Protein AF-A0AAE4MHK8-F1 (afdb_monomer_lite)

InterPro domains:
  IPR028082 Periplasmic binding protein-like I [SSF53822] (45-346)
  IPR028082 Periplasmic binding protein-like I [SSF53822] (357-687)
  IPR051010 Branched-chain amino acid transport protein [PTHR30483] (530-687)

Sequence (704 aa):
MKQVVALLLIALTLVVAFAVLTGGGGDEVQPPTPVIDPPQHRETIGVLLPTDSVVGTQVRNGIDTAYLLQDAATRPSLVYLNSTEDVPSDMVAVITATDSVSEEWDAALGSSNIVHLAVASPGYATVAPDGVVTFSTPPYYEVASLKSLLRQHDAIAVLGPDNSYTAAYIQALEDSVSGRVVSGTYSSPSGELASLRSLLDQKPGLLIVTGGSDVPAIVAKARELGLTGPVLVSSWVGEDAGTMNDSRMEGVYTAKRISDISSHPFYNVYSVRFDTSASVYAAEGYDAMMTLSRLVPQSNGNTVYISGWYMDKTYEGAAGSYEFDISGCGRILMQIAQFRSGSVVLVDTYAPPPSEVVIGVYGNVEVVRGATAAAEFINTANQIALPGAATSGISGIYGAKVRILPLESGSPVPSDVVAVMGDLSGVVTNRPAVQTVSGSEYRAGDWSVSLSPDEEAGIAQLVTVLDARKSYGHSTNITVLAPEGFVLPSSAASLLEEHGYSVETVSYSLPLTKAGADALFSGQTRPGEVILSFPDGADDLTLLLDAARMSNSLPSVWYVAGDTILGDPKVVQSVLIYDYLTASDIWSSELGKSKPVIRDVSLFYSKVHPGQSMTGVSARSFEAVVMLADAMSVSGSTTPAAVGSALKNLRYSADQSIFSGSGISFDELGNAVGPNTMLLQSQGGITRVVLGAGDLISAAERQM

Radius of gyration: 37.53 Å; chains: 1; bounding box: 80×51×124 Å

Structure (mmCIF, N/CA/C/O backbone):
data_AF-A0AAE4MHK8-F1
#
_entry.id   AF-A0AAE4MHK8-F1
#
loop_
_atom_site.group_PDB
_atom_site.id
_atom_site.type_symbol
_atom_site.label_atom_id
_atom_site.label_alt_id
_atom_site.label_comp_id
_atom_site.label_asym_id
_atom_site.label_entity_id
_atom_site.label_seq_id
_atom_site.pdbx_PDB_ins_code
_atom_site.Cartn_x
_atom_site.Cartn_y
_atom_site.Cartn_z
_atom_site.occupancy
_atom_site.B_iso_or_equiv
_atom_site.auth_seq_id
_atom_site.auth_comp_id
_atom_site.auth_asym_id
_atom_site.auth_atom_id
_atom_site.pdbx_PDB_model_num
ATOM 1 N N . MET A 1 1 ? 40.322 28.864 37.854 1.00 53.16 1 MET A N 1
ATOM 2 C CA . MET A 1 1 ? 39.181 29.693 38.317 1.00 53.16 1 MET A CA 1
ATOM 3 C C . MET A 1 1 ? 37.820 29.089 37.954 1.00 53.16 1 MET A C 1
ATOM 5 O O . MET A 1 1 ? 37.052 28.838 38.866 1.00 53.16 1 MET A O 1
ATOM 9 N N . LYS A 1 2 ? 37.531 28.745 36.685 1.00 51.75 2 LYS A N 1
ATOM 10 C CA . LYS A 1 2 ? 36.245 28.115 36.291 1.00 51.75 2 LYS A CA 1
ATOM 11 C C . LYS A 1 2 ? 35.950 26.761 36.969 1.00 51.75 2 LYS A C 1
ATOM 13 O O . LYS A 1 2 ? 34.826 26.535 37.391 1.00 51.75 2 LYS A O 1
ATOM 18 N N . GLN A 1 3 ? 36.958 25.908 37.164 1.00 58.94 3 GLN A N 1
ATOM 19 C CA . GLN A 1 3 ? 36.791 24.630 37.883 1.00 58.94 3 GLN A CA 1
ATOM 20 C C . GLN A 1 3 ? 36.545 24.802 39.393 1.00 58.94 3 GLN A C 1
ATOM 22 O O . GLN A 1 3 ? 35.837 24.003 39.992 1.00 58.94 3 GLN A O 1
ATOM 27 N N . VAL A 1 4 ? 37.062 25.877 39.999 1.00 69.44 4 VAL A N 1
ATOM 28 C CA . VAL A 1 4 ? 36.835 26.186 41.424 1.00 69.44 4 VAL A CA 1
ATOM 29 C C . VAL A 1 4 ? 35.412 26.712 41.640 1.00 69.44 4 VAL A C 1
ATOM 31 O O . VAL A 1 4 ? 34.768 26.356 42.619 1.00 69.44 4 VAL A O 1
ATOM 34 N N . VAL A 1 5 ? 34.887 27.490 40.687 1.00 73.00 5 VAL A N 1
ATOM 35 C CA . VAL A 1 5 ? 33.496 27.974 40.710 1.00 73.00 5 VAL A CA 1
ATOM 36 C C . VAL A 1 5 ? 32.497 26.826 40.513 1.00 73.00 5 VAL A C 1
ATOM 38 O O . VAL A 1 5 ? 31.486 26.784 41.206 1.00 73.00 5 VAL A O 1
ATOM 41 N N . ALA A 1 6 ? 32.798 25.857 39.640 1.00 71.88 6 ALA A N 1
ATOM 42 C CA . ALA A 1 6 ? 31.955 24.674 39.451 1.00 71.88 6 ALA A CA 1
ATOM 43 C C . ALA A 1 6 ? 31.895 23.786 40.710 1.00 71.88 6 ALA A C 1
ATOM 45 O O . ALA A 1 6 ? 30.817 23.350 41.106 1.00 71.88 6 ALA A O 1
ATOM 46 N N . LEU A 1 7 ? 33.031 23.582 41.387 1.00 72.31 7 LEU A N 1
ATOM 47 C CA . LEU A 1 7 ? 33.084 22.838 42.652 1.00 72.31 7 LEU A CA 1
ATOM 48 C C . LEU A 1 7 ? 32.341 23.553 43.792 1.00 72.31 7 LEU A C 1
ATOM 50 O O . LEU A 1 7 ? 31.663 22.895 44.577 1.00 72.31 7 LEU A O 1
ATOM 54 N N . LEU A 1 8 ? 32.404 24.887 43.853 1.00 68.88 8 LEU A N 1
ATOM 55 C CA . LEU A 1 8 ? 31.650 25.679 44.833 1.00 68.88 8 LEU A CA 1
ATOM 56 C C . LEU A 1 8 ? 30.135 25.629 44.592 1.00 68.88 8 LEU A C 1
ATOM 58 O O . LEU A 1 8 ? 29.378 25.549 45.555 1.00 68.88 8 LEU A O 1
ATOM 62 N N . LEU A 1 9 ? 29.686 25.621 43.334 1.00 68.69 9 LEU A N 1
ATOM 63 C CA . LEU A 1 9 ? 28.266 25.478 42.989 1.00 68.69 9 LEU A CA 1
ATOM 64 C C . LEU A 1 9 ? 27.723 24.089 43.343 1.00 68.69 9 LEU A C 1
ATOM 66 O O . LEU A 1 9 ? 26.631 23.987 43.898 1.00 68.69 9 LEU A O 1
ATOM 70 N N . ILE A 1 10 ? 28.497 23.028 43.104 1.00 76.94 10 ILE A N 1
ATOM 71 C CA . ILE A 1 10 ? 28.111 21.662 43.490 1.00 76.94 10 ILE A CA 1
ATOM 72 C C . ILE A 1 10 ? 28.057 21.531 45.018 1.00 76.94 10 ILE A C 1
ATOM 74 O O . ILE A 1 10 ? 27.087 20.995 45.552 1.00 76.94 10 ILE A O 1
ATOM 78 N N . ALA A 1 11 ? 29.039 22.088 45.734 1.00 73.62 11 ALA A N 1
ATOM 79 C CA . ALA A 1 11 ? 29.040 22.096 47.196 1.00 73.62 11 ALA A CA 1
ATOM 80 C C . ALA A 1 11 ? 27.849 22.881 47.773 1.00 73.62 11 ALA A C 1
ATOM 82 O O . ALA A 1 11 ? 27.202 22.408 48.702 1.00 73.62 11 ALA A O 1
ATOM 83 N N . LEU A 1 12 ? 27.503 24.037 47.194 1.00 68.12 12 LEU A N 1
ATOM 84 C CA . LEU A 1 12 ? 26.351 24.832 47.629 1.00 68.12 12 LEU A CA 1
ATOM 85 C C . LEU A 1 12 ? 25.025 24.100 47.374 1.00 68.12 12 LEU A C 1
ATOM 87 O O . LEU A 1 12 ? 24.139 24.117 48.223 1.00 68.12 12 LEU A O 1
ATOM 91 N N . THR A 1 13 ? 24.913 23.398 46.244 1.00 67.25 13 THR A N 1
ATOM 92 C CA . THR A 1 13 ? 23.717 22.610 45.902 1.00 67.25 13 THR A CA 1
ATOM 93 C C . THR A 1 13 ? 23.548 21.419 46.851 1.00 67.25 13 THR A C 1
ATOM 95 O O . THR A 1 13 ? 22.437 21.133 47.290 1.00 67.25 13 THR A O 1
ATOM 98 N N . LEU A 1 14 ? 24.651 20.773 47.248 1.00 63.41 14 LEU A N 1
ATOM 99 C CA . LEU A 1 14 ? 24.634 19.688 48.234 1.00 63.41 14 LEU A CA 1
ATOM 100 C C . LEU A 1 14 ? 24.303 20.178 49.651 1.00 63.41 14 LEU A C 1
ATOM 102 O O . LEU A 1 14 ? 23.597 19.484 50.376 1.00 63.41 14 LEU A O 1
ATOM 106 N N . VAL A 1 15 ? 24.739 21.381 50.038 1.00 65.94 15 VAL A N 1
ATOM 107 C CA . VAL A 1 15 ? 24.385 21.983 51.337 1.00 65.94 15 VAL A CA 1
ATOM 108 C C . VAL A 1 15 ? 22.900 22.358 51.394 1.00 65.94 15 VAL A C 1
ATOM 110 O O . VAL A 1 15 ? 22.255 22.120 52.413 1.00 65.94 15 VAL A O 1
ATOM 113 N N . VAL A 1 16 ? 22.330 22.874 50.300 1.00 60.22 16 VAL A N 1
ATOM 114 C CA . VAL A 1 16 ? 20.889 23.176 50.218 1.00 60.22 16 VAL A CA 1
ATOM 115 C C . VAL A 1 16 ? 20.054 21.892 50.223 1.00 60.22 16 VAL A C 1
ATOM 117 O O . VAL A 1 16 ? 19.060 21.821 50.940 1.00 60.22 16 VAL A O 1
ATOM 120 N N . ALA A 1 17 ? 20.484 20.843 49.514 1.00 56.19 17 ALA A N 1
ATOM 121 C CA . ALA A 1 17 ? 19.810 19.544 49.545 1.00 56.19 17 ALA A CA 1
ATOM 122 C C . ALA A 1 17 ? 19.862 18.892 50.940 1.00 56.19 17 ALA A C 1
ATOM 124 O O . ALA A 1 17 ? 18.873 18.315 51.387 1.00 56.19 17 ALA A O 1
ATOM 125 N N . PHE A 1 18 ? 20.978 19.034 51.663 1.00 49.69 18 PHE A N 1
ATOM 126 C CA . PHE A 1 18 ? 21.107 18.512 53.024 1.00 49.69 18 PHE A CA 1
ATOM 127 C C . PHE A 1 18 ? 20.240 19.292 54.026 1.00 49.69 18 PHE A C 1
ATOM 129 O O . PHE A 1 18 ? 19.576 18.680 54.854 1.00 49.69 18 PHE A O 1
ATOM 136 N N . ALA A 1 19 ? 20.150 20.621 53.898 1.00 48.47 19 ALA A N 1
ATOM 137 C CA . ALA A 1 19 ? 19.291 21.449 54.750 1.00 48.47 19 ALA A CA 1
ATOM 138 C C . ALA A 1 19 ? 17.785 21.182 54.548 1.00 48.47 19 ALA A C 1
ATOM 140 O O . ALA A 1 19 ? 17.012 21.323 55.493 1.00 48.47 19 ALA A O 1
ATOM 141 N N . VAL A 1 20 ? 17.370 20.761 53.346 1.00 54.88 20 VAL A N 1
ATOM 142 C CA . VAL A 1 20 ? 15.983 20.347 53.059 1.00 54.88 20 VAL A CA 1
ATOM 143 C C . VAL A 1 20 ? 15.694 18.933 53.582 1.00 54.88 20 VAL A C 1
ATOM 145 O O . VAL A 1 20 ? 14.570 18.651 53.988 1.00 54.88 20 VAL A O 1
ATOM 148 N N . LEU A 1 21 ? 16.699 18.052 53.627 1.00 47.00 21 LEU A N 1
ATOM 149 C CA . LEU A 1 21 ? 16.541 16.660 54.064 1.00 47.00 21 LEU A CA 1
ATOM 150 C C . LEU A 1 21 ? 16.703 16.449 55.575 1.00 47.00 21 LEU A C 1
ATOM 152 O O . LEU A 1 21 ? 16.184 15.469 56.102 1.00 47.00 21 LEU A O 1
ATOM 156 N N . THR A 1 22 ? 17.382 17.346 56.293 1.00 44.78 22 THR A N 1
ATOM 157 C CA . THR A 1 22 ? 17.593 17.217 57.745 1.00 44.78 22 THR A CA 1
ATOM 158 C C . THR A 1 22 ? 16.802 18.233 58.558 1.00 44.78 22 THR A C 1
ATOM 160 O O . THR A 1 22 ? 17.327 18.713 59.560 1.00 44.78 22 THR A O 1
ATOM 163 N N . GLY A 1 23 ? 15.581 18.583 58.127 1.00 39.16 23 GLY A N 1
ATOM 164 C CA . GLY A 1 23 ? 14.662 19.485 58.833 1.00 39.16 23 GLY A CA 1
ATOM 165 C C . GLY A 1 23 ? 14.661 19.240 60.344 1.00 39.16 23 GLY A C 1
ATOM 166 O O . GLY A 1 23 ? 14.003 18.332 60.846 1.00 39.16 23 GLY A O 1
ATOM 167 N N . GLY A 1 24 ? 15.471 20.031 61.047 1.00 36.44 24 GLY A N 1
ATOM 168 C CA . GLY A 1 24 ? 15.680 19.949 62.479 1.00 36.44 24 GLY A CA 1
ATOM 169 C C . GLY A 1 24 ? 14.526 20.640 63.178 1.00 36.44 24 GLY A C 1
ATOM 170 O O . GLY A 1 24 ? 14.260 21.813 62.919 1.00 36.44 24 GLY A O 1
ATOM 171 N N . GLY A 1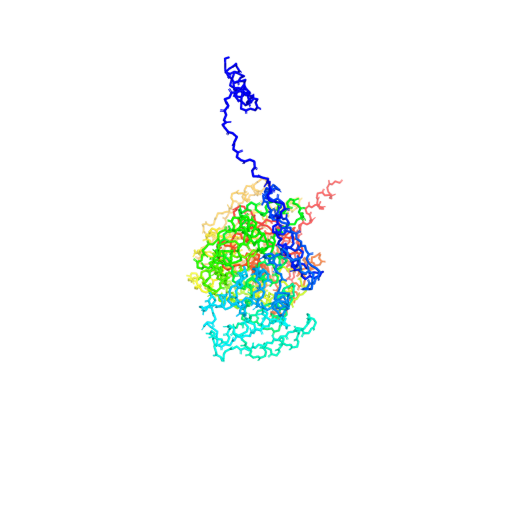 25 ? 13.847 19.887 64.039 1.00 39.28 25 GLY A N 1
ATOM 172 C CA . GLY A 1 25 ? 12.755 20.366 64.868 1.00 39.28 25 GLY A CA 1
ATOM 173 C C . GLY A 1 25 ? 13.174 21.542 65.746 1.00 39.28 25 GLY A C 1
ATOM 174 O O . GLY A 1 25 ? 14.144 21.466 66.499 1.00 39.28 25 GLY A O 1
ATOM 175 N N . GLY A 1 26 ? 12.410 22.624 65.640 1.00 36.56 26 GLY A N 1
ATOM 176 C CA . GLY A 1 26 ? 12.221 23.581 66.717 1.00 36.56 26 GLY A CA 1
ATOM 177 C C . GLY A 1 26 ? 10.856 23.306 67.333 1.00 36.56 26 GLY A C 1
ATOM 178 O O . GLY A 1 26 ? 9.853 23.330 66.622 1.00 36.56 26 GLY A O 1
ATOM 179 N N . ASP A 1 27 ? 10.838 23.000 68.628 1.00 42.59 27 ASP A N 1
ATOM 180 C CA . ASP A 1 27 ? 9.627 22.797 69.418 1.00 42.59 27 ASP A CA 1
ATOM 181 C C . ASP A 1 27 ? 8.797 24.087 69.459 1.00 42.59 27 ASP A C 1
ATOM 183 O O . ASP A 1 27 ? 9.072 25.002 70.238 1.00 42.59 27 ASP A O 1
ATOM 187 N N . GLU A 1 28 ? 7.753 24.148 68.639 1.00 38.25 28 GLU A N 1
ATOM 188 C CA . GLU A 1 28 ? 6.644 25.074 68.825 1.00 38.25 28 GLU A CA 1
ATOM 189 C C . GLU A 1 28 ? 5.407 24.236 69.161 1.00 38.25 28 GLU A C 1
ATOM 191 O O . GLU A 1 28 ? 4.929 23.430 68.363 1.00 38.25 28 GLU A O 1
ATOM 196 N N . VAL A 1 29 ? 4.943 24.361 70.406 1.00 42.44 29 VAL A N 1
ATOM 197 C CA . VAL A 1 29 ? 3.804 23.617 70.951 1.00 42.44 29 VAL A CA 1
ATOM 198 C C . VAL A 1 29 ? 2.535 24.039 70.206 1.00 42.44 29 VAL A C 1
ATOM 200 O O . VAL A 1 29 ? 1.879 25.013 70.573 1.00 42.44 29 VAL A O 1
ATOM 203 N N . GLN A 1 30 ? 2.181 23.301 69.153 1.00 37.84 30 GLN A N 1
ATOM 204 C CA . GLN A 1 30 ? 0.837 23.332 68.586 1.00 37.84 30 GLN A CA 1
ATOM 205 C C . GLN A 1 30 ? -0.131 22.628 69.552 1.00 37.84 30 GLN A C 1
ATOM 207 O O . GLN A 1 30 ? 0.191 21.552 70.065 1.00 37.84 30 GLN A O 1
ATOM 212 N N . PRO A 1 31 ? -1.322 23.198 69.822 1.00 40.94 31 PRO A N 1
ATOM 213 C CA . PRO A 1 31 ? -2.358 22.476 70.551 1.00 40.94 31 PRO A CA 1
ATOM 214 C C . PRO A 1 31 ? -2.703 21.195 69.776 1.00 40.94 31 PRO A C 1
ATOM 216 O O . PRO A 1 31 ? -2.710 21.235 68.543 1.00 40.94 31 PRO A O 1
ATOM 219 N N . PRO A 1 32 ? -2.969 20.065 70.460 1.00 36.22 32 PRO A N 1
ATOM 220 C CA . PRO A 1 32 ? -3.145 18.783 69.798 1.00 36.22 32 PRO A CA 1
ATOM 221 C C . PRO A 1 32 ? -4.274 18.895 68.779 1.00 36.22 32 PRO A C 1
ATOM 223 O O . PRO A 1 32 ? -5.439 19.097 69.128 1.00 36.22 32 PRO A O 1
ATOM 226 N N . THR A 1 33 ? -3.912 18.776 67.504 1.00 41.25 33 THR A N 1
ATOM 227 C CA . THR A 1 33 ? -4.870 18.441 66.459 1.00 41.25 33 THR A CA 1
ATOM 228 C C . THR A 1 33 ? -5.487 17.108 66.878 1.00 41.25 33 THR A C 1
ATOM 230 O O . THR A 1 33 ? -4.736 16.223 67.302 1.00 41.25 33 THR A O 1
ATOM 233 N N . PRO A 1 34 ? -6.819 16.941 66.836 1.00 37.62 34 PRO A N 1
ATOM 234 C CA . PRO A 1 34 ? -7.414 15.648 67.118 1.00 37.62 34 PRO A CA 1
ATOM 235 C C . PRO A 1 34 ? -6.740 14.626 66.207 1.00 37.62 34 PRO A C 1
ATOM 237 O O . PRO A 1 34 ? -6.768 14.779 64.985 1.00 37.62 34 PRO A O 1
ATOM 240 N N . VAL A 1 35 ? -6.095 13.623 66.801 1.00 40.47 35 VAL A N 1
ATOM 241 C CA . VAL A 1 35 ? -5.708 12.418 66.076 1.00 40.47 35 VAL A CA 1
ATOM 242 C C . VAL A 1 35 ? -7.029 11.776 65.678 1.00 40.47 35 VAL A C 1
ATOM 244 O O . VAL A 1 35 ? -7.690 11.133 66.488 1.00 40.47 35 VAL A O 1
ATOM 247 N N . ILE A 1 36 ? -7.477 12.068 64.460 1.00 40.53 36 ILE A N 1
ATOM 248 C CA . ILE A 1 36 ? -8.502 11.272 63.805 1.00 40.53 36 ILE A CA 1
ATOM 249 C C . ILE A 1 36 ? -7.783 9.961 63.507 1.00 40.53 36 ILE A C 1
ATOM 251 O O . ILE A 1 36 ? -6.868 9.943 62.683 1.00 40.53 36 ILE A O 1
ATOM 255 N N . ASP A 1 37 ? -8.124 8.903 64.245 1.00 37.28 37 ASP A N 1
ATOM 256 C CA . ASP A 1 37 ? -7.698 7.551 63.893 1.00 37.28 37 ASP A CA 1
ATOM 257 C C . ASP A 1 37 ? -7.944 7.352 62.387 1.00 37.28 37 ASP A C 1
ATOM 259 O O . ASP A 1 37 ? -9.027 7.714 61.908 1.00 37.28 37 ASP A O 1
ATOM 263 N N . PRO A 1 38 ? -6.974 6.828 61.612 1.00 43.16 38 PRO A N 1
ATOM 264 C CA . PRO A 1 38 ? -7.218 6.525 60.209 1.00 43.16 38 PRO A CA 1
ATOM 265 C C . PRO A 1 38 ? -8.474 5.646 60.125 1.00 43.16 38 PRO A C 1
ATOM 267 O O . PRO A 1 38 ? -8.606 4.726 60.941 1.00 43.16 38 PRO A O 1
ATOM 270 N N . PRO A 1 39 ? -9.415 5.935 59.205 1.00 46.28 39 PRO A N 1
ATOM 271 C CA . PRO A 1 39 ? -10.687 5.230 59.143 1.00 46.28 39 PRO A CA 1
ATOM 272 C C . PRO A 1 39 ? -10.422 3.723 59.104 1.00 46.28 39 PRO A C 1
ATOM 274 O O . PRO A 1 39 ? -9.776 3.214 58.188 1.00 46.28 39 PRO A O 1
ATOM 277 N N . GLN A 1 40 ? -10.871 3.019 60.148 1.00 53.94 40 GLN A N 1
ATOM 278 C CA . GLN A 1 40 ? -10.613 1.585 60.320 1.00 53.94 40 GLN A CA 1
ATOM 279 C C . GLN A 1 40 ? -11.369 0.719 59.297 1.00 53.94 40 GLN A C 1
ATOM 281 O O . GLN A 1 40 ? -11.076 -0.466 59.174 1.00 53.94 40 GLN A O 1
ATOM 286 N N . HIS A 1 41 ? -12.283 1.312 58.524 1.00 59.75 41 HIS A N 1
ATOM 287 C CA . HIS A 1 41 ? -12.918 0.692 57.368 1.00 59.75 41 HIS A CA 1
ATOM 288 C C . HIS A 1 41 ? -12.598 1.502 56.115 1.00 59.75 41 HIS A C 1
ATOM 290 O O . HIS A 1 41 ? -12.994 2.659 55.999 1.00 59.75 41 HIS A O 1
ATOM 296 N N . ARG A 1 42 ? -11.865 0.885 55.187 1.00 74.38 42 ARG A N 1
ATOM 297 C CA . ARG A 1 42 ? -11.716 1.394 53.824 1.00 74.38 42 ARG A CA 1
ATOM 298 C C . ARG A 1 42 ? -12.779 0.733 52.972 1.00 74.38 42 ARG A C 1
ATOM 300 O O . ARG A 1 42 ? -12.832 -0.491 52.948 1.00 74.38 42 ARG A O 1
ATOM 307 N N . GLU A 1 43 ? -13.580 1.539 52.291 1.00 90.06 43 GLU A N 1
ATOM 308 C CA . GLU A 1 43 ? -14.551 1.043 51.320 1.00 90.06 43 GLU A CA 1
ATOM 309 C C . GLU A 1 43 ? -13.865 0.180 50.254 1.00 90.06 43 GLU A C 1
ATOM 311 O O . GLU A 1 43 ? -12.688 0.384 49.919 1.00 90.06 43 GLU A O 1
ATOM 316 N N . THR A 1 44 ? -14.612 -0.789 49.730 1.00 94.56 44 THR A N 1
ATOM 317 C CA . THR A 1 44 ? -14.089 -1.773 48.785 1.00 94.56 44 THR A CA 1
ATOM 318 C C . THR A 1 44 ? -14.543 -1.468 47.356 1.00 94.56 44 THR A C 1
ATOM 320 O O . THR A 1 44 ? -15.710 -1.162 47.100 1.00 94.56 44 THR A O 1
ATOM 323 N N . ILE A 1 45 ? -13.604 -1.564 46.414 1.00 96.75 45 ILE A N 1
ATOM 324 C CA . ILE A 1 45 ? -13.852 -1.598 44.971 1.00 96.75 45 ILE A CA 1
ATOM 325 C C . ILE A 1 45 ? -13.724 -3.054 44.516 1.00 96.75 45 ILE A C 1
ATOM 327 O O . ILE A 1 45 ? -12.676 -3.681 44.697 1.00 96.75 45 ILE A O 1
ATOM 331 N N . GLY A 1 46 ? -14.797 -3.586 43.938 1.00 96.44 46 GLY A N 1
ATOM 332 C CA . GLY A 1 46 ? -14.809 -4.894 43.293 1.00 96.44 46 GLY A CA 1
ATOM 333 C C . GLY A 1 46 ? -14.351 -4.815 41.840 1.00 96.44 46 GLY A C 1
ATOM 334 O O . GLY A 1 46 ? -14.551 -3.804 41.168 1.00 96.44 46 GLY A O 1
ATOM 335 N N . VAL A 1 47 ? -13.771 -5.895 41.329 1.00 97.12 47 VAL A N 1
ATOM 336 C CA . VAL A 1 47 ? -13.465 -6.046 39.904 1.00 97.12 47 VAL A CA 1
ATOM 337 C C . VAL A 1 47 ? -13.918 -7.421 39.440 1.00 97.12 47 VAL A C 1
ATOM 339 O O . VAL A 1 47 ? -13.417 -8.425 39.944 1.00 97.12 47 VAL A O 1
ATOM 342 N N . LEU A 1 48 ? -14.824 -7.470 38.465 1.00 95.88 48 LEU A N 1
ATOM 343 C CA . LEU A 1 48 ? -15.285 -8.709 37.843 1.00 95.88 48 LEU A CA 1
ATOM 344 C C . LEU A 1 48 ? -14.827 -8.746 36.382 1.00 95.88 48 LEU A C 1
ATOM 346 O O . LEU A 1 48 ? -15.167 -7.875 35.586 1.00 95.88 48 LEU A O 1
ATOM 350 N N . LEU A 1 49 ? -14.020 -9.746 36.033 1.00 94.56 49 LEU A N 1
ATOM 351 C CA . LEU A 1 49 ? -13.402 -9.877 34.712 1.00 94.56 49 LEU A CA 1
ATOM 352 C C . LEU A 1 49 ? -13.733 -11.244 34.112 1.00 94.56 49 LEU A C 1
ATOM 354 O O . LEU A 1 49 ? -13.858 -12.212 34.864 1.00 94.56 49 LEU A O 1
ATOM 358 N N . PRO A 1 50 ? -13.789 -11.364 32.776 1.00 89.44 50 PRO A N 1
ATOM 359 C CA . PRO A 1 50 ? -13.945 -12.655 32.125 1.00 89.44 50 PRO A CA 1
ATOM 360 C C . PRO A 1 50 ? -12.731 -13.539 32.426 1.00 89.44 50 PRO A C 1
ATOM 362 O O . PRO A 1 50 ? -11.578 -13.099 32.329 1.00 89.44 50 PRO A O 1
ATOM 365 N N . THR A 1 51 ? -12.988 -14.794 32.781 1.00 81.38 51 THR A N 1
ATOM 366 C CA . THR A 1 51 ? -11.952 -15.807 32.994 1.00 81.38 51 THR A CA 1
ATOM 367 C C . THR A 1 51 ? -11.255 -16.149 31.675 1.00 81.38 51 THR A C 1
ATOM 369 O O . THR A 1 51 ? -11.888 -16.231 30.626 1.00 81.38 51 THR A O 1
ATOM 372 N N . ASP A 1 52 ? -9.927 -16.297 31.720 1.00 75.69 52 ASP A N 1
ATOM 373 C CA . ASP A 1 52 ? -9.079 -16.728 30.595 1.00 75.69 52 ASP A CA 1
ATOM 374 C C . ASP A 1 52 ? -9.211 -15.911 29.290 1.00 75.69 52 ASP A C 1
ATOM 376 O O . ASP A 1 52 ? -8.962 -16.408 28.191 1.00 75.69 52 ASP A O 1
ATOM 380 N N . SER A 1 53 ? -9.556 -14.623 29.399 1.00 85.12 53 SER A N 1
ATOM 381 C CA . SER A 1 53 ? -9.651 -13.699 28.262 1.00 85.12 53 SER A CA 1
ATOM 382 C C . SER A 1 53 ? -8.448 -12.754 28.177 1.00 85.12 53 SER A C 1
ATOM 384 O O . SER A 1 53 ? -7.993 -12.187 29.178 1.00 85.12 53 SER A O 1
ATOM 386 N N . VAL A 1 54 ? -7.966 -12.520 26.950 1.00 85.69 54 VAL A N 1
ATOM 387 C CA . VAL A 1 54 ? -6.927 -11.516 26.655 1.00 85.69 54 VAL A CA 1
ATOM 388 C C . VAL A 1 54 ? -7.396 -10.121 27.071 1.00 85.69 54 VAL A C 1
ATOM 390 O O . VAL A 1 54 ? -6.638 -9.383 27.698 1.00 85.69 54 VAL A O 1
ATOM 393 N N . VAL A 1 55 ? -8.662 -9.787 26.798 1.00 87.88 55 VAL A N 1
ATOM 394 C CA . VAL A 1 55 ? -9.264 -8.501 27.181 1.00 87.88 55 VAL A CA 1
ATOM 395 C C . VAL A 1 55 ? -9.301 -8.365 28.702 1.00 87.88 55 VAL A C 1
ATOM 397 O O . VAL A 1 55 ? -8.823 -7.368 29.239 1.00 87.88 55 VAL A O 1
ATOM 400 N N . GLY A 1 56 ? -9.771 -9.399 29.411 1.00 92.31 56 GLY A N 1
ATOM 401 C CA . GLY A 1 56 ? -9.789 -9.410 30.878 1.00 92.31 56 GLY A CA 1
ATOM 402 C C . GLY A 1 56 ? -8.391 -9.237 31.483 1.00 92.31 56 GLY A C 1
ATOM 403 O O . GLY A 1 56 ? -8.207 -8.463 32.421 1.00 92.31 56 GLY A O 1
ATOM 404 N N . THR A 1 57 ? -7.379 -9.885 30.900 1.00 93.06 57 THR A N 1
ATOM 405 C CA . THR A 1 57 ? -5.974 -9.731 31.317 1.00 93.06 57 THR A CA 1
ATOM 406 C C . THR A 1 57 ? -5.467 -8.301 31.109 1.00 93.06 57 THR A C 1
ATOM 408 O O . THR A 1 57 ? -4.827 -7.736 31.994 1.00 93.06 57 THR A O 1
ATOM 411 N N . GLN A 1 58 ? -5.771 -7.685 29.965 1.00 92.31 58 GLN A N 1
ATOM 412 C CA . GLN A 1 58 ? -5.353 -6.311 29.669 1.00 92.31 58 GLN A CA 1
ATOM 413 C C . GLN A 1 58 ? -6.022 -5.294 30.604 1.00 92.31 58 GLN A C 1
ATOM 415 O O . GLN A 1 58 ? -5.334 -4.436 31.158 1.00 92.31 58 GLN A O 1
ATOM 420 N N . VAL A 1 59 ? -7.330 -5.429 30.852 1.00 95.56 59 VAL A N 1
ATOM 421 C CA . VAL A 1 59 ? -8.061 -4.581 31.808 1.00 95.56 59 VAL A CA 1
ATOM 422 C C . VAL A 1 59 ? -7.485 -4.724 33.219 1.00 95.56 59 VAL A C 1
ATOM 424 O O . VAL A 1 59 ? -7.192 -3.714 33.860 1.00 95.56 59 VAL A O 1
ATOM 427 N N . ARG A 1 60 ? -7.241 -5.961 33.687 1.00 96.38 60 ARG A N 1
ATOM 428 C CA . ARG A 1 60 ? -6.587 -6.236 34.982 1.00 96.38 60 ARG A CA 1
ATOM 429 C C . ARG A 1 60 ? -5.259 -5.497 35.106 1.00 96.38 60 ARG A C 1
ATOM 431 O O . ARG A 1 60 ? -5.025 -4.807 36.092 1.00 96.38 60 ARG A O 1
ATOM 438 N N . ASN A 1 61 ? -4.405 -5.612 34.094 1.00 96.00 61 ASN A N 1
ATOM 439 C CA . ASN A 1 61 ? -3.095 -4.967 34.087 1.00 96.00 61 ASN A CA 1
ATOM 440 C C . ASN A 1 61 ? -3.208 -3.430 34.138 1.00 96.00 61 ASN A C 1
ATOM 442 O O . ASN A 1 61 ? -2.404 -2.765 34.802 1.00 96.00 61 ASN A O 1
ATOM 446 N N . GLY A 1 62 ? -4.222 -2.864 33.476 1.00 96.94 62 GLY A N 1
ATOM 447 C CA . GLY A 1 62 ? -4.578 -1.447 33.556 1.00 96.94 62 GLY A CA 1
ATOM 448 C C . GLY A 1 62 ? -4.949 -1.006 34.972 1.00 96.94 62 GLY A C 1
ATOM 449 O O . GLY A 1 62 ? -4.329 -0.092 35.526 1.00 96.94 62 GLY A O 1
ATOM 450 N N . ILE A 1 63 ? -5.892 -1.722 35.589 1.00 97.62 63 ILE A N 1
ATOM 451 C CA . ILE A 1 63 ? -6.350 -1.507 36.971 1.00 97.62 63 ILE A CA 1
ATOM 452 C C . ILE A 1 63 ? -5.182 -1.623 37.957 1.00 97.62 63 ILE A C 1
ATOM 454 O O . ILE A 1 63 ? -4.966 -0.732 38.778 1.00 97.62 63 ILE A O 1
ATOM 458 N N . ASP A 1 64 ? -4.371 -2.676 37.850 1.00 96.06 64 ASP A N 1
ATOM 459 C CA . ASP A 1 64 ? -3.220 -2.903 38.726 1.00 96.06 64 ASP A CA 1
ATOM 460 C C . ASP A 1 64 ? -2.149 -1.815 38.576 1.00 96.06 64 ASP A C 1
ATOM 462 O O . ASP A 1 64 ? -1.409 -1.527 39.524 1.00 96.06 64 ASP A O 1
ATOM 466 N N . THR A 1 65 ? -2.033 -1.211 37.390 1.00 96.25 65 THR A N 1
ATOM 467 C CA . THR A 1 65 ? -1.147 -0.066 37.148 1.00 96.25 65 THR A CA 1
ATOM 468 C C . THR A 1 65 ? -1.677 1.183 37.835 1.00 96.25 65 THR A C 1
ATOM 470 O O . THR A 1 65 ? -0.925 1.833 38.558 1.00 96.25 65 THR A O 1
ATOM 473 N N . ALA A 1 66 ? -2.967 1.486 37.682 1.00 95.75 66 ALA A N 1
ATOM 474 C CA . ALA A 1 66 ? -3.614 2.598 38.373 1.00 95.75 66 ALA A CA 1
ATOM 475 C C . ALA A 1 66 ? -3.508 2.456 39.898 1.00 95.75 66 ALA A C 1
ATOM 477 O O . ALA A 1 66 ? -3.084 3.386 40.582 1.00 95.75 66 ALA A O 1
ATOM 478 N N . TYR A 1 67 ? -3.815 1.270 40.430 1.00 93.44 67 TYR A N 1
ATOM 479 C CA . TYR A 1 67 ? -3.789 0.997 41.866 1.00 93.44 67 TYR A CA 1
ATOM 480 C C . TYR A 1 67 ? -2.390 1.158 42.474 1.00 93.44 67 TYR A C 1
ATOM 482 O O . TYR A 1 67 ? -2.250 1.647 43.598 1.00 93.44 67 TYR A O 1
ATOM 490 N N . LEU A 1 68 ? -1.340 0.775 41.736 1.00 90.69 68 LEU A N 1
ATOM 491 C CA . LEU A 1 68 ? 0.057 0.924 42.158 1.00 90.69 68 LEU A CA 1
ATOM 492 C C . LEU A 1 68 ? 0.472 2.395 42.302 1.00 90.69 68 LEU A C 1
ATOM 494 O O . LEU A 1 68 ? 1.246 2.717 43.199 1.00 90.69 68 LEU A O 1
ATOM 498 N N . LEU A 1 69 ? -0.023 3.273 41.428 1.00 89.81 69 LEU A N 1
ATOM 499 C CA . LEU A 1 69 ? 0.354 4.690 41.407 1.00 89.81 69 LEU A CA 1
ATOM 500 C C . LEU A 1 69 ? -0.306 5.517 42.521 1.00 89.81 69 LEU A C 1
ATOM 502 O O . LEU A 1 69 ? 0.000 6.699 42.672 1.00 89.81 69 LEU A O 1
ATOM 506 N N . GLN A 1 70 ? -1.208 4.918 43.295 1.00 87.06 70 GLN A N 1
ATOM 507 C CA . GLN A 1 70 ? -1.950 5.596 44.351 1.00 87.06 70 GLN A CA 1
ATOM 508 C C . GLN A 1 70 ? -1.284 5.444 45.714 1.00 87.06 70 GLN A C 1
ATOM 510 O O . GLN A 1 70 ? -0.650 4.432 46.016 1.00 87.06 70 GLN A O 1
ATOM 515 N N . ASP A 1 71 ? -1.501 6.435 46.577 1.00 84.69 71 ASP A N 1
ATOM 516 C CA . ASP A 1 71 ? -1.014 6.400 47.950 1.00 84.69 71 ASP A CA 1
ATOM 517 C C . ASP A 1 71 ? -1.686 5.264 48.742 1.00 84.69 71 ASP A C 1
ATOM 519 O O . ASP A 1 71 ? -2.902 5.233 48.957 1.00 84.69 71 ASP A O 1
ATOM 523 N N . ALA A 1 72 ? -0.866 4.323 49.211 1.00 83.94 72 ALA A N 1
ATOM 524 C CA . ALA A 1 72 ? -1.303 3.180 49.997 1.00 83.94 72 ALA A CA 1
ATOM 525 C C . ALA A 1 72 ? -1.994 3.581 51.313 1.00 83.94 72 ALA A C 1
ATOM 527 O O . ALA A 1 72 ? -2.758 2.779 51.855 1.00 83.94 72 ALA A O 1
ATOM 528 N N . ALA A 1 73 ? -1.766 4.791 51.836 1.00 82.12 73 ALA A N 1
ATOM 529 C CA . ALA A 1 73 ? -2.414 5.286 53.050 1.00 82.12 73 ALA A CA 1
ATOM 530 C C . ALA A 1 73 ? -3.884 5.685 52.835 1.00 82.12 73 ALA A C 1
ATOM 532 O O . ALA A 1 73 ? -4.672 5.600 53.777 1.00 82.12 73 ALA A O 1
ATOM 533 N N . THR A 1 74 ? -4.258 6.075 51.615 1.00 82.19 74 THR A N 1
ATOM 534 C CA . THR A 1 74 ? -5.562 6.695 51.322 1.00 82.19 74 THR A CA 1
ATOM 535 C C . THR A 1 74 ? -6.391 5.945 50.283 1.00 82.19 74 THR A C 1
ATOM 537 O O . THR A 1 74 ? -7.598 6.162 50.212 1.00 82.19 74 THR A O 1
ATOM 540 N N . ARG A 1 75 ? -5.788 5.035 49.504 1.00 86.56 75 ARG A N 1
ATOM 541 C CA . ARG A 1 75 ? -6.515 4.277 48.477 1.00 86.56 75 ARG A CA 1
ATOM 542 C C . ARG A 1 75 ? -7.531 3.277 49.070 1.00 86.56 75 ARG A C 1
ATOM 544 O O . ARG A 1 75 ? -7.217 2.654 50.096 1.00 86.56 75 ARG A O 1
ATOM 551 N N . PRO A 1 76 ? -8.686 3.063 48.407 1.00 90.50 76 PRO A N 1
ATOM 552 C CA . PRO A 1 76 ? -9.660 2.028 48.767 1.00 90.50 76 PRO A CA 1
ATOM 553 C C . PRO A 1 76 ? -9.085 0.604 48.749 1.00 90.50 76 PRO A C 1
ATOM 555 O O . PRO A 1 76 ? -8.006 0.341 48.196 1.00 90.50 76 PRO A O 1
ATOM 558 N N . SER A 1 77 ? -9.824 -0.334 49.339 1.00 93.44 77 SER A N 1
ATOM 559 C CA . SER A 1 77 ? -9.547 -1.765 49.185 1.00 93.44 77 SER A CA 1
ATOM 560 C C . SER A 1 77 ? -9.915 -2.211 47.765 1.00 93.44 77 SER A C 1
ATOM 562 O O . SER A 1 77 ? -10.902 -1.736 47.211 1.00 93.44 77 SER A O 1
ATOM 564 N N . LEU A 1 78 ? -9.131 -3.114 47.172 1.00 95.12 78 LEU A N 1
ATOM 565 C CA . LEU A 1 78 ? -9.381 -3.670 45.838 1.00 95.12 78 LEU A CA 1
ATOM 566 C C . LEU A 1 78 ? -9.549 -5.187 45.943 1.00 95.12 78 LEU A C 1
ATOM 568 O O . LEU A 1 78 ? -8.663 -5.860 46.474 1.00 95.12 78 LEU A O 1
ATOM 572 N N . VAL A 1 79 ? -10.657 -5.720 45.428 1.00 95.69 79 VAL A N 1
ATOM 573 C CA . VAL A 1 79 ? -10.954 -7.160 45.435 1.00 95.69 79 VAL A CA 1
ATOM 574 C C . VAL A 1 79 ? -11.345 -7.616 44.033 1.00 95.69 79 VAL A C 1
ATOM 576 O O . VAL A 1 79 ? -12.246 -7.055 43.420 1.00 95.69 79 VAL A O 1
ATOM 579 N N . TYR A 1 80 ? -10.685 -8.663 43.536 1.00 95.50 80 TYR A N 1
ATOM 580 C CA . TYR A 1 80 ? -11.089 -9.342 42.306 1.00 95.50 80 TYR A CA 1
ATOM 581 C C . TYR A 1 80 ? -12.122 -10.418 42.636 1.00 95.50 80 TYR A C 1
ATOM 583 O O . TYR A 1 80 ? -11.844 -11.322 43.425 1.00 95.50 80 TYR A O 1
ATOM 591 N N . LEU A 1 81 ? -13.301 -10.296 42.039 1.00 93.38 81 LEU A N 1
ATOM 592 C CA . LEU A 1 81 ? -14.437 -11.187 42.225 1.00 93.38 81 LEU A CA 1
ATOM 593 C C . LEU A 1 81 ? -14.318 -12.381 41.272 1.00 93.38 81 LEU A C 1
ATOM 595 O O . LEU A 1 81 ? -13.874 -12.225 40.133 1.00 93.38 81 LEU A O 1
ATOM 599 N N . ASN A 1 82 ? -14.724 -13.565 41.733 1.00 89.62 82 ASN A N 1
ATOM 600 C CA . ASN A 1 82 ? -14.824 -14.751 40.876 1.00 89.62 82 ASN A CA 1
ATOM 601 C C . ASN A 1 82 ? -16.236 -14.924 40.305 1.00 89.62 82 ASN A C 1
ATOM 603 O O . ASN A 1 82 ? -16.397 -15.557 39.265 1.00 89.62 82 ASN A O 1
ATOM 607 N N . SER A 1 83 ? -17.245 -14.388 40.993 1.00 89.56 83 SER A N 1
ATOM 608 C CA . SER A 1 83 ? -18.649 -14.465 40.605 1.00 89.56 83 SER A CA 1
ATOM 609 C C . SER A 1 83 ? -19.428 -13.242 41.089 1.00 89.56 83 SER A C 1
ATOM 611 O O . SER A 1 83 ? -18.965 -12.481 41.944 1.00 89.56 83 SER A O 1
ATOM 613 N N . THR A 1 84 ? -20.644 -13.083 40.571 1.00 87.00 84 THR A N 1
ATOM 614 C CA . THR A 1 84 ? -21.616 -12.076 41.021 1.00 87.00 84 THR A CA 1
ATOM 615 C C . THR A 1 84 ? -22.176 -12.350 42.426 1.00 87.00 84 THR A C 1
ATOM 617 O O . THR A 1 84 ? -22.809 -11.473 43.009 1.00 87.00 84 THR A O 1
ATOM 620 N N . GLU A 1 85 ? -21.914 -13.528 43.006 1.00 85.75 85 GLU A N 1
ATOM 621 C CA . GLU A 1 85 ? -22.328 -13.896 44.368 1.00 85.75 85 GLU A CA 1
ATOM 622 C C . GLU A 1 85 ? -21.308 -13.464 45.440 1.00 85.75 85 GLU A C 1
ATOM 624 O O . GLU A 1 85 ? -21.660 -13.309 46.611 1.00 85.75 85 GLU A O 1
ATOM 629 N N . ASP A 1 86 ? -20.052 -13.212 45.054 1.00 85.81 86 ASP A N 1
ATOM 630 C CA . ASP A 1 86 ? -18.928 -12.943 45.965 1.00 85.81 86 ASP A CA 1
ATOM 631 C C . ASP A 1 86 ? -18.835 -11.470 46.413 1.00 85.81 86 ASP A C 1
ATOM 633 O O . ASP A 1 86 ? -17.743 -10.924 46.559 1.00 85.81 86 ASP A O 1
ATOM 637 N N . VAL A 1 87 ? -19.967 -10.792 46.617 1.00 89.31 87 VAL A N 1
ATOM 638 C CA . VAL A 1 87 ? -20.009 -9.340 46.861 1.00 89.31 87 VAL A CA 1
ATOM 639 C C . VAL A 1 87 ? -19.682 -8.989 48.324 1.00 89.31 87 VAL A C 1
ATOM 641 O O . VAL A 1 87 ? -20.461 -9.328 49.222 1.00 89.31 87 VAL A O 1
ATOM 644 N N . PRO A 1 88 ? -18.578 -8.261 48.606 1.00 90.19 88 PRO A N 1
ATOM 645 C CA . PRO A 1 88 ? -18.279 -7.779 49.952 1.00 90.19 88 PRO A CA 1
ATOM 646 C C . PRO A 1 88 ? -19.350 -6.806 50.458 1.00 90.19 88 PRO A C 1
ATOM 648 O O . PRO A 1 88 ? -19.837 -5.954 49.715 1.00 90.19 88 PRO A O 1
ATOM 651 N N . SER A 1 89 ? -19.692 -6.884 51.747 1.00 88.31 89 SER A N 1
ATOM 652 C CA . SER A 1 89 ? -20.745 -6.047 52.348 1.00 88.31 89 SER A CA 1
ATOM 653 C C . SER A 1 89 ? -20.426 -4.547 52.374 1.00 88.31 89 SER A C 1
ATOM 655 O O . SER A 1 89 ? -21.324 -3.731 52.550 1.00 88.31 89 SER A O 1
ATOM 657 N N . ASP A 1 90 ? -19.148 -4.190 52.261 1.00 90.69 90 ASP A N 1
ATOM 658 C CA . ASP A 1 90 ? -18.603 -2.829 52.247 1.00 90.69 90 ASP A CA 1
ATOM 659 C C . ASP A 1 90 ? -18.200 -2.365 50.834 1.00 90.69 90 ASP A C 1
ATOM 661 O O . ASP A 1 90 ? -17.518 -1.348 50.677 1.00 90.69 90 ASP A O 1
ATOM 665 N N . MET A 1 91 ? -18.584 -3.118 49.800 1.00 94.00 91 MET A N 1
ATOM 666 C CA . MET A 1 91 ? -18.305 -2.756 48.418 1.00 94.00 91 MET A CA 1
ATOM 667 C C . MET A 1 91 ? -19.215 -1.612 47.968 1.00 94.00 91 MET A C 1
ATOM 669 O O . MET A 1 91 ? -20.437 -1.695 48.071 1.00 94.00 91 MET A O 1
ATOM 673 N N . VAL A 1 92 ? -18.608 -0.545 47.449 1.00 95.50 92 VAL A N 1
ATOM 674 C CA . VAL A 1 92 ? -19.321 0.676 47.021 1.00 95.50 92 VAL A CA 1
ATOM 675 C C . VAL A 1 92 ? -19.288 0.890 45.514 1.00 95.50 92 VAL A C 1
ATOM 677 O O . VAL A 1 92 ? -20.107 1.632 44.975 1.00 95.50 92 VAL A O 1
ATOM 680 N N . ALA A 1 93 ? -18.349 0.243 44.827 1.00 96.12 93 ALA A N 1
ATOM 681 C CA . ALA A 1 93 ? -18.224 0.299 43.382 1.00 96.12 93 ALA A CA 1
ATOM 682 C C . ALA A 1 93 ? -17.707 -1.028 42.823 1.00 96.12 93 ALA A C 1
ATOM 684 O O . ALA A 1 93 ? -16.985 -1.756 43.509 1.00 96.12 93 ALA A O 1
ATOM 685 N N . VAL A 1 94 ? -18.036 -1.301 41.565 1.00 96.69 94 VAL A N 1
ATOM 686 C CA . VAL A 1 94 ? -17.481 -2.400 40.780 1.00 96.69 94 VAL A CA 1
ATOM 687 C C . VAL A 1 94 ? -16.934 -1.881 39.450 1.00 96.69 94 VAL A C 1
ATOM 689 O O . VAL A 1 94 ? -17.487 -0.948 38.864 1.00 96.69 94 VAL A O 1
ATOM 692 N N . ILE A 1 95 ? -15.867 -2.508 38.962 1.00 98.00 95 ILE A N 1
ATOM 693 C CA . ILE A 1 95 ? -15.434 -2.417 37.567 1.00 98.00 95 ILE A CA 1
ATOM 694 C C . ILE A 1 95 ? -15.713 -3.765 36.899 1.00 98.00 95 ILE A C 1
ATOM 696 O O . ILE A 1 95 ? -15.219 -4.793 37.370 1.00 98.00 95 ILE A O 1
ATOM 700 N N . THR A 1 96 ? -16.479 -3.773 35.811 1.00 97.31 96 THR A N 1
ATOM 701 C CA . THR A 1 96 ? -16.713 -4.968 34.984 1.00 97.31 96 THR A CA 1
ATOM 702 C C . THR A 1 96 ? -16.054 -4.815 33.618 1.00 97.31 96 THR A C 1
ATOM 704 O O . THR A 1 96 ? -15.890 -3.693 33.137 1.00 97.31 96 THR A O 1
ATOM 707 N N . ALA A 1 97 ? -15.657 -5.929 32.999 1.00 95.38 97 ALA A N 1
ATOM 708 C CA . ALA A 1 97 ? -15.050 -5.922 31.669 1.00 95.38 97 ALA A CA 1
ATOM 709 C C . ALA A 1 97 ? -15.745 -6.876 30.702 1.00 95.38 97 ALA A C 1
ATOM 711 O O . ALA A 1 97 ? -15.932 -8.031 31.063 1.00 95.38 97 ALA A O 1
ATOM 712 N N . THR A 1 98 ? -15.972 -6.453 29.456 1.00 92.06 98 THR A N 1
ATOM 713 C CA . THR A 1 98 ? -16.709 -7.169 28.388 1.00 92.06 98 THR A CA 1
ATOM 714 C C . THR A 1 98 ? -18.221 -7.165 28.544 1.00 92.06 98 THR A C 1
ATOM 716 O O . THR A 1 98 ? -18.744 -7.275 29.653 1.00 92.06 98 THR A O 1
ATOM 719 N N . ASP A 1 99 ? -18.913 -7.092 27.402 1.00 91.12 99 ASP A N 1
ATOM 720 C CA . ASP A 1 99 ? -20.371 -6.972 27.341 1.00 91.12 99 ASP A CA 1
ATOM 721 C C . ASP A 1 99 ? -21.071 -8.041 28.188 1.00 91.12 99 ASP A C 1
ATOM 723 O O . ASP A 1 99 ? -21.887 -7.715 29.043 1.00 91.12 99 ASP A O 1
ATOM 727 N N . SER A 1 100 ? -20.677 -9.310 28.040 1.00 91.31 100 SER A N 1
ATOM 728 C CA . SER A 1 100 ? -21.307 -10.427 28.750 1.00 91.31 100 SER A CA 1
ATOM 729 C C . SER A 1 100 ? -21.174 -10.342 30.271 1.00 91.31 100 SER A C 1
ATOM 731 O O . SER A 1 100 ? -22.097 -10.715 30.985 1.00 91.31 100 SER A O 1
ATOM 733 N N . VAL A 1 101 ? -20.036 -9.861 30.782 1.00 94.25 101 VAL A N 1
ATOM 734 C CA . VAL A 1 101 ? -19.814 -9.751 32.234 1.00 94.25 101 VAL A CA 1
ATOM 735 C C . VAL A 1 101 ? -20.561 -8.549 32.800 1.00 94.25 101 VAL A C 1
ATOM 737 O O . VAL A 1 101 ? -21.118 -8.635 33.892 1.00 94.25 101 VAL A O 1
ATOM 740 N N . SER A 1 102 ? -20.593 -7.434 32.066 1.00 94.81 102 SER A N 1
ATOM 741 C CA . SER A 1 102 ? -21.375 -6.259 32.455 1.00 94.81 102 SER A CA 1
ATOM 742 C C . SER A 1 102 ? -22.878 -6.570 32.474 1.00 94.81 102 SER A C 1
ATOM 744 O O . SER A 1 102 ? -23.559 -6.198 33.426 1.00 94.81 102 SER A O 1
ATOM 746 N N . GLU A 1 103 ? -23.380 -7.315 31.482 1.00 93.38 103 GLU A N 1
ATOM 747 C CA . GLU A 1 103 ? -24.768 -7.797 31.424 1.00 93.38 103 GLU A CA 1
ATOM 748 C C . GLU A 1 103 ? -25.096 -8.759 32.581 1.00 93.38 103 GLU A C 1
ATOM 750 O O . GLU A 1 103 ? -26.143 -8.630 33.220 1.00 93.38 103 GLU A O 1
ATOM 755 N N . GLU A 1 104 ? -24.200 -9.708 32.884 1.00 92.62 104 GLU A N 1
ATOM 756 C CA . GLU A 1 104 ? -24.368 -10.652 33.996 1.00 92.62 104 GLU A CA 1
ATOM 757 C C . GLU A 1 104 ? -24.423 -9.931 35.349 1.00 92.62 104 GLU A C 1
ATOM 759 O O . GLU A 1 104 ? -25.280 -10.233 36.184 1.00 92.62 104 GLU A O 1
ATOM 764 N N . TRP A 1 105 ? -23.534 -8.957 35.557 1.00 93.19 105 TRP A N 1
ATOM 765 C CA . TRP A 1 105 ? -23.494 -8.151 36.772 1.00 93.19 105 TRP A CA 1
ATOM 766 C C . TRP A 1 105 ? -24.812 -7.413 37.016 1.00 93.19 105 TRP A C 1
ATOM 768 O O . TRP A 1 105 ? -25.393 -7.500 38.102 1.00 93.19 105 TRP A O 1
ATOM 778 N N . ASP A 1 106 ? -25.302 -6.723 35.990 1.00 90.75 106 ASP A N 1
ATOM 779 C CA . ASP A 1 106 ? -26.538 -5.952 36.069 1.00 90.75 106 ASP A CA 1
ATOM 780 C C . ASP A 1 106 ? -27.757 -6.840 36.323 1.00 90.75 106 ASP A C 1
ATOM 782 O O . ASP A 1 106 ? -28.614 -6.512 37.152 1.00 90.75 106 ASP A O 1
ATOM 786 N N . ALA A 1 107 ? -27.807 -8.008 35.677 1.00 89.00 107 ALA A N 1
ATOM 787 C CA . ALA A 1 107 ? -28.856 -8.993 35.908 1.00 89.00 107 ALA A CA 1
ATOM 788 C C . ALA A 1 107 ? -28.845 -9.538 37.347 1.00 89.00 107 ALA A C 1
ATOM 790 O O . ALA A 1 107 ? -29.913 -9.791 37.913 1.00 89.00 107 ALA A O 1
ATOM 791 N N . ALA A 1 108 ? -27.663 -9.718 37.944 1.00 86.75 108 ALA A N 1
ATOM 792 C CA . ALA A 1 108 ? -27.516 -10.291 39.278 1.00 86.75 108 ALA A CA 1
ATOM 793 C C . ALA A 1 108 ? -27.886 -9.311 40.402 1.00 86.75 108 ALA A C 1
ATOM 795 O O . ALA A 1 108 ? -28.478 -9.714 41.405 1.00 86.75 108 ALA A O 1
ATOM 796 N N . LEU A 1 109 ? -27.543 -8.030 40.256 1.00 78.75 109 LEU A N 1
ATOM 797 C CA . LEU A 1 109 ? -27.613 -7.074 41.366 1.00 78.75 109 LEU A CA 1
ATOM 798 C C . LEU A 1 109 ? -28.783 -6.099 41.301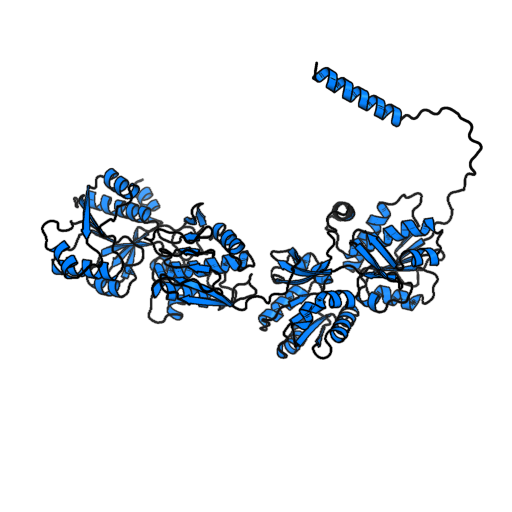 1.00 78.75 109 LEU A C 1
ATOM 800 O O . LEU A 1 109 ? -29.141 -5.526 42.336 1.00 78.75 109 LEU A O 1
ATOM 804 N N . GLY A 1 110 ? -29.413 -5.934 40.135 1.00 71.19 110 GLY A N 1
ATOM 805 C CA . GLY A 1 110 ? -30.564 -5.050 39.963 1.00 71.19 110 GLY A CA 1
ATOM 806 C C . GLY A 1 110 ? -30.320 -3.660 40.564 1.00 71.19 110 GLY A C 1
ATOM 807 O O . GLY A 1 110 ? -29.297 -3.030 40.319 1.00 71.19 110 GLY A O 1
ATOM 808 N N . SER A 1 111 ? -31.234 -3.183 41.414 1.00 63.59 111 SER A N 1
ATOM 809 C CA . SER A 1 111 ? -31.148 -1.870 42.078 1.00 63.59 111 SER A CA 1
ATOM 810 C C . SER A 1 111 ? -30.235 -1.847 43.319 1.00 63.59 111 SER A C 1
ATOM 812 O O . SER A 1 111 ? -30.587 -1.245 44.339 1.00 63.59 111 SER A O 1
ATOM 814 N N . SER A 1 112 ? -29.092 -2.538 43.277 1.00 73.62 112 SER A N 1
ATOM 815 C CA . SER A 1 112 ? -28.078 -2.446 44.334 1.00 73.62 112 SER A CA 1
ATOM 816 C C . SER A 1 112 ? -27.524 -1.017 44.433 1.00 73.62 112 SER A C 1
ATOM 818 O O . SER A 1 112 ? -27.424 -0.307 43.437 1.00 73.62 112 SER A O 1
ATOM 820 N N . ASN A 1 113 ? -27.153 -0.570 45.637 1.00 87.19 113 ASN A N 1
ATOM 821 C CA . ASN A 1 113 ? -26.556 0.756 45.835 1.00 87.19 113 ASN A CA 1
ATOM 822 C C . ASN A 1 113 ? -25.037 0.740 45.570 1.00 87.19 113 ASN A C 1
ATOM 824 O O . ASN A 1 113 ? -24.282 1.320 46.343 1.00 87.19 113 ASN A O 1
ATOM 828 N N . ILE A 1 114 ? -24.593 0.022 44.536 1.00 93.44 114 ILE A N 1
ATOM 829 C CA . ILE A 1 114 ? -23.187 -0.123 44.141 1.00 93.44 114 ILE A CA 1
ATOM 830 C C . ILE A 1 114 ? -22.997 0.618 42.820 1.00 93.44 114 ILE A C 1
ATOM 832 O O . ILE A 1 114 ? -23.766 0.427 41.882 1.00 93.44 114 ILE A O 1
ATOM 836 N N . VAL A 1 115 ? -21.963 1.453 42.726 1.00 95.31 115 VAL A N 1
ATOM 837 C CA . VAL A 1 115 ? -21.641 2.138 41.469 1.00 95.31 115 VAL A CA 1
ATOM 838 C C . VAL A 1 115 ? -21.040 1.147 40.479 1.00 95.31 115 VAL A C 1
ATOM 840 O O . VAL A 1 115 ? -20.024 0.524 40.774 1.00 95.31 115 VAL A O 1
ATOM 843 N N . HIS A 1 116 ? -21.629 1.030 39.294 1.00 95.94 116 HIS A N 1
ATOM 844 C CA . HIS A 1 116 ? -21.135 0.149 38.240 1.00 95.94 116 HIS A CA 1
ATOM 845 C C . HIS A 1 116 ? -20.368 0.951 37.184 1.00 95.94 116 HIS A C 1
ATOM 847 O O . HIS A 1 116 ? -20.930 1.844 36.549 1.00 95.94 116 HIS A O 1
ATOM 853 N N . LEU A 1 117 ? -19.081 0.633 37.005 1.00 97.44 117 LEU A N 1
ATOM 854 C CA . LEU A 1 117 ? -18.275 1.078 35.870 1.00 97.44 117 LEU A CA 1
ATOM 855 C C . LEU A 1 117 ? -18.053 -0.090 34.904 1.00 97.44 117 LEU A C 1
ATOM 857 O O . LEU A 1 117 ? -17.442 -1.088 35.283 1.00 97.44 117 LEU A O 1
ATOM 861 N N . ALA A 1 118 ? -18.498 0.051 33.659 1.00 96.69 118 ALA A N 1
ATOM 862 C CA . ALA A 1 118 ? -18.252 -0.922 32.599 1.00 96.69 118 ALA A CA 1
ATOM 863 C C . ALA A 1 118 ? -17.124 -0.436 31.673 1.00 96.69 118 ALA A C 1
ATOM 865 O O . ALA A 1 118 ? -17.159 0.692 31.167 1.00 96.69 118 ALA A O 1
ATOM 866 N N . VAL A 1 119 ? -16.127 -1.293 31.447 1.00 96.25 119 VAL A N 1
ATOM 867 C CA . VAL A 1 119 ? -14.994 -1.065 30.533 1.00 96.25 119 VAL A CA 1
ATOM 868 C C . VAL A 1 119 ? -14.913 -2.193 29.511 1.00 96.25 119 VAL A C 1
ATOM 870 O O . VAL A 1 119 ? -15.367 -3.299 29.775 1.00 96.25 119 VAL A O 1
ATOM 873 N N . ALA A 1 120 ? -14.305 -1.967 28.351 1.00 92.44 120 ALA A N 1
ATOM 874 C CA . ALA A 1 120 ? -14.275 -2.957 27.273 1.00 92.44 120 ALA A CA 1
ATOM 875 C C . ALA A 1 120 ? -15.664 -3.546 26.898 1.00 92.44 120 ALA A C 1
ATOM 877 O O . ALA A 1 120 ? -15.735 -4.690 26.453 1.00 92.44 120 ALA A O 1
ATOM 878 N N . SER A 1 121 ? -16.749 -2.783 27.088 1.00 93.44 121 SER A N 1
ATOM 879 C CA . SER A 1 121 ? -18.150 -3.231 26.963 1.00 93.44 121 SER A CA 1
ATOM 880 C C . SER A 1 121 ? -18.993 -2.306 26.058 1.00 93.44 121 SER A C 1
ATOM 882 O O . SER A 1 121 ? -19.978 -1.709 26.505 1.00 93.44 121 SER A O 1
ATOM 884 N N . PRO A 1 122 ? -18.597 -2.102 24.788 1.00 91.44 122 PRO A N 1
ATOM 885 C CA . PRO A 1 122 ? -19.274 -1.182 23.870 1.00 91.44 122 PRO A CA 1
ATOM 886 C C . PRO A 1 122 ? -20.694 -1.624 23.482 1.00 91.44 122 PRO A C 1
ATOM 888 O O . PRO A 1 122 ? -21.561 -0.776 23.269 1.00 91.44 122 PRO A O 1
ATOM 891 N N . GLY A 1 123 ? -20.953 -2.930 23.366 1.00 91.06 123 GLY A N 1
ATOM 892 C CA . GLY A 1 123 ? -22.282 -3.459 23.064 1.00 91.06 123 GLY A CA 1
ATOM 893 C C . GLY A 1 123 ? -23.243 -3.188 24.217 1.00 91.06 123 GLY A C 1
ATOM 894 O O . GLY A 1 123 ? -24.296 -2.581 24.019 1.00 91.06 123 GLY A O 1
ATOM 895 N N . TYR A 1 124 ? -22.820 -3.529 25.433 1.00 93.56 124 TYR A N 1
ATOM 896 C CA . TYR A 1 124 ? -23.556 -3.275 26.665 1.00 93.56 124 TYR A CA 1
ATOM 897 C C . TYR A 1 124 ? -23.789 -1.780 26.907 1.00 93.56 124 TYR A C 1
ATOM 899 O O . TYR A 1 124 ? -24.879 -1.394 27.317 1.00 93.56 124 TYR A O 1
ATOM 907 N N . ALA A 1 125 ? -22.832 -0.910 26.563 1.00 92.50 125 ALA A N 1
ATOM 908 C CA . ALA A 1 125 ? -23.001 0.539 26.685 1.00 92.50 125 ALA A CA 1
ATOM 909 C C . ALA A 1 125 ? -24.196 1.100 25.886 1.00 92.50 125 ALA A C 1
ATOM 911 O O . ALA A 1 125 ? -24.665 2.195 26.174 1.00 92.50 125 ALA A O 1
ATOM 912 N N . THR A 1 126 ? -24.725 0.347 24.915 1.00 91.88 126 THR A N 1
ATOM 913 C CA . THR A 1 126 ? -25.941 0.712 24.166 1.00 91.88 126 THR A CA 1
ATOM 914 C C . THR A 1 126 ? -27.228 0.508 24.972 1.00 91.88 126 THR A C 1
ATOM 916 O O . THR A 1 126 ? -28.249 1.123 24.674 1.00 91.88 126 THR A O 1
ATOM 919 N N . VAL A 1 127 ? -27.195 -0.378 25.967 1.00 91.75 127 VAL A N 1
ATOM 920 C CA . VAL A 1 127 ? -28.358 -0.806 26.759 1.00 91.75 127 VAL A CA 1
ATOM 921 C C . VAL A 1 127 ? -28.157 -0.615 28.264 1.00 91.75 127 VAL A C 1
ATOM 923 O O . VAL A 1 127 ? -29.016 -1.022 29.046 1.00 91.75 127 VAL A O 1
ATOM 926 N N . ALA A 1 128 ? -27.039 -0.009 28.668 1.00 91.38 128 ALA A N 1
ATOM 927 C CA . ALA A 1 128 ? -26.698 0.229 30.061 1.00 91.38 128 ALA A CA 1
ATOM 928 C C . ALA A 1 128 ? -27.786 1.084 30.747 1.00 91.38 128 ALA A C 1
ATOM 930 O O . ALA A 1 128 ? -28.207 2.100 30.184 1.00 91.38 128 ALA A O 1
ATOM 931 N N . PRO A 1 129 ? -28.259 0.700 31.946 1.00 90.50 129 PRO A N 1
ATOM 932 C CA . PRO A 1 129 ? -29.209 1.505 32.704 1.00 90.50 129 PRO A CA 1
ATOM 933 C C . PRO A 1 129 ? -28.646 2.872 33.109 1.00 90.50 129 PRO A C 1
ATOM 935 O O . PRO A 1 129 ? -27.443 3.023 33.335 1.00 90.50 129 PRO A O 1
ATOM 938 N N . ASP A 1 130 ? -29.540 3.846 33.300 1.00 86.19 130 ASP A N 1
ATOM 939 C CA . ASP A 1 130 ? -29.180 5.164 33.831 1.00 86.19 130 ASP A CA 1
ATOM 940 C C . ASP A 1 130 ? -28.409 5.033 35.156 1.00 86.19 130 ASP A C 1
ATOM 942 O O . ASP A 1 130 ? -28.873 4.399 36.109 1.00 86.19 130 ASP A O 1
ATOM 946 N N . GLY A 1 131 ? -27.243 5.678 35.232 1.00 84.69 131 GLY A N 1
ATOM 947 C CA . GLY A 1 131 ? -26.378 5.664 36.413 1.00 84.69 131 GLY A CA 1
ATOM 948 C C . GLY A 1 131 ? -25.251 4.630 36.366 1.00 84.69 131 GLY A C 1
ATOM 949 O O . GLY A 1 131 ? -24.355 4.698 37.213 1.00 84.69 131 GLY A O 1
ATOM 950 N N . VAL A 1 132 ? -25.241 3.732 35.375 1.00 92.94 132 VAL A N 1
ATOM 951 C CA . VAL A 1 132 ? -24.051 2.946 35.028 1.00 92.94 132 VAL A CA 1
ATOM 952 C C . VAL A 1 132 ? -23.090 3.827 34.233 1.00 92.94 132 VAL A C 1
ATOM 954 O O . VAL A 1 132 ? -23.474 4.496 33.278 1.00 92.94 132 VAL A O 1
ATOM 957 N N . VAL A 1 133 ? -21.819 3.830 34.627 1.00 95.94 133 VAL A N 1
ATOM 958 C CA . VAL A 1 133 ? -20.780 4.618 33.960 1.00 95.94 133 VAL A CA 1
ATOM 959 C C . VAL A 1 133 ? -20.066 3.737 32.945 1.00 95.94 133 VAL A C 1
ATOM 961 O O . VAL A 1 133 ? -19.473 2.726 33.318 1.00 95.94 133 VAL A O 1
ATOM 964 N N . THR A 1 134 ? -20.076 4.110 31.668 1.00 95.25 134 THR A N 1
ATOM 965 C CA . THR A 1 134 ? -19.414 3.324 30.615 1.00 95.25 134 THR A CA 1
ATOM 966 C C . THR A 1 134 ? -18.205 4.071 30.067 1.00 95.25 134 THR A C 1
ATOM 968 O O . THR A 1 134 ? -18.307 5.203 29.605 1.00 95.25 134 THR A O 1
ATOM 971 N N . PHE A 1 135 ? -17.033 3.440 30.109 1.00 94.38 135 PHE A N 1
ATOM 972 C CA . PHE A 1 135 ? -15.820 3.972 29.470 1.00 94.38 135 PHE A CA 1
ATOM 973 C C . PHE A 1 135 ? -15.657 3.477 28.030 1.00 94.38 135 PHE A C 1
ATOM 975 O O . PHE A 1 135 ? -14.722 3.865 27.346 1.00 94.38 135 PHE A O 1
ATOM 982 N N . SER A 1 136 ? -16.562 2.638 27.536 1.00 91.12 136 SER A N 1
ATOM 983 C CA . SER A 1 136 ? -16.536 2.170 26.153 1.00 91.12 136 SER A CA 1
ATOM 984 C C . SER A 1 136 ? -17.536 2.954 25.318 1.00 91.12 136 SER A C 1
ATOM 986 O O . SER A 1 136 ? -18.702 3.062 25.688 1.00 91.12 136 SER A O 1
ATOM 988 N N . THR A 1 137 ? -17.090 3.472 24.171 1.00 89.75 137 THR A N 1
ATOM 989 C CA . THR A 1 137 ? -17.965 4.214 23.254 1.00 89.75 137 THR A CA 1
ATOM 990 C C . THR A 1 137 ? -18.950 3.255 22.566 1.00 89.75 137 THR A C 1
ATOM 992 O O . THR A 1 137 ? -18.501 2.318 21.898 1.00 89.75 137 THR A O 1
ATOM 995 N N . PRO A 1 138 ? -20.273 3.485 22.671 1.00 91.75 138 PRO A N 1
ATOM 996 C CA . PRO A 1 138 ? -21.271 2.679 21.974 1.00 91.75 138 PRO A CA 1
ATOM 997 C C . PRO A 1 138 ? -21.130 2.704 20.439 1.00 91.75 138 PRO A C 1
ATOM 999 O O . PRO A 1 138 ? -20.807 3.756 19.870 1.00 91.75 138 PRO A O 1
ATOM 1002 N N . PRO A 1 139 ? -21.489 1.612 19.733 1.00 92.62 139 PRO A N 1
ATOM 1003 C CA . PRO A 1 139 ? -21.453 1.534 18.272 1.00 92.62 139 PRO A CA 1
ATOM 1004 C C . PRO A 1 139 ? -22.171 2.669 17.540 1.00 92.62 139 PRO A C 1
ATOM 1006 O O . PRO A 1 139 ? -21.704 3.120 16.496 1.00 92.62 139 PRO A O 1
ATOM 1009 N N . TYR A 1 140 ? -23.289 3.178 18.066 1.00 91.81 140 TYR A N 1
ATOM 1010 C CA . TYR A 1 140 ? -24.042 4.239 17.391 1.00 91.81 140 TYR A CA 1
ATOM 1011 C C . TYR A 1 140 ? -23.286 5.572 17.315 1.00 91.81 140 TYR A C 1
ATOM 1013 O O . TYR A 1 140 ? -23.491 6.327 16.362 1.00 91.81 140 TYR A O 1
ATOM 1021 N N . TYR A 1 141 ? -22.373 5.856 18.250 1.00 90.69 141 TYR A N 1
ATOM 1022 C CA . TYR A 1 141 ? -21.493 7.023 18.155 1.00 90.69 141 TYR A CA 1
ATOM 1023 C C . TYR A 1 141 ? -20.423 6.835 17.076 1.00 90.69 141 TYR A C 1
ATOM 1025 O O . TYR A 1 141 ? -20.179 7.750 16.284 1.00 90.69 141 TYR A O 1
ATOM 1033 N N . GLU A 1 142 ? -19.841 5.637 16.986 1.00 90.25 142 GLU A N 1
ATOM 1034 C CA . GLU A 1 142 ? -18.903 5.290 15.917 1.00 90.25 142 GLU A CA 1
ATOM 1035 C C . GLU A 1 142 ? -19.583 5.412 14.544 1.00 90.25 142 GLU A C 1
ATOM 1037 O O . GLU A 1 142 ? -19.115 6.148 13.673 1.00 90.25 142 GLU A O 1
ATOM 1042 N N . VAL A 1 143 ? -20.750 4.788 14.370 1.00 92.31 143 VAL A N 1
ATOM 1043 C CA . VAL A 1 143 ? -21.541 4.846 13.130 1.00 92.31 143 VAL A CA 1
ATOM 1044 C C . VAL A 1 143 ? -21.937 6.282 12.774 1.00 92.31 143 VAL A C 1
ATOM 1046 O O . VAL A 1 143 ? -21.909 6.662 11.598 1.00 92.31 143 VAL A O 1
ATOM 1049 N N . ALA A 1 144 ? -22.262 7.119 13.764 1.00 89.38 144 ALA A N 1
ATOM 1050 C CA . ALA A 1 144 ? -22.557 8.531 13.535 1.00 89.38 144 ALA A CA 1
ATOM 1051 C C . ALA A 1 144 ? -21.348 9.294 12.967 1.00 89.38 144 ALA A C 1
ATOM 1053 O O . ALA A 1 144 ? -21.527 10.120 12.065 1.00 89.38 144 ALA A O 1
ATOM 1054 N N . SER A 1 145 ? -20.128 8.985 13.424 1.00 85.81 145 SER A N 1
ATOM 1055 C CA . SER A 1 145 ? -18.889 9.576 12.889 1.00 85.81 145 SER A CA 1
ATOM 1056 C C . SER A 1 145 ? -18.615 9.169 11.432 1.00 85.81 145 SER A C 1
ATOM 1058 O O . SER A 1 145 ? -18.028 9.931 10.664 1.00 85.81 145 SER A O 1
ATOM 1060 N N . LEU A 1 146 ? -19.130 8.010 11.011 1.00 87.88 146 LEU A N 1
ATOM 1061 C CA . LEU A 1 146 ? -18.956 7.439 9.672 1.00 87.88 146 LEU A CA 1
ATOM 1062 C C . LEU A 1 146 ? -20.073 7.820 8.687 1.00 87.88 146 LEU A C 1
ATOM 1064 O O . LEU A 1 146 ? -20.073 7.390 7.533 1.00 87.88 146 LEU A O 1
ATOM 1068 N N . LYS A 1 147 ? -21.041 8.650 9.088 1.00 84.81 147 LYS A N 1
ATOM 1069 C CA . LYS A 1 147 ? -22.258 8.924 8.303 1.00 84.81 147 LYS A CA 1
ATOM 1070 C C . LYS A 1 147 ? -22.001 9.460 6.890 1.00 84.81 147 LYS A C 1
ATOM 1072 O O . LYS A 1 147 ? -22.773 9.171 5.974 1.00 84.81 147 LYS A O 1
ATOM 1077 N N . SER A 1 148 ? -20.948 10.253 6.697 1.00 80.88 148 SER A N 1
ATOM 1078 C CA . SER A 1 148 ? -20.564 10.779 5.378 1.00 80.88 148 SER A CA 1
ATOM 1079 C C . SER A 1 148 ? -20.076 9.682 4.431 1.00 80.88 148 SER A C 1
ATOM 1081 O O . SER A 1 148 ? -20.372 9.748 3.241 1.00 80.88 148 SER A O 1
ATOM 1083 N N . LEU A 1 149 ? -19.379 8.672 4.954 1.00 84.25 149 LEU A N 1
ATOM 1084 C CA . LEU A 1 149 ? -18.955 7.483 4.221 1.00 84.25 149 LEU A CA 1
ATOM 1085 C C . LEU A 1 149 ? -20.163 6.607 3.884 1.00 84.25 149 LEU A C 1
ATOM 1087 O O . LEU A 1 149 ? -20.402 6.306 2.720 1.00 84.25 149 LEU A O 1
ATOM 1091 N N . LEU A 1 150 ? -20.969 6.258 4.889 1.00 89.56 150 LEU A N 1
ATOM 1092 C CA . LEU A 1 150 ? -22.096 5.333 4.725 1.00 89.56 150 LEU A CA 1
ATOM 1093 C C . LEU A 1 150 ? -23.099 5.815 3.662 1.00 89.56 150 LEU A C 1
ATOM 1095 O O . LEU A 1 150 ? -23.627 5.021 2.891 1.00 89.56 150 LEU A O 1
ATOM 1099 N N . ARG A 1 151 ? -23.321 7.131 3.558 1.00 87.06 151 ARG A N 1
ATOM 1100 C CA . ARG A 1 151 ? -24.222 7.732 2.556 1.00 87.06 151 ARG A CA 1
ATOM 1101 C C . ARG A 1 151 ? -23.769 7.574 1.104 1.00 87.06 151 ARG A C 1
ATOM 1103 O O . ARG A 1 151 ? -24.598 7.762 0.218 1.00 87.06 151 ARG A O 1
ATOM 1110 N N . GLN A 1 152 ? -22.497 7.266 0.860 1.00 86.19 152 GLN A N 1
ATOM 1111 C CA . GLN A 1 152 ? -21.944 7.088 -0.488 1.00 86.19 152 GLN A CA 1
ATOM 1112 C C . GLN A 1 152 ? -22.226 5.698 -1.064 1.00 86.19 152 GLN A C 1
ATOM 1114 O O . GLN A 1 152 ? -21.924 5.450 -2.229 1.00 86.19 152 GLN A O 1
ATOM 1119 N N . HIS A 1 153 ? -22.814 4.804 -0.268 1.00 88.06 153 HIS A N 1
ATOM 1120 C CA . HIS A 1 153 ? -23.077 3.429 -0.657 1.00 88.06 153 HIS A CA 1
ATOM 1121 C C . HIS A 1 153 ? -24.578 3.125 -0.597 1.00 88.06 153 HIS A C 1
ATOM 1123 O O . HIS A 1 153 ? -25.264 3.405 0.390 1.00 88.06 153 HIS A O 1
ATOM 1129 N N . ASP A 1 154 ? -25.089 2.542 -1.681 1.00 88.12 154 ASP A N 1
ATOM 1130 C CA . ASP A 1 154 ? -26.496 2.140 -1.797 1.00 88.12 154 ASP A CA 1
ATOM 1131 C C . ASP A 1 154 ? -26.774 0.768 -1.166 1.00 88.12 154 ASP A C 1
ATOM 1133 O O . ASP A 1 154 ? -27.911 0.481 -0.802 1.00 88.12 154 ASP A O 1
ATOM 1137 N N . ALA A 1 155 ? -25.736 -0.057 -1.006 1.00 91.69 155 ALA A N 1
ATOM 1138 C CA . ALA A 1 155 ? -25.790 -1.362 -0.356 1.00 91.69 155 ALA A CA 1
ATOM 1139 C C . ALA A 1 155 ? -24.563 -1.547 0.544 1.00 91.69 155 ALA A C 1
ATOM 1141 O O . ALA A 1 155 ? -23.427 -1.359 0.095 1.00 91.69 155 ALA A O 1
ATOM 1142 N N . ILE A 1 156 ? -24.792 -1.918 1.800 1.00 95.00 156 ILE A N 1
ATOM 1143 C CA . ILE A 1 156 ? -23.774 -2.079 2.838 1.00 95.00 156 ILE A CA 1
ATOM 1144 C C . ILE A 1 156 ? -23.914 -3.486 3.412 1.00 95.00 156 ILE A C 1
ATOM 1146 O O . ILE A 1 156 ? -24.962 -3.839 3.945 1.00 95.00 156 ILE A O 1
ATOM 1150 N N . ALA A 1 157 ? -22.858 -4.286 3.306 1.00 95.19 157 ALA A N 1
ATOM 1151 C CA . ALA A 1 157 ? -22.790 -5.583 3.963 1.00 95.19 157 ALA A CA 1
ATOM 1152 C C . ALA A 1 157 ? -22.087 -5.451 5.313 1.00 95.19 157 ALA A C 1
ATOM 1154 O O . ALA A 1 157 ? -21.095 -4.734 5.417 1.00 95.19 157 ALA A O 1
ATOM 1155 N N . VAL A 1 158 ? -22.562 -6.172 6.323 1.00 95.06 158 VAL A N 1
ATOM 1156 C CA . VAL A 1 158 ? -21.965 -6.207 7.664 1.00 95.06 158 VAL A CA 1
ATOM 1157 C C . VAL A 1 158 ? -21.767 -7.655 8.078 1.00 95.06 158 VAL A C 1
ATOM 1159 O O . VAL A 1 158 ? -22.690 -8.460 7.957 1.00 95.06 158 VAL A O 1
ATOM 1162 N N . LEU A 1 159 ? -20.576 -7.988 8.568 1.00 93.31 159 LEU A N 1
ATOM 1163 C CA . LEU A 1 159 ? -20.243 -9.319 9.065 1.00 93.31 159 LEU A CA 1
ATOM 1164 C C . LEU A 1 159 ? -19.516 -9.222 10.408 1.00 93.31 159 LEU A C 1
ATOM 1166 O O . LEU A 1 159 ? -18.551 -8.474 10.540 1.00 93.31 159 LEU A O 1
ATOM 1170 N N . GLY A 1 160 ? -19.935 -10.010 11.391 1.00 91.56 160 GLY A N 1
ATOM 1171 C CA . GLY A 1 160 ? -19.281 -10.029 12.698 1.00 91.56 160 GLY A CA 1
ATOM 1172 C C . GLY A 1 160 ? -19.590 -11.278 13.518 1.00 91.56 160 GLY A C 1
ATOM 1173 O O . GLY A 1 160 ? -20.448 -12.074 13.128 1.00 91.56 160 GLY A O 1
ATOM 1174 N N . PRO A 1 161 ? -18.902 -11.470 14.650 1.00 88.75 161 PRO A N 1
ATOM 1175 C CA . PRO A 1 161 ? -19.201 -12.553 15.575 1.00 88.75 161 PRO A CA 1
ATOM 1176 C C . PRO A 1 161 ? -20.620 -12.412 16.138 1.00 88.75 161 PRO A C 1
ATOM 1178 O O . PRO A 1 161 ? -21.112 -11.299 16.317 1.00 88.75 161 PRO A O 1
ATOM 1181 N N . ASP A 1 162 ? -21.272 -13.535 16.433 1.00 89.12 162 ASP A N 1
ATOM 1182 C CA . ASP A 1 162 ? -22.607 -13.567 17.043 1.00 89.12 162 ASP A CA 1
ATOM 1183 C C . ASP A 1 162 ? -22.554 -13.152 18.526 1.00 89.12 162 ASP A C 1
ATOM 1185 O O . ASP A 1 162 ? -22.438 -13.985 19.424 1.00 89.12 162 ASP A O 1
ATOM 1189 N N . ASN A 1 163 ? -22.538 -11.839 18.771 1.00 87.00 163 ASN A N 1
ATOM 1190 C CA . ASN A 1 163 ? -22.475 -11.229 20.098 1.00 87.00 163 ASN A CA 1
ATOM 1191 C C . ASN A 1 163 ? -23.217 -9.877 20.151 1.00 87.00 163 ASN A C 1
ATOM 1193 O O . ASN A 1 163 ? -23.653 -9.341 19.125 1.00 87.00 163 ASN A O 1
ATOM 1197 N N . SER A 1 164 ? -23.362 -9.318 21.358 1.00 88.56 164 SER A N 1
ATOM 1198 C CA . SER A 1 164 ? -24.105 -8.071 21.582 1.00 88.56 164 SER A CA 1
ATOM 1199 C C . SER A 1 164 ? -23.459 -6.857 20.910 1.00 88.56 164 SER A C 1
ATOM 1201 O O . SER A 1 164 ? -24.184 -6.003 20.401 1.00 88.56 164 SER A O 1
ATOM 1203 N N . TYR A 1 165 ? -22.128 -6.807 20.795 1.00 89.38 165 TYR A N 1
ATOM 1204 C CA . TYR A 1 165 ? -21.440 -5.749 20.050 1.00 89.38 165 TYR A CA 1
ATOM 1205 C C . TYR A 1 165 ? -21.827 -5.718 18.564 1.00 89.38 165 TYR A C 1
ATOM 1207 O O . TYR A 1 165 ? -22.263 -4.680 18.062 1.00 89.38 165 TYR A O 1
ATOM 1215 N N . THR A 1 166 ? -21.729 -6.850 17.859 1.00 91.88 166 THR A N 1
ATOM 1216 C CA . THR A 1 166 ? -22.115 -6.943 16.442 1.00 91.88 166 THR A CA 1
ATOM 1217 C C . THR A 1 166 ? -23.598 -6.631 16.255 1.00 91.88 166 THR A C 1
ATOM 1219 O O . THR A 1 166 ? -23.957 -5.900 15.332 1.00 91.88 166 THR A O 1
ATOM 1222 N N . ALA A 1 167 ? -24.462 -7.128 17.146 1.00 93.44 167 ALA A N 1
ATOM 1223 C CA . ALA A 1 167 ? -25.892 -6.834 17.105 1.00 93.44 167 ALA A CA 1
ATOM 1224 C C . ALA A 1 167 ? -26.176 -5.326 17.252 1.00 93.44 167 ALA A C 1
ATOM 1226 O O . ALA A 1 167 ? -26.917 -4.757 16.447 1.00 93.44 167 ALA A O 1
ATOM 1227 N N . ALA A 1 168 ? -25.539 -4.661 18.220 1.00 93.44 168 ALA A N 1
ATOM 1228 C CA . ALA A 1 168 ? -25.668 -3.220 18.431 1.00 93.44 168 ALA A CA 1
ATOM 1229 C C . ALA A 1 168 ? -25.117 -2.405 17.247 1.00 93.44 168 ALA A C 1
ATOM 1231 O O . ALA A 1 168 ? -25.716 -1.405 16.849 1.00 93.44 168 ALA A O 1
ATOM 1232 N N . TYR A 1 169 ? -24.017 -2.849 16.631 1.00 94.56 169 TYR A N 1
ATOM 1233 C CA . TYR A 1 169 ? -23.448 -2.202 15.446 1.00 94.56 169 TYR A CA 1
ATOM 1234 C C . TYR A 1 169 ? -24.374 -2.312 14.227 1.00 94.56 169 TYR A C 1
ATOM 1236 O O . TYR A 1 169 ? -24.595 -1.324 13.526 1.00 94.56 169 TYR A O 1
ATOM 1244 N N . ILE A 1 170 ? -24.960 -3.493 13.987 1.00 94.94 170 ILE A N 1
ATOM 1245 C CA . ILE A 1 170 ? -25.949 -3.703 12.919 1.00 94.94 170 ILE A CA 1
ATOM 1246 C C . ILE A 1 170 ? -27.158 -2.789 13.130 1.00 94.94 170 ILE A C 1
ATOM 1248 O O . ILE A 1 170 ? -27.577 -2.116 12.189 1.00 94.94 170 ILE A O 1
ATOM 1252 N N . GLN A 1 171 ? -27.685 -2.716 14.356 1.00 94.94 171 GLN A N 1
ATOM 1253 C CA . GLN A 1 171 ? -28.821 -1.848 14.668 1.00 94.94 171 GLN A CA 1
ATOM 1254 C C . GLN A 1 171 ? -28.489 -0.371 14.417 1.00 94.94 171 GLN A C 1
ATOM 1256 O O . GLN A 1 171 ? -29.248 0.327 13.748 1.00 94.94 171 GLN A O 1
ATOM 1261 N N . ALA A 1 172 ? -27.321 0.093 14.868 1.00 94.81 172 ALA A N 1
ATOM 1262 C CA . ALA A 1 172 ? -26.867 1.459 14.627 1.00 94.81 172 ALA A CA 1
ATOM 1263 C C . ALA A 1 172 ? -26.752 1.794 13.128 1.00 94.81 172 ALA A C 1
ATOM 1265 O O . ALA A 1 172 ? -27.067 2.911 12.706 1.00 94.81 172 ALA A O 1
ATOM 1266 N N . LEU A 1 173 ? -26.306 0.837 12.308 1.00 95.25 173 LEU A N 1
ATOM 1267 C CA . LEU A 1 173 ? -26.255 0.997 10.856 1.00 95.25 173 LEU A CA 1
ATOM 1268 C C . LEU A 1 173 ? -27.658 1.074 10.245 1.00 95.25 173 LEU A C 1
ATOM 1270 O O . LEU A 1 173 ? -27.910 1.978 9.447 1.00 95.25 173 LEU A O 1
ATOM 1274 N N . GLU A 1 174 ? -28.575 0.191 10.637 1.00 94.19 174 GLU A N 1
ATOM 1275 C CA . GLU A 1 174 ? -29.969 0.225 10.170 1.00 94.19 174 GLU A CA 1
ATOM 1276 C C . GLU A 1 174 ? -30.662 1.548 10.518 1.00 94.19 174 GLU A C 1
ATOM 1278 O O . GLU A 1 174 ? -31.331 2.146 9.672 1.00 94.19 174 GLU A O 1
ATOM 1283 N N . ASP A 1 175 ? -30.423 2.082 11.715 1.00 93.25 175 ASP A N 1
ATOM 1284 C CA . ASP A 1 175 ? -30.972 3.376 12.130 1.00 93.25 175 ASP A CA 1
ATOM 1285 C C . ASP A 1 175 ? -30.374 4.550 11.328 1.00 93.25 175 ASP A C 1
ATOM 1287 O O . ASP A 1 175 ? -31.028 5.574 11.103 1.00 93.25 175 ASP A O 1
ATOM 1291 N N . SER A 1 176 ? -29.127 4.416 10.860 1.00 92.69 176 SER A N 1
ATOM 1292 C CA . SER A 1 176 ? -28.402 5.468 10.136 1.00 92.69 176 SER A CA 1
ATOM 1293 C C . SER A 1 176 ? -28.700 5.496 8.629 1.00 92.69 176 SER A C 1
ATOM 1295 O O . SER A 1 176 ? -28.780 6.579 8.033 1.00 92.69 176 SER A O 1
ATOM 1297 N N . VAL A 1 177 ? -28.860 4.324 8.000 1.00 91.75 177 VAL A N 1
ATOM 1298 C CA . VAL A 1 177 ? -28.970 4.148 6.535 1.00 91.75 177 VAL A CA 1
ATOM 1299 C C . VAL A 1 177 ? -30.061 3.148 6.115 1.00 91.75 177 VAL A C 1
ATOM 1301 O O . VAL A 1 177 ? -29.929 2.487 5.089 1.00 91.75 177 VAL A O 1
ATOM 1304 N N . SER A 1 178 ? -31.144 3.076 6.894 1.00 86.44 178 SER A N 1
ATOM 1305 C CA . SER A 1 178 ? -32.314 2.188 6.761 1.00 86.44 178 SER A CA 1
ATOM 1306 C C . SER A 1 178 ? -32.590 1.613 5.366 1.00 86.44 178 SER A C 1
ATOM 1308 O O . SER A 1 178 ? -32.740 2.342 4.378 1.00 86.44 178 SER A O 1
ATOM 1310 N N . GLY A 1 179 ? -32.706 0.281 5.310 1.00 86.19 179 GLY A N 1
ATOM 1311 C CA . GLY A 1 179 ? -33.061 -0.464 4.098 1.00 86.19 179 GLY A CA 1
ATOM 1312 C C . GLY A 1 179 ? -31.904 -0.677 3.118 1.00 86.19 179 GLY A C 1
ATOM 1313 O O . GLY A 1 179 ? -32.134 -1.145 2.004 1.00 86.19 179 GLY A O 1
ATOM 1314 N N . ARG A 1 180 ? -30.674 -0.328 3.515 1.00 92.44 180 ARG A N 1
ATOM 1315 C CA . ARG A 1 180 ? -29.442 -0.528 2.729 1.00 92.44 180 ARG A CA 1
ATOM 1316 C C . ARG A 1 180 ? -28.482 -1.536 3.349 1.00 92.44 180 ARG A C 1
ATOM 1318 O O . ARG A 1 180 ? -27.445 -1.814 2.750 1.00 92.44 180 ARG A O 1
ATOM 1325 N N . VAL A 1 181 ? -28.784 -2.035 4.545 1.00 94.94 181 VAL A N 1
ATOM 1326 C CA . VAL A 1 181 ? -27.897 -2.917 5.300 1.00 94.94 181 VAL A CA 1
ATOM 1327 C C . VAL A 1 181 ? -28.298 -4.366 5.064 1.00 94.94 181 VAL A C 1
ATOM 1329 O O . VAL A 1 181 ? -29.470 -4.731 5.065 1.00 94.94 181 VAL A O 1
ATOM 1332 N N . VAL A 1 182 ? -27.292 -5.197 4.840 1.00 93.69 182 VAL A N 1
ATOM 1333 C CA . VAL A 1 182 ? -27.418 -6.645 4.768 1.00 93.69 182 VAL A CA 1
ATOM 1334 C C . VAL A 1 182 ? -26.421 -7.205 5.764 1.00 93.69 182 VAL A C 1
ATOM 1336 O O . VAL A 1 182 ? -25.220 -6.972 5.641 1.00 93.69 182 VAL A O 1
ATOM 1339 N N . SER A 1 183 ? -26.903 -7.927 6.763 1.00 93.25 183 SER A N 1
ATOM 1340 C CA . SER A 1 183 ? -26.064 -8.422 7.847 1.00 93.25 183 SER A CA 1
ATOM 1341 C C . SER A 1 183 ? -25.912 -9.938 7.818 1.00 93.25 183 SER A C 1
ATOM 1343 O O . SER A 1 183 ? -26.777 -10.678 7.346 1.00 93.25 183 SER A O 1
ATOM 1345 N N . GLY A 1 184 ? -24.781 -10.404 8.332 1.00 90.00 184 GLY A N 1
ATOM 1346 C CA . GLY A 1 184 ? -24.533 -11.798 8.662 1.00 90.00 184 GLY A CA 1
ATOM 1347 C C . GLY A 1 184 ? -23.722 -11.888 9.947 1.00 90.00 184 GLY A C 1
ATOM 1348 O O . GLY A 1 184 ? -22.953 -10.984 10.271 1.00 90.00 184 GLY A O 1
ATOM 1349 N N . THR A 1 185 ? -23.879 -12.991 10.671 1.00 90.44 185 THR A N 1
ATOM 1350 C CA . THR A 1 185 ? -23.060 -13.296 11.846 1.00 90.44 185 THR A CA 1
ATOM 1351 C C . THR A 1 185 ? -22.330 -14.626 11.680 1.00 90.44 185 THR A C 1
ATOM 1353 O O . THR A 1 185 ? -22.637 -15.419 10.778 1.00 90.44 185 THR A O 1
ATOM 1356 N N . TYR A 1 186 ? -21.326 -14.864 12.523 1.00 85.94 186 TYR A N 1
ATOM 1357 C CA . TYR A 1 186 ? -20.612 -16.137 12.588 1.00 85.94 186 TYR A CA 1
ATOM 1358 C C . TYR A 1 186 ? -20.264 -16.534 14.027 1.00 85.94 186 TYR A C 1
ATOM 1360 O O . TYR A 1 186 ? -20.038 -15.697 14.894 1.00 85.94 186 TYR A O 1
ATOM 1368 N N . SER A 1 187 ? -20.208 -17.844 14.276 1.00 80.88 187 SER A N 1
ATOM 1369 C CA . SER A 1 187 ? -19.897 -18.415 15.599 1.00 80.88 187 SER A CA 1
ATOM 1370 C C . SER A 1 187 ? -18.442 -18.881 15.726 1.00 80.88 187 SER A C 1
ATOM 1372 O O . SER A 1 187 ? -17.958 -19.121 16.826 1.00 80.88 187 SER A O 1
ATOM 1374 N N . SER A 1 188 ? -17.743 -19.077 14.603 1.00 69.50 188 SER A N 1
ATOM 1375 C CA . SER A 1 188 ? -16.317 -19.420 14.579 1.00 69.50 188 SER A CA 1
ATOM 1376 C C . SER A 1 188 ? -15.672 -18.976 13.266 1.00 69.50 188 SER A C 1
ATOM 1378 O O . SER A 1 188 ? -16.382 -18.928 12.252 1.00 69.50 188 SER A O 1
ATOM 1380 N N . PRO A 1 189 ? -14.339 -18.789 13.234 1.00 60.84 189 PRO A N 1
ATOM 1381 C CA . PRO A 1 189 ? -13.659 -18.369 12.017 1.00 60.84 189 PRO A CA 1
ATOM 1382 C C . PRO A 1 189 ? -13.827 -19.332 10.831 1.00 60.84 189 PRO A C 1
ATOM 1384 O O . PRO A 1 189 ? -13.964 -18.947 9.679 1.00 60.84 189 PRO A O 1
ATOM 1387 N N . SER A 1 190 ? -13.935 -20.636 11.096 1.00 56.53 190 SER A N 1
ATOM 1388 C CA . SER A 1 190 ? -14.172 -21.630 10.037 1.00 56.53 190 SER A CA 1
ATOM 1389 C C . SER A 1 190 ? -15.568 -21.549 9.390 1.00 56.53 190 SER A C 1
ATOM 1391 O O . SER A 1 190 ? -15.747 -22.001 8.259 1.00 56.53 190 SER A O 1
ATOM 1393 N N . GLY A 1 191 ? -16.550 -20.951 10.080 1.00 56.22 191 GLY A N 1
ATOM 1394 C CA . GLY A 1 191 ? -17.900 -20.697 9.562 1.00 56.22 191 GLY A CA 1
ATOM 1395 C C . GLY A 1 191 ? -18.012 -19.435 8.693 1.00 56.22 191 GLY A C 1
ATOM 1396 O O . GLY A 1 191 ? -19.022 -19.266 8.009 1.00 56.22 191 GLY A O 1
ATOM 1397 N N . GLU A 1 192 ? -16.977 -18.584 8.670 1.00 60.62 192 GLU A N 1
ATOM 1398 C CA . GLU A 1 192 ? -16.943 -17.270 7.998 1.00 60.62 192 GLU A CA 1
ATOM 1399 C C . GLU A 1 192 ? -17.247 -17.334 6.495 1.00 60.62 192 GLU A C 1
ATOM 1401 O O . GLU A 1 192 ? -17.886 -16.442 5.936 1.00 60.62 192 GLU A O 1
ATOM 1406 N N . LEU A 1 193 ? -16.814 -18.406 5.824 1.00 62.41 193 LEU A N 1
ATOM 1407 C CA . LEU A 1 193 ? -16.833 -18.529 4.362 1.00 62.41 193 LEU A CA 1
ATOM 1408 C C . LEU A 1 193 ? -18.240 -18.586 3.755 1.00 62.41 193 LEU A C 1
ATOM 1410 O O . LEU A 1 193 ? -18.452 -18.080 2.651 1.00 62.41 193 LEU A O 1
ATOM 1414 N N . ALA A 1 194 ? -19.193 -19.216 4.447 1.00 68.56 194 ALA A N 1
ATOM 1415 C CA . ALA A 1 194 ? -20.548 -19.388 3.928 1.00 68.56 194 ALA A CA 1
ATOM 1416 C C . ALA A 1 194 ? -21.346 -18.078 4.013 1.00 68.56 194 ALA A C 1
ATOM 1418 O O . ALA A 1 194 ? -21.935 -17.653 3.015 1.00 68.56 194 ALA A O 1
ATOM 1419 N N . SER A 1 195 ? -21.301 -17.410 5.171 1.00 77.75 195 SER A N 1
ATOM 1420 C CA . SER A 1 195 ? -21.969 -16.122 5.392 1.00 77.75 195 SER A CA 1
ATOM 1421 C C . SER A 1 195 ? -21.366 -15.023 4.516 1.00 77.75 195 SER A C 1
ATOM 1423 O O . SER A 1 195 ? -22.104 -14.289 3.862 1.00 77.75 195 SER A O 1
ATOM 1425 N N . LEU A 1 196 ? -20.031 -14.957 4.415 1.00 87.31 196 LEU A N 1
ATOM 1426 C CA . LEU A 1 196 ? -19.350 -13.951 3.599 1.00 87.31 196 LEU A CA 1
ATOM 1427 C C . LEU A 1 196 ? -19.739 -14.050 2.121 1.00 87.31 196 LEU A C 1
ATOM 1429 O O . LEU A 1 196 ? -20.051 -13.038 1.499 1.00 87.31 196 LEU A O 1
ATOM 1433 N N . ARG A 1 197 ? -19.780 -15.260 1.550 1.00 85.56 197 ARG A N 1
ATOM 1434 C CA . ARG A 1 197 ? -20.149 -15.434 0.140 1.00 85.56 197 ARG A CA 1
ATOM 1435 C C . ARG A 1 197 ? -21.579 -14.971 -0.141 1.00 85.56 197 ARG A C 1
ATOM 1437 O O . ARG A 1 197 ? -21.795 -14.240 -1.101 1.00 85.56 197 ARG A O 1
ATOM 1444 N N . SER A 1 198 ? -22.527 -15.332 0.725 1.00 86.50 198 SER A N 1
ATOM 1445 C CA . SER A 1 198 ? -23.927 -14.910 0.586 1.00 86.50 198 SER A CA 1
ATOM 1446 C C . SER A 1 198 ? -24.107 -13.391 0.687 1.00 86.50 198 SER A C 1
ATOM 1448 O O . SER A 1 198 ? -25.030 -12.849 0.077 1.00 86.50 198 SER A O 1
ATOM 1450 N N . LEU A 1 199 ? -23.268 -12.703 1.467 1.00 90.69 199 LEU A N 1
ATOM 1451 C CA . LEU A 1 199 ? -23.262 -11.240 1.537 1.00 90.69 199 LEU A CA 1
ATOM 1452 C C . LEU A 1 199 ? -22.685 -10.631 0.255 1.00 90.69 199 LEU A C 1
ATOM 1454 O O . LEU A 1 199 ? -23.270 -9.714 -0.315 1.00 90.69 199 LEU A O 1
ATOM 1458 N N . LEU A 1 200 ? -21.564 -11.165 -0.233 1.00 89.19 200 LEU A N 1
ATOM 1459 C CA . LEU A 1 200 ? -20.885 -10.652 -1.425 1.00 89.19 200 LEU A CA 1
ATOM 1460 C C . LEU A 1 200 ? -21.658 -10.899 -2.725 1.00 89.19 200 LEU A C 1
ATOM 1462 O O . LEU A 1 200 ? -21.573 -10.076 -3.635 1.00 89.19 200 LEU A O 1
ATOM 1466 N N . ASP A 1 201 ? -22.470 -11.958 -2.804 1.00 87.75 201 ASP A N 1
ATOM 1467 C CA . ASP A 1 201 ? -23.360 -12.216 -3.947 1.00 87.75 201 ASP A CA 1
ATOM 1468 C C . ASP A 1 201 ? -24.369 -11.069 -4.177 1.00 87.75 201 ASP A C 1
ATOM 1470 O O . ASP A 1 201 ? -24.844 -10.866 -5.298 1.00 87.75 201 ASP A O 1
ATOM 1474 N N . GLN A 1 202 ? -24.646 -10.264 -3.146 1.00 86.88 202 GLN A N 1
ATOM 1475 C CA . GLN A 1 202 ? -25.500 -9.072 -3.229 1.00 86.88 202 GLN A CA 1
ATOM 1476 C C . GLN A 1 202 ? -24.762 -7.838 -3.767 1.00 86.88 202 GLN A C 1
ATOM 1478 O O . GLN A 1 202 ? -25.380 -6.798 -3.975 1.00 86.88 202 GLN A O 1
ATOM 1483 N N . LYS A 1 203 ? -23.455 -7.964 -4.037 1.00 87.06 203 LYS A N 1
ATOM 1484 C CA . LYS A 1 203 ? -22.570 -6.916 -4.566 1.00 87.06 203 LYS A CA 1
ATOM 1485 C C . LYS A 1 203 ? -22.625 -5.625 -3.738 1.00 87.06 203 LYS A C 1
ATOM 1487 O O . LYS A 1 203 ? -22.936 -4.564 -4.285 1.00 87.06 203 LYS A O 1
ATOM 1492 N N . PRO A 1 204 ? -22.343 -5.701 -2.425 1.00 90.88 204 PRO A N 1
ATOM 1493 C CA . PRO A 1 204 ? -22.360 -4.525 -1.572 1.00 90.88 204 PRO A CA 1
ATOM 1494 C C . PRO A 1 204 ? -21.329 -3.496 -2.049 1.00 90.88 204 PRO A C 1
ATOM 1496 O O . PRO A 1 204 ? -20.222 -3.841 -2.463 1.00 90.88 204 PRO A O 1
ATOM 1499 N N . GLY A 1 205 ? -21.695 -2.218 -1.959 1.00 87.44 205 GLY A N 1
ATOM 1500 C CA . GLY A 1 205 ? -20.792 -1.103 -2.232 1.00 87.44 205 GLY A CA 1
ATOM 1501 C C . GLY A 1 205 ? -19.786 -0.862 -1.106 1.00 87.44 205 GLY A C 1
ATOM 1502 O O . GLY A 1 205 ? -18.795 -0.185 -1.343 1.00 87.44 205 GLY A O 1
ATOM 1503 N N . LEU A 1 206 ? -20.031 -1.406 0.089 1.00 91.19 206 LEU A N 1
ATOM 1504 C CA . LEU A 1 206 ? -19.160 -1.344 1.263 1.00 91.19 206 LEU A CA 1
ATOM 1505 C C . LEU A 1 206 ? -19.321 -2.627 2.083 1.00 91.19 206 LEU A C 1
ATOM 1507 O O . LEU A 1 206 ? -20.449 -3.044 2.347 1.00 91.19 206 LEU A O 1
ATOM 1511 N N . LEU A 1 207 ? -18.206 -3.220 2.510 1.00 93.62 207 LEU A N 1
ATOM 1512 C CA . LEU A 1 207 ? -18.194 -4.284 3.516 1.00 93.62 207 LEU A CA 1
ATOM 1513 C C . LEU A 1 207 ? -17.737 -3.714 4.862 1.00 93.62 207 LEU A C 1
ATOM 1515 O O . LEU A 1 207 ? -16.693 -3.073 4.928 1.00 93.62 207 LEU A O 1
ATOM 1519 N N . ILE A 1 208 ? -18.489 -3.980 5.924 1.00 94.69 208 ILE A N 1
ATOM 1520 C CA . ILE A 1 208 ? -18.151 -3.649 7.309 1.00 94.69 208 ILE A CA 1
ATOM 1521 C C . ILE A 1 208 ? -17.868 -4.944 8.074 1.00 94.69 208 ILE A C 1
ATOM 1523 O O . ILE A 1 208 ? -18.650 -5.891 7.977 1.00 94.69 208 ILE A O 1
ATOM 1527 N N . VAL A 1 209 ? -16.776 -4.988 8.842 1.00 93.06 209 VAL A N 1
ATOM 1528 C CA . VAL A 1 209 ? -16.423 -6.146 9.680 1.00 93.06 209 VAL A CA 1
ATOM 1529 C C . VAL A 1 209 ? -16.201 -5.725 11.138 1.00 93.06 209 VAL A C 1
ATOM 1531 O O . VAL A 1 209 ? -15.389 -4.842 11.406 1.00 93.06 209 VAL A O 1
ATOM 1534 N N . THR A 1 210 ? -16.908 -6.350 12.086 1.00 89.69 210 THR A N 1
ATOM 1535 C CA . THR A 1 210 ? -16.910 -5.978 13.524 1.00 89.69 210 THR A CA 1
ATOM 1536 C C . THR A 1 210 ? -16.196 -6.992 14.435 1.00 89.69 210 THR A C 1
ATOM 1538 O O . THR A 1 210 ? -16.430 -6.999 15.640 1.00 89.69 210 THR A O 1
ATOM 1541 N N . GLY A 1 211 ? -15.373 -7.878 13.859 1.00 82.88 211 GLY A N 1
ATOM 1542 C CA . GLY A 1 211 ? -14.691 -8.984 14.548 1.00 82.88 211 GLY A CA 1
ATOM 1543 C C . GLY A 1 211 ? -13.476 -8.588 15.395 1.00 82.88 211 GLY A C 1
ATOM 1544 O O . GLY A 1 211 ? -13.426 -7.506 15.969 1.00 82.88 211 GLY A O 1
ATOM 1545 N N . GLY A 1 212 ? -12.498 -9.489 15.494 1.00 80.31 212 GLY A N 1
ATOM 1546 C CA . GLY A 1 212 ? -11.248 -9.281 16.226 1.00 80.31 212 GLY A CA 1
ATOM 1547 C C . GLY A 1 212 ? -10.043 -9.791 15.436 1.00 80.31 212 GLY A C 1
ATOM 1548 O O . GLY A 1 212 ? -9.794 -9.360 14.312 1.00 80.31 212 GLY A O 1
ATOM 1549 N N . SER A 1 213 ? -9.292 -10.738 16.003 1.00 77.19 213 SER A N 1
ATOM 1550 C CA . SER A 1 213 ? -8.071 -11.290 15.383 1.00 77.19 213 SER A CA 1
ATOM 1551 C C . SER A 1 213 ? -8.296 -12.024 14.051 1.00 77.19 213 SER A C 1
ATOM 1553 O O . SER A 1 213 ? -7.349 -12.342 13.337 1.00 77.19 213 SER A O 1
ATOM 1555 N N . ASP A 1 214 ? -9.542 -12.352 13.737 1.00 82.88 214 ASP A N 1
ATOM 1556 C CA . ASP A 1 214 ? -9.991 -13.025 12.521 1.00 82.88 214 ASP A CA 1
ATOM 1557 C C . ASP A 1 214 ? -10.182 -12.076 11.324 1.00 82.88 214 ASP A C 1
ATOM 1559 O O . ASP A 1 214 ? -10.118 -12.500 10.165 1.00 82.88 214 ASP A O 1
ATOM 1563 N N . VAL A 1 215 ? -10.327 -10.773 11.570 1.00 88.50 215 VAL A N 1
ATOM 1564 C CA . VAL A 1 215 ? -10.654 -9.780 10.539 1.00 88.50 215 VAL A CA 1
ATOM 1565 C C . VAL A 1 215 ? -9.680 -9.754 9.355 1.00 88.50 215 VAL A C 1
ATOM 1567 O O . VAL A 1 215 ? -10.163 -9.756 8.218 1.00 88.50 215 VAL A O 1
ATOM 1570 N N . PRO A 1 216 ? -8.342 -9.811 9.526 1.00 85.56 216 PRO A N 1
ATOM 1571 C CA . PRO A 1 216 ? -7.430 -9.865 8.382 1.00 85.56 216 PRO A CA 1
ATOM 1572 C C . PRO A 1 216 ? -7.690 -11.045 7.432 1.00 85.56 216 PRO A C 1
ATOM 1574 O O . PRO A 1 216 ? -7.507 -10.927 6.215 1.00 85.56 216 PRO A O 1
ATOM 1577 N N . ALA A 1 217 ? -8.139 -12.192 7.958 1.00 83.44 217 ALA A N 1
ATOM 1578 C CA . ALA A 1 217 ? -8.492 -13.352 7.143 1.00 83.44 217 ALA A CA 1
ATOM 1579 C C . ALA A 1 217 ? -9.795 -13.118 6.365 1.00 83.44 217 ALA A C 1
ATOM 1581 O O . ALA A 1 217 ? -9.842 -13.395 5.163 1.00 83.44 217 ALA A O 1
ATOM 1582 N N . ILE A 1 218 ? -10.805 -12.531 7.013 1.00 87.56 218 ILE A N 1
ATOM 1583 C CA . ILE A 1 218 ? -12.079 -12.157 6.384 1.00 87.56 218 ILE A CA 1
ATOM 1584 C C . ILE A 1 218 ? -11.847 -11.157 5.244 1.00 87.56 218 ILE A C 1
ATOM 1586 O O . ILE A 1 218 ? -12.353 -11.360 4.139 1.00 87.56 218 ILE A O 1
ATOM 1590 N N . VAL A 1 219 ? -11.040 -10.113 5.471 1.00 86.75 219 VAL A N 1
ATOM 1591 C CA . VAL A 1 219 ? -10.697 -9.097 4.456 1.00 86.75 219 VAL A CA 1
ATOM 1592 C C . VAL A 1 219 ? -10.046 -9.744 3.236 1.00 86.75 219 VAL A C 1
ATOM 1594 O O . VAL A 1 219 ? -10.475 -9.512 2.102 1.00 86.75 219 VAL A O 1
ATOM 1597 N N . ALA A 1 220 ? -9.026 -10.579 3.452 1.00 80.69 220 ALA A N 1
ATOM 1598 C CA . ALA A 1 220 ? -8.339 -11.265 2.363 1.00 80.69 220 ALA A CA 1
ATOM 1599 C C . ALA A 1 220 ? -9.289 -12.173 1.578 1.00 80.69 220 ALA A C 1
ATOM 1601 O O . ALA A 1 220 ? -9.279 -12.162 0.345 1.00 80.69 220 ALA A O 1
ATOM 1602 N N . LYS A 1 221 ? -10.160 -12.909 2.276 1.00 83.94 221 LYS A N 1
ATOM 1603 C CA . LYS A 1 221 ? -11.131 -13.784 1.625 1.00 83.94 221 LYS A CA 1
ATOM 1604 C C . LYS A 1 221 ? -12.182 -13.008 0.841 1.00 83.94 221 LYS A C 1
ATOM 1606 O O . LYS A 1 221 ? -12.544 -13.428 -0.255 1.00 83.94 221 LYS A O 1
ATOM 1611 N N . ALA A 1 222 ? -12.650 -11.875 1.357 1.00 85.50 222 ALA A N 1
ATOM 1612 C CA . ALA A 1 222 ? -13.609 -11.033 0.654 1.00 85.50 222 ALA A CA 1
ATOM 1613 C C . ALA A 1 222 ? -13.030 -10.521 -0.672 1.00 85.50 222 ALA A C 1
ATOM 1615 O O . ALA A 1 222 ? -13.690 -10.598 -1.709 1.00 85.50 222 ALA A O 1
ATOM 1616 N N . ARG A 1 223 ? -11.766 -10.078 -0.650 1.00 80.44 223 ARG A N 1
ATOM 1617 C CA . ARG A 1 223 ? -11.024 -9.671 -1.851 1.00 80.44 223 ARG A CA 1
ATOM 1618 C C . ARG A 1 223 ? -10.856 -10.835 -2.836 1.00 80.44 223 ARG A C 1
ATOM 1620 O O . ARG A 1 223 ? -11.115 -10.662 -4.022 1.00 80.44 223 ARG A O 1
ATOM 1627 N N . GLU A 1 224 ? -10.505 -12.034 -2.358 1.00 74.88 224 GLU A N 1
ATOM 1628 C CA . GLU A 1 224 ? -10.412 -13.249 -3.193 1.00 74.88 224 GLU A CA 1
ATOM 1629 C C . GLU A 1 224 ? -11.748 -13.593 -3.874 1.00 74.88 224 GLU A C 1
ATOM 1631 O O . GLU A 1 224 ? -11.777 -14.008 -5.030 1.00 74.88 224 GLU A O 1
ATOM 1636 N N . LEU A 1 225 ? -12.866 -13.383 -3.174 1.00 79.06 225 LEU A N 1
ATOM 1637 C CA . LEU A 1 225 ? -14.221 -13.593 -3.691 1.00 79.06 225 LEU A CA 1
ATOM 1638 C C . LEU A 1 225 ? -14.709 -12.462 -4.617 1.00 79.06 225 LEU A C 1
ATOM 1640 O O . LEU A 1 225 ? -15.857 -12.491 -5.057 1.00 79.06 225 LEU A O 1
ATOM 1644 N N . GLY A 1 226 ? -13.847 -11.498 -4.951 1.00 70.81 226 GLY A N 1
ATOM 1645 C CA . GLY A 1 226 ? -14.130 -10.455 -5.933 1.00 70.81 226 GLY A CA 1
ATOM 1646 C C . GLY A 1 226 ? -14.730 -9.175 -5.354 1.00 70.81 226 GLY A C 1
ATOM 1647 O O . GLY A 1 226 ? -15.285 -8.383 -6.116 1.00 70.81 226 GLY A O 1
ATOM 1648 N N . LEU A 1 227 ? -14.629 -8.938 -4.040 1.00 79.94 227 LEU A N 1
ATOM 1649 C CA . LEU A 1 227 ? -14.958 -7.629 -3.479 1.00 79.94 227 LEU A CA 1
ATOM 1650 C C . LEU A 1 227 ? -13.961 -6.582 -3.999 1.00 79.94 227 LEU A C 1
ATOM 1652 O O . LEU A 1 227 ? -12.792 -6.581 -3.622 1.00 79.94 227 LEU A O 1
ATOM 1656 N N . THR A 1 228 ? -14.448 -5.670 -4.837 1.00 69.38 228 THR A N 1
ATOM 1657 C CA . THR A 1 228 ? -13.695 -4.498 -5.318 1.00 69.38 228 THR A CA 1
ATOM 1658 C C . THR A 1 228 ? -14.027 -3.224 -4.541 1.00 69.38 228 THR A C 1
ATOM 1660 O O . THR A 1 228 ? -13.387 -2.195 -4.738 1.00 69.38 228 THR A O 1
ATOM 1663 N N . GLY A 1 229 ? -15.067 -3.270 -3.705 1.00 72.88 229 GLY A N 1
ATOM 1664 C CA . GLY A 1 229 ? -15.471 -2.166 -2.843 1.00 72.88 229 GLY A CA 1
ATOM 1665 C C . GLY A 1 229 ? -14.550 -2.001 -1.627 1.00 72.88 229 GLY A C 1
ATOM 1666 O O . GLY A 1 229 ? -13.770 -2.898 -1.302 1.00 72.88 229 GLY A O 1
ATOM 1667 N N . PRO A 1 230 ? -14.638 -0.858 -0.931 1.00 82.94 230 PRO A N 1
ATOM 1668 C CA . PRO A 1 230 ? -13.944 -0.643 0.329 1.00 82.94 230 PRO A CA 1
ATOM 1669 C C . PRO A 1 230 ? -14.342 -1.673 1.385 1.00 82.94 230 PRO A C 1
ATOM 1671 O O . PRO A 1 230 ? -15.475 -2.165 1.422 1.00 82.94 230 PRO A O 1
ATOM 1674 N N . VAL A 1 231 ? -13.412 -1.904 2.306 1.00 89.88 231 VAL A N 1
ATOM 1675 C CA . VAL A 1 231 ? -13.702 -2.556 3.577 1.00 89.88 231 VAL A CA 1
ATOM 1676 C C . VAL A 1 231 ? -13.522 -1.533 4.685 1.00 89.88 231 VAL A C 1
ATOM 1678 O O . VAL A 1 231 ? -12.527 -0.807 4.695 1.00 89.88 231 VAL A O 1
ATOM 1681 N N . LEU A 1 232 ? -14.482 -1.481 5.599 1.00 92.25 232 LEU A N 1
ATOM 1682 C CA . LEU A 1 232 ? -14.383 -0.786 6.868 1.00 92.25 232 LEU A CA 1
ATOM 1683 C C . LEU A 1 232 ? -14.384 -1.818 7.992 1.00 92.25 232 LEU A C 1
ATOM 1685 O O . LEU A 1 232 ? -15.116 -2.801 7.947 1.00 92.25 232 LEU A O 1
ATOM 1689 N N . VAL A 1 233 ? -13.566 -1.597 9.005 1.00 92.75 233 VAL A N 1
ATOM 1690 C CA . VAL A 1 233 ? -13.569 -2.393 10.227 1.00 92.75 233 VAL A CA 1
ATOM 1691 C C . VAL A 1 233 ? -13.896 -1.503 11.402 1.00 92.75 233 VAL A C 1
ATOM 1693 O O . VAL A 1 233 ? -13.593 -0.305 11.373 1.00 92.75 233 VAL A O 1
ATOM 1696 N N . SER A 1 234 ? -14.526 -2.077 12.419 1.00 89.88 234 SER A N 1
ATOM 1697 C CA . SER A 1 234 ? -14.872 -1.313 13.610 1.00 89.88 234 SER A CA 1
ATOM 1698 C C . SER A 1 234 ? -13.642 -0.677 14.265 1.00 89.88 234 SER A C 1
ATOM 1700 O O . SER A 1 234 ? -12.513 -1.151 14.097 1.00 89.88 234 SER A O 1
ATOM 1702 N N . SER A 1 235 ? -13.854 0.395 15.029 1.00 85.81 235 SER A N 1
ATOM 1703 C CA . SER A 1 235 ? -12.787 1.083 15.778 1.00 85.81 235 SER A CA 1
ATOM 1704 C C . SER A 1 235 ? -11.971 0.133 16.664 1.00 85.81 235 SER A C 1
ATOM 1706 O O . SER A 1 235 ? -10.755 0.259 16.762 1.00 85.81 235 SER A O 1
ATOM 1708 N N . TRP A 1 236 ? -12.622 -0.889 17.220 1.00 79.62 236 TRP A N 1
ATOM 1709 C CA . TRP A 1 236 ? -12.016 -1.918 18.069 1.00 79.62 236 TRP A CA 1
ATOM 1710 C C . TRP A 1 236 ? -10.953 -2.731 17.330 1.00 79.62 236 TRP A C 1
ATOM 1712 O O . TRP A 1 236 ? -9.871 -2.983 17.853 1.00 79.62 236 TRP A O 1
ATOM 1722 N N . VAL A 1 237 ? -11.236 -3.086 16.079 1.00 78.12 237 VAL A N 1
ATOM 1723 C CA . VAL A 1 237 ? -10.286 -3.754 15.183 1.00 78.12 237 VAL A CA 1
ATOM 1724 C C . VAL A 1 237 ? -9.186 -2.783 14.751 1.00 78.12 237 VAL A C 1
ATOM 1726 O O . VAL A 1 237 ? -8.018 -3.152 14.658 1.00 78.12 237 VAL A O 1
ATOM 1729 N N . GLY A 1 238 ? -9.565 -1.524 14.510 1.00 70.62 238 GLY A N 1
ATOM 1730 C CA . GLY A 1 238 ? -8.662 -0.418 14.199 1.00 70.62 238 GLY A CA 1
ATOM 1731 C C . GLY A 1 238 ? -7.600 -0.162 15.264 1.00 70.62 238 GLY A C 1
ATOM 1732 O O . GLY A 1 238 ? -6.518 0.309 14.929 1.00 70.62 238 GLY A O 1
ATOM 1733 N N . GLU A 1 239 ? -7.896 -0.479 16.522 1.00 74.75 239 GLU A N 1
ATOM 1734 C CA . GLU A 1 239 ? -7.038 -0.238 17.686 1.00 74.75 239 GLU A CA 1
ATOM 1735 C C . GLU A 1 239 ? -6.239 -1.483 18.127 1.00 74.75 239 GLU A C 1
ATOM 1737 O O . GLU A 1 239 ? -5.391 -1.390 19.018 1.00 74.75 239 GLU A O 1
ATOM 1742 N N . ASP A 1 240 ? -6.437 -2.633 17.471 1.00 73.00 240 ASP A N 1
ATOM 1743 C CA . ASP A 1 240 ? -5.703 -3.869 17.746 1.00 73.00 240 ASP A CA 1
ATOM 1744 C C . ASP A 1 240 ? -4.327 -3.899 17.053 1.00 73.00 240 ASP A C 1
ATOM 1746 O O . ASP A 1 240 ? -4.206 -3.856 15.827 1.00 73.00 240 ASP A O 1
ATOM 1750 N N . ALA A 1 241 ? -3.260 -4.032 17.846 1.00 61.31 241 ALA A N 1
ATOM 1751 C CA . ALA A 1 241 ? -1.884 -4.003 17.346 1.00 61.31 241 ALA A CA 1
ATOM 1752 C C . ALA A 1 241 ? -1.536 -5.179 16.411 1.00 61.31 241 ALA A C 1
ATOM 1754 O O . ALA A 1 241 ? -0.689 -5.026 15.527 1.00 61.31 241 ALA A O 1
ATOM 1755 N N . GLY A 1 242 ? -2.163 -6.348 16.592 1.00 63.31 242 GLY A N 1
ATOM 1756 C CA . GLY A 1 242 ? -1.976 -7.495 15.698 1.00 63.31 242 GLY A CA 1
ATOM 1757 C C . GLY A 1 242 ? -2.552 -7.217 14.313 1.00 63.31 242 GLY A C 1
ATOM 1758 O O . GLY A 1 242 ? -1.931 -7.528 13.299 1.00 63.31 242 GLY A O 1
ATOM 1759 N N . THR A 1 243 ? -3.693 -6.540 14.282 1.00 69.38 243 THR A N 1
ATOM 1760 C CA . THR A 1 243 ? -4.379 -6.126 13.062 1.00 69.38 243 THR A CA 1
ATOM 1761 C C . THR A 1 243 ? -3.657 -4.979 12.353 1.00 69.38 243 THR A C 1
ATOM 1763 O O . THR A 1 243 ? -3.491 -5.029 11.136 1.00 69.38 243 THR A O 1
ATOM 1766 N N . MET A 1 244 ? -3.157 -3.975 13.087 1.00 70.69 244 MET A N 1
ATOM 1767 C CA . MET A 1 244 ? -2.405 -2.844 12.510 1.00 70.69 244 MET A CA 1
ATOM 1768 C C . MET A 1 244 ? -1.181 -3.264 11.696 1.00 70.69 244 MET A C 1
ATOM 1770 O O . MET A 1 244 ? -0.858 -2.612 10.705 1.00 70.69 244 MET A O 1
ATOM 1774 N N . ASN A 1 245 ? -0.510 -4.341 12.105 1.00 68.75 245 ASN A N 1
ATOM 1775 C CA . ASN A 1 245 ? 0.722 -4.810 11.475 1.00 68.75 245 ASN A CA 1
ATOM 1776 C C . ASN A 1 245 ? 0.492 -5.841 10.358 1.00 68.75 245 ASN A C 1
ATOM 1778 O O . ASN A 1 245 ? 1.453 -6.296 9.736 1.00 68.75 245 ASN A O 1
ATOM 1782 N N . ASP A 1 246 ? -0.755 -6.233 10.094 1.00 75.19 246 ASP A N 1
ATOM 1783 C CA . ASP A 1 246 ? -1.061 -7.225 9.071 1.00 75.19 246 ASP A CA 1
ATOM 1784 C C . ASP A 1 246 ? -1.171 -6.571 7.687 1.00 75.19 246 ASP A C 1
ATOM 1786 O O . ASP A 1 246 ? -2.022 -5.716 7.443 1.00 75.19 246 ASP A O 1
ATOM 1790 N N . SER A 1 247 ? -0.336 -7.002 6.738 1.00 71.94 247 SER A N 1
ATOM 1791 C CA . SER A 1 247 ? -0.304 -6.437 5.381 1.00 71.94 247 SER A CA 1
ATOM 1792 C C . SER A 1 247 ? -1.621 -6.598 4.613 1.00 71.94 247 SER A C 1
ATOM 1794 O O . SER A 1 247 ? -1.887 -5.842 3.678 1.00 71.94 247 SER A O 1
ATOM 1796 N N . ARG A 1 248 ? -2.488 -7.540 5.010 1.00 76.44 248 ARG A N 1
ATOM 1797 C CA . ARG A 1 248 ? -3.826 -7.711 4.419 1.00 76.44 248 ARG A CA 1
ATOM 1798 C C . ARG A 1 248 ? -4.751 -6.545 4.747 1.00 76.44 248 ARG A C 1
ATOM 1800 O O . ARG A 1 248 ? -5.690 -6.294 3.990 1.00 76.44 248 ARG A O 1
ATOM 1807 N N . MET A 1 249 ? -4.472 -5.833 5.836 1.00 80.81 249 MET A N 1
ATOM 1808 C CA . MET A 1 249 ? -5.244 -4.680 6.280 1.00 80.81 249 MET A CA 1
ATOM 1809 C C . MET A 1 249 ? -4.913 -3.415 5.508 1.00 80.81 249 MET A C 1
ATOM 1811 O O . MET A 1 249 ? -5.645 -2.443 5.656 1.00 80.81 249 MET A O 1
ATOM 1815 N N . GLU A 1 250 ? -3.884 -3.419 4.651 1.00 75.00 250 GLU A N 1
ATOM 1816 C CA . GLU A 1 250 ? -3.508 -2.235 3.885 1.00 75.00 250 GLU A CA 1
ATOM 1817 C C . GLU A 1 250 ? -4.731 -1.644 3.182 1.00 75.00 250 GLU A C 1
ATOM 1819 O O . GLU A 1 250 ? -5.466 -2.306 2.427 1.00 75.00 250 GLU A O 1
ATOM 1824 N N . GLY A 1 251 ? -4.966 -0.384 3.534 1.00 74.62 251 GLY A N 1
ATOM 1825 C CA . GLY A 1 251 ? -5.979 0.455 2.962 1.00 74.62 251 GLY A CA 1
ATOM 1826 C C . GLY A 1 251 ? -7.427 0.190 3.382 1.00 74.62 251 GLY A C 1
ATOM 1827 O O . GLY A 1 251 ? -8.348 0.868 2.914 1.00 74.62 251 GLY A O 1
ATOM 1828 N N . VAL A 1 252 ? -7.643 -0.765 4.281 1.00 85.69 252 VAL A N 1
ATOM 1829 C CA . VAL A 1 252 ? -8.912 -0.916 4.993 1.00 85.69 252 VAL A CA 1
ATOM 1830 C C . VAL A 1 252 ? -9.189 0.364 5.794 1.00 85.69 252 VAL A C 1
ATOM 1832 O O . VAL A 1 252 ? -8.267 1.033 6.263 1.00 85.69 252 VAL A O 1
ATOM 1835 N N . TYR A 1 253 ? -10.458 0.740 5.917 1.00 88.62 253 TYR A N 1
ATOM 1836 C CA . TYR A 1 253 ? -10.886 1.903 6.691 1.00 88.62 253 TYR A CA 1
ATOM 1837 C C . TYR A 1 253 ? -11.267 1.511 8.114 1.00 88.62 253 TYR A C 1
ATOM 1839 O O . TYR A 1 253 ? -11.705 0.394 8.362 1.00 88.62 253 TYR A O 1
ATOM 1847 N N . THR A 1 254 ? -11.152 2.447 9.047 1.00 90.62 254 THR A N 1
ATOM 1848 C CA . THR A 1 254 ? -11.662 2.302 10.414 1.00 90.62 254 THR A CA 1
ATOM 1849 C C . THR A 1 254 ? -12.028 3.671 10.987 1.00 90.62 254 THR A C 1
ATOM 1851 O O . THR A 1 254 ? -11.744 4.702 10.372 1.00 90.62 254 THR A O 1
ATOM 1854 N N . ALA A 1 255 ? -12.668 3.697 12.150 1.00 88.94 255 ALA A N 1
ATOM 1855 C CA . ALA A 1 255 ? -12.811 4.900 12.957 1.00 88.94 255 ALA A CA 1
ATOM 1856 C C . ALA A 1 255 ? -11.680 4.933 13.996 1.00 88.94 255 ALA A C 1
ATOM 1858 O O . ALA A 1 255 ? -11.491 3.976 14.739 1.00 88.94 255 ALA A O 1
ATOM 1859 N N . LYS A 1 256 ? -10.917 6.028 14.041 1.00 86.31 256 LYS A N 1
ATOM 1860 C CA . LYS A 1 256 ? -9.800 6.222 14.976 1.00 86.31 256 LYS A CA 1
ATOM 1861 C C . LYS A 1 256 ? -10.101 7.383 15.918 1.00 86.31 256 LYS A C 1
ATOM 1863 O O . LYS A 1 256 ? -10.594 8.423 15.476 1.00 86.31 256 LYS A O 1
ATOM 1868 N N . ARG A 1 257 ? -9.746 7.238 17.197 1.00 85.62 257 ARG A N 1
ATOM 1869 C CA . ARG A 1 257 ? -9.759 8.334 18.181 1.00 85.62 257 ARG A CA 1
ATOM 1870 C C . ARG A 1 257 ? -8.875 9.499 17.716 1.00 85.62 257 ARG A C 1
ATOM 1872 O O . ARG A 1 257 ? -7.776 9.292 17.200 1.00 85.62 257 ARG A O 1
ATOM 1879 N N . ILE A 1 258 ? -9.351 10.728 17.912 1.00 81.88 258 ILE A N 1
ATOM 1880 C CA . ILE A 1 258 ? -8.619 11.944 17.508 1.00 81.88 258 ILE A CA 1
ATOM 1881 C C . ILE A 1 258 ? -7.498 12.286 18.506 1.00 81.88 258 ILE A C 1
ATOM 1883 O O . ILE A 1 258 ? -6.471 12.841 18.119 1.00 81.88 258 ILE A O 1
ATOM 1887 N N . SER A 1 259 ? -7.675 11.954 19.787 1.00 79.06 259 SER A N 1
ATOM 1888 C CA . SER A 1 259 ? -6.703 12.248 20.844 1.00 79.06 259 SER A CA 1
ATOM 1889 C C . SER A 1 259 ? -5.428 11.413 20.707 1.00 79.06 259 SER A C 1
ATOM 1891 O O . SER A 1 259 ? -5.495 10.185 20.629 1.00 79.06 259 SER A O 1
ATOM 1893 N N . ASP A 1 260 ? -4.263 12.064 20.759 1.00 77.12 260 ASP A N 1
ATOM 1894 C CA . ASP A 1 260 ? -2.977 11.374 20.882 1.00 77.12 260 ASP A CA 1
ATOM 1895 C C . ASP A 1 260 ? -2.753 10.906 22.325 1.00 77.12 260 ASP A C 1
ATOM 1897 O O . ASP A 1 260 ? -2.370 11.674 23.208 1.00 77.12 260 ASP A O 1
ATOM 1901 N N . ILE A 1 261 ? -2.997 9.618 22.549 1.00 80.94 261 ILE A N 1
ATOM 1902 C CA . ILE A 1 261 ? -2.858 8.969 23.856 1.00 80.94 261 ILE A CA 1
ATOM 1903 C C . ILE A 1 261 ? -1.430 8.479 24.128 1.00 80.94 261 ILE A C 1
ATOM 1905 O O . ILE A 1 261 ? -1.091 8.184 25.272 1.00 80.94 261 ILE A O 1
ATOM 1909 N N . SER A 1 262 ? -0.564 8.429 23.109 1.00 74.75 262 SER A N 1
ATOM 1910 C CA . SER A 1 262 ? 0.753 7.778 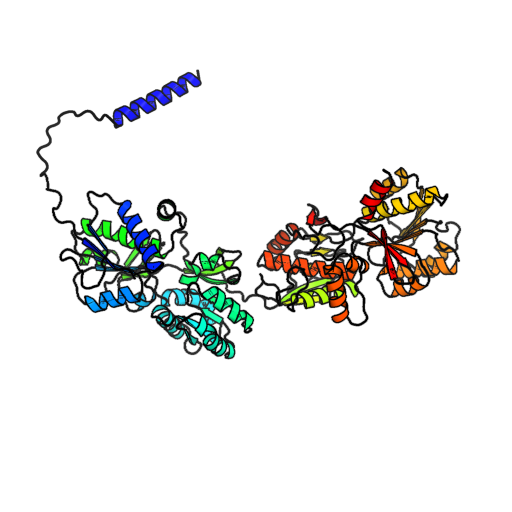23.193 1.00 74.75 262 SER A CA 1
ATOM 1911 C C . SER A 1 262 ? 1.717 8.455 24.174 1.00 74.75 262 SER A C 1
ATOM 1913 O O . SER A 1 262 ? 2.623 7.816 24.709 1.00 74.75 262 SER A O 1
ATOM 1915 N N . SER A 1 263 ? 1.498 9.741 24.453 1.00 84.56 263 SER A N 1
ATOM 1916 C CA . SER A 1 263 ? 2.296 10.529 25.395 1.00 84.56 263 SER A CA 1
ATOM 1917 C C . SER A 1 263 ? 1.887 10.355 26.862 1.00 84.56 263 SER A C 1
ATOM 1919 O O . SER A 1 263 ? 2.595 10.828 27.757 1.00 84.56 263 SER A O 1
ATOM 1921 N N . HIS A 1 264 ? 0.765 9.681 27.144 1.00 93.00 264 HIS A N 1
ATOM 1922 C CA . HIS A 1 264 ? 0.285 9.530 28.511 1.00 93.00 264 HIS A CA 1
ATOM 1923 C C . HIS A 1 264 ? 1.243 8.634 29.330 1.00 93.00 264 HIS A C 1
ATOM 1925 O O . HIS A 1 264 ? 1.579 7.531 28.885 1.00 93.00 264 HIS A O 1
ATOM 1931 N N . PRO A 1 265 ? 1.656 9.029 30.557 1.00 91.94 265 PRO A N 1
ATOM 1932 C CA . PRO A 1 265 ? 2.635 8.277 31.356 1.00 91.94 265 PRO A CA 1
ATOM 1933 C C . PRO A 1 265 ? 2.269 6.809 31.612 1.00 91.94 265 PRO A C 1
ATOM 1935 O O . PRO A 1 265 ? 3.158 5.977 31.796 1.00 91.94 265 PRO A O 1
ATOM 1938 N N . PHE A 1 266 ? 0.970 6.492 31.597 1.00 94.69 266 PHE A N 1
ATOM 1939 C CA . PHE A 1 266 ? 0.440 5.128 31.677 1.00 94.69 266 PHE A CA 1
ATOM 1940 C C . PHE A 1 266 ? 1.150 4.158 30.727 1.00 94.69 266 PHE A C 1
ATOM 1942 O O . PHE A 1 266 ? 1.581 3.102 31.180 1.00 94.69 266 PHE A O 1
ATOM 1949 N N . TYR A 1 267 ? 1.316 4.518 29.449 1.00 91.56 267 TYR A N 1
ATOM 1950 C CA . TYR A 1 267 ? 1.835 3.594 28.435 1.00 91.56 267 TYR A CA 1
ATOM 1951 C C . TYR A 1 267 ? 3.261 3.140 28.753 1.00 91.56 267 TYR A C 1
ATOM 1953 O O . TYR A 1 267 ? 3.563 1.955 28.639 1.00 91.56 267 TYR A O 1
ATOM 1961 N N . ASN A 1 268 ? 4.107 4.053 29.240 1.00 91.75 268 ASN A N 1
ATOM 1962 C CA . ASN A 1 268 ? 5.474 3.731 29.645 1.00 91.75 268 ASN A CA 1
ATOM 1963 C C . ASN A 1 268 ? 5.521 2.883 30.928 1.00 91.75 268 ASN A C 1
ATOM 1965 O O . ASN A 1 268 ? 6.298 1.937 31.028 1.00 91.75 268 ASN A O 1
ATOM 1969 N N . VAL A 1 269 ? 4.689 3.201 31.926 1.00 93.88 269 VAL A N 1
ATOM 1970 C CA . VAL A 1 269 ? 4.635 2.408 33.168 1.00 93.88 269 VAL A CA 1
ATOM 1971 C C . VAL A 1 269 ? 4.132 0.994 32.879 1.00 93.88 269 VAL A C 1
ATOM 1973 O O . VAL A 1 269 ? 4.694 0.021 33.383 1.00 93.88 269 VAL A O 1
ATOM 1976 N N . TYR A 1 270 ? 3.102 0.878 32.042 1.00 93.81 270 TYR A N 1
ATOM 1977 C CA . TYR A 1 270 ? 2.528 -0.394 31.631 1.00 93.81 270 TYR A CA 1
ATOM 1978 C C . TYR A 1 270 ? 3.553 -1.244 30.874 1.00 93.81 270 TYR A C 1
ATOM 1980 O O . TYR A 1 270 ? 3.769 -2.401 31.235 1.00 93.81 270 TYR A O 1
ATOM 1988 N N . SER A 1 271 ? 4.240 -0.667 29.880 1.00 91.12 271 SER A N 1
ATOM 1989 C CA . SER A 1 271 ? 5.208 -1.405 29.064 1.00 91.12 271 SER A CA 1
ATOM 1990 C C . SER A 1 271 ? 6.383 -1.929 29.875 1.00 91.12 271 SER A C 1
ATOM 1992 O O . SER A 1 271 ? 6.767 -3.083 29.718 1.00 91.12 271 SER A O 1
ATOM 1994 N N . VAL A 1 272 ? 6.915 -1.121 30.796 1.00 92.94 272 VAL A N 1
ATOM 1995 C CA . VAL A 1 272 ? 8.006 -1.546 31.687 1.00 92.94 272 VAL A CA 1
ATOM 1996 C C . VAL A 1 272 ? 7.564 -2.679 32.614 1.00 92.94 272 VAL A C 1
ATOM 1998 O O . VAL A 1 272 ? 8.361 -3.556 32.939 1.00 92.94 272 VAL A O 1
ATOM 2001 N N . ARG A 1 273 ? 6.307 -2.666 33.065 1.00 94.44 273 ARG A N 1
ATOM 2002 C CA . ARG A 1 273 ? 5.808 -3.638 34.043 1.00 94.44 273 ARG A CA 1
ATOM 2003 C C . ARG A 1 273 ? 5.434 -4.980 33.423 1.00 94.44 273 ARG A C 1
ATOM 2005 O O . ARG A 1 273 ? 5.666 -6.007 34.057 1.00 94.44 273 ARG A O 1
ATOM 2012 N N . PHE A 1 274 ? 4.823 -4.968 32.243 1.00 93.62 274 PHE A N 1
ATOM 2013 C CA . PHE A 1 274 ? 4.240 -6.167 31.635 1.00 93.62 274 PHE A CA 1
ATOM 2014 C C . PHE A 1 274 ? 4.983 -6.659 30.393 1.00 93.62 274 PHE A C 1
ATOM 2016 O O . PHE A 1 274 ? 4.569 -7.664 29.824 1.00 93.62 274 PHE A O 1
ATOM 2023 N N . ASP A 1 275 ? 6.056 -5.977 29.982 1.00 92.19 275 ASP A N 1
ATOM 2024 C CA . ASP A 1 275 ? 6.846 -6.308 28.786 1.00 92.19 275 ASP A CA 1
ATOM 2025 C C . ASP A 1 275 ? 5.985 -6.396 27.509 1.00 92.19 275 ASP A C 1
ATOM 2027 O O . ASP A 1 275 ? 6.174 -7.234 26.631 1.00 92.19 275 ASP A O 1
ATOM 2031 N N . THR A 1 276 ? 4.970 -5.533 27.427 1.00 87.62 276 THR A N 1
ATOM 2032 C CA . THR A 1 276 ? 4.054 -5.427 26.287 1.00 87.62 276 THR A CA 1
ATOM 2033 C C . THR A 1 276 ? 3.476 -4.018 26.200 1.00 87.62 276 THR A C 1
ATOM 2035 O O . THR A 1 276 ? 3.289 -3.350 27.217 1.00 87.62 276 THR A O 1
ATOM 2038 N N . SER A 1 277 ? 3.131 -3.559 24.998 1.00 85.56 277 SER A N 1
ATOM 2039 C CA . SER A 1 277 ? 2.383 -2.308 24.836 1.00 85.56 277 SER A CA 1
ATOM 2040 C C . SER A 1 277 ? 0.989 -2.416 25.458 1.00 85.56 277 SER A C 1
ATOM 2042 O O . SER A 1 277 ? 0.361 -3.479 25.422 1.00 85.56 277 SER A O 1
ATOM 2044 N N . ALA A 1 278 ? 0.507 -1.312 26.032 1.00 88.06 278 ALA A N 1
ATOM 2045 C CA . ALA A 1 278 ? -0.852 -1.232 26.551 1.00 88.06 278 ALA A CA 1
ATOM 2046 C C . ALA A 1 278 ? -1.859 -1.148 25.401 1.00 88.06 278 ALA A C 1
ATOM 2048 O O . ALA A 1 278 ? -1.641 -0.415 24.435 1.00 88.06 278 ALA A O 1
ATOM 2049 N N . SER A 1 279 ? -2.964 -1.880 25.528 1.00 86.25 279 SER A N 1
ATOM 2050 C CA . SER A 1 279 ? -4.125 -1.715 24.660 1.00 86.25 279 SER A CA 1
ATOM 2051 C C . SER A 1 279 ? -5.037 -0.614 25.188 1.00 86.25 279 SER A C 1
ATOM 2053 O O . SER A 1 279 ? -4.911 -0.154 26.328 1.00 86.25 279 SER A O 1
ATOM 2055 N N . VAL A 1 280 ? -6.026 -0.254 24.379 1.00 85.62 280 VAL A N 1
ATOM 2056 C CA . VAL A 1 280 ? -7.085 0.652 24.807 1.00 85.62 280 VAL A CA 1
ATOM 2057 C C . VAL A 1 280 ? -7.917 0.090 25.968 1.00 85.62 280 VAL A C 1
ATOM 2059 O O . VAL A 1 280 ? -8.308 0.842 26.853 1.00 85.62 280 VAL A O 1
ATOM 2062 N N . TYR A 1 281 ? -8.088 -1.235 26.058 1.00 89.44 281 TYR A N 1
ATOM 2063 C CA . TYR A 1 281 ? -8.803 -1.880 27.171 1.00 89.44 281 TYR A CA 1
ATOM 2064 C C . TYR A 1 281 ? -8.047 -1.720 28.489 1.00 89.44 281 TYR A C 1
ATOM 2066 O O . TYR A 1 281 ? -8.639 -1.469 29.539 1.00 89.44 281 TYR A O 1
ATOM 2074 N N . ALA A 1 282 ? -6.717 -1.820 28.433 1.00 93.19 282 ALA A N 1
ATOM 2075 C CA . ALA A 1 282 ? -5.878 -1.545 29.589 1.00 93.19 282 ALA A CA 1
ATOM 2076 C C . ALA A 1 282 ? -5.982 -0.071 30.014 1.00 93.19 282 ALA A C 1
ATOM 2078 O O . ALA A 1 282 ? -6.024 0.220 31.208 1.00 93.19 282 ALA A O 1
ATOM 2079 N N . ALA A 1 283 ? -6.057 0.850 29.053 1.00 93.62 283 ALA A N 1
ATOM 2080 C CA . ALA A 1 283 ? -6.228 2.271 29.327 1.00 93.62 283 ALA A CA 1
ATOM 2081 C C . ALA A 1 283 ? -7.610 2.594 29.937 1.00 93.62 283 ALA A C 1
ATOM 2083 O O . ALA A 1 283 ? -7.677 3.351 30.901 1.00 93.62 283 ALA A O 1
ATOM 2084 N N . GLU A 1 284 ? -8.695 1.967 29.463 1.00 94.69 284 GLU A N 1
ATOM 2085 C CA . GLU A 1 284 ? -10.039 2.098 30.056 1.00 94.69 284 GLU A CA 1
ATOM 2086 C C . GLU A 1 284 ? -10.076 1.584 31.504 1.00 94.69 284 GLU A C 1
ATOM 2088 O O . GLU A 1 284 ? -10.566 2.273 32.399 1.00 94.69 284 GLU A O 1
ATOM 2093 N N . GLY A 1 285 ? -9.493 0.407 31.765 1.00 96.94 285 GLY A N 1
ATOM 2094 C CA . GLY A 1 285 ? -9.372 -0.133 33.123 1.00 96.94 285 GLY A CA 1
ATOM 2095 C C . GLY A 1 285 ? -8.527 0.751 34.048 1.00 96.94 285 GLY A C 1
ATOM 2096 O O . GLY A 1 285 ? -8.859 0.930 35.221 1.00 96.94 285 GLY A O 1
ATOM 2097 N N . TYR A 1 286 ? -7.450 1.338 33.518 1.00 97.56 286 TYR A N 1
ATOM 2098 C CA . TYR A 1 286 ? -6.624 2.303 34.240 1.00 97.56 286 TYR A CA 1
ATOM 2099 C C . TYR A 1 286 ? -7.427 3.547 34.635 1.00 97.56 286 TYR A C 1
ATOM 2101 O O . TYR A 1 286 ? -7.419 3.932 35.805 1.00 97.56 286 TYR A O 1
ATOM 2109 N N . ASP A 1 287 ? -8.144 4.146 33.685 1.00 97.25 287 ASP A N 1
ATOM 2110 C CA . ASP A 1 287 ? -8.920 5.368 33.898 1.00 97.25 287 ASP A CA 1
ATOM 2111 C C . ASP A 1 287 ? -10.054 5.153 34.906 1.00 97.25 287 ASP A C 1
ATOM 2113 O O . ASP A 1 287 ? -10.162 5.912 35.872 1.00 97.25 287 ASP A O 1
ATOM 2117 N N . ALA A 1 288 ? -10.818 4.064 34.758 1.00 97.50 288 ALA A N 1
ATOM 2118 C CA . ALA A 1 288 ? -11.879 3.675 35.688 1.00 97.50 288 ALA A CA 1
ATOM 2119 C C . ALA A 1 288 ? -11.366 3.520 37.131 1.00 97.50 288 ALA A C 1
ATOM 2121 O O . ALA A 1 288 ? -11.981 3.996 38.090 1.00 97.50 288 ALA A O 1
ATOM 2122 N N . MET A 1 289 ? -10.207 2.881 37.305 1.00 97.62 289 MET A N 1
ATOM 2123 C CA . MET A 1 289 ? -9.610 2.699 38.626 1.00 97.62 289 MET A CA 1
ATOM 2124 C C . MET A 1 289 ? -9.024 4.005 39.184 1.00 97.62 289 MET A C 1
ATOM 2126 O O . MET A 1 289 ? -9.119 4.273 40.386 1.00 97.62 289 MET A O 1
ATOM 2130 N N . MET A 1 290 ? -8.424 4.844 38.336 1.00 95.94 290 MET A N 1
ATOM 2131 C CA . MET A 1 290 ? -7.883 6.142 38.746 1.00 95.94 290 MET A CA 1
ATOM 2132 C C . MET A 1 290 ? -8.973 7.091 39.242 1.00 95.94 290 MET A C 1
ATOM 2134 O O . MET A 1 290 ? -8.777 7.776 40.252 1.00 95.94 290 MET A O 1
ATOM 2138 N N . THR A 1 291 ? -10.122 7.133 38.569 1.00 95.88 291 THR A N 1
ATOM 2139 C CA . THR A 1 291 ? -11.252 7.960 38.997 1.00 95.88 291 THR A CA 1
ATOM 2140 C C . THR A 1 291 ? -11.883 7.410 40.274 1.00 95.88 291 THR A C 1
ATOM 2142 O O . THR A 1 291 ? -12.042 8.168 41.234 1.00 95.88 291 THR A O 1
ATOM 2145 N N . LEU A 1 292 ? -12.164 6.104 40.366 1.00 96.25 292 LEU A N 1
ATOM 2146 C CA . LEU A 1 292 ? -12.775 5.521 41.568 1.00 96.25 292 LEU A CA 1
ATOM 2147 C C . LEU A 1 292 ? -11.917 5.696 42.819 1.00 96.25 292 LEU A C 1
ATOM 2149 O O . LEU A 1 292 ? -12.424 6.125 43.854 1.00 96.25 292 LEU A O 1
ATOM 2153 N N . SER A 1 293 ? -10.614 5.455 42.738 1.00 93.88 293 SER A N 1
ATOM 2154 C CA . SER A 1 293 ? -9.738 5.614 43.899 1.00 93.88 293 SER A CA 1
ATOM 2155 C C . SER A 1 293 ? -9.605 7.034 44.414 1.00 93.88 293 SER A C 1
ATOM 2157 O O . SER A 1 293 ? -9.219 7.240 45.563 1.00 93.88 293 SER A O 1
ATOM 2159 N N . ARG A 1 294 ? -9.902 8.021 43.571 1.00 92.81 294 ARG A N 1
ATOM 2160 C CA . ARG A 1 294 ? -10.011 9.409 43.997 1.00 92.81 294 ARG A CA 1
ATOM 2161 C C . ARG A 1 294 ? -11.375 9.676 44.630 1.00 92.81 294 ARG A C 1
ATOM 2163 O O . ARG A 1 294 ? -11.443 10.344 45.658 1.00 92.81 294 ARG A O 1
ATOM 2170 N N . LEU A 1 295 ? -12.449 9.204 44.002 1.00 95.06 295 LEU A N 1
ATOM 2171 C CA . LEU A 1 295 ? -13.819 9.567 44.365 1.00 95.06 295 LEU A CA 1
ATOM 2172 C C . LEU A 1 295 ? -14.329 8.837 45.603 1.00 95.06 295 LEU A C 1
ATOM 2174 O O . LEU A 1 295 ? -15.025 9.447 46.412 1.00 95.06 295 LEU A O 1
ATOM 2178 N N . VAL A 1 296 ? -13.965 7.568 45.781 1.00 94.81 296 VAL A N 1
ATOM 2179 C CA . VAL A 1 296 ? -14.405 6.758 46.923 1.00 94.81 296 VAL A CA 1
ATOM 2180 C C . VAL A 1 296 ? -13.963 7.402 48.250 1.00 94.81 296 VAL A C 1
ATOM 2182 O O . VAL A 1 296 ? -14.846 7.795 49.013 1.00 94.81 296 VAL A O 1
ATOM 2185 N N . PRO A 1 297 ? -12.668 7.714 48.483 1.00 91.31 297 PRO A N 1
ATOM 2186 C CA . PRO A 1 297 ? -12.255 8.388 49.715 1.00 91.31 297 PRO A CA 1
ATOM 2187 C C . PRO A 1 297 ? -12.797 9.819 49.843 1.00 91.31 297 PRO A C 1
ATOM 2189 O O . PRO A 1 297 ? -13.118 10.260 50.942 1.00 91.31 297 PRO A O 1
ATOM 2192 N N . GLN A 1 298 ? -12.913 10.563 48.733 1.00 92.50 298 GLN A N 1
ATOM 2193 C CA . GLN A 1 298 ? -13.433 11.943 48.744 1.00 92.50 298 GLN A CA 1
ATOM 2194 C C . GLN A 1 298 ? -14.909 12.021 49.138 1.00 92.50 298 GLN A C 1
ATOM 2196 O O . GLN A 1 298 ? -15.349 13.031 49.684 1.00 92.50 298 GLN A O 1
ATOM 2201 N N . SER A 1 299 ? -15.664 10.968 48.842 1.00 93.38 299 SER A N 1
ATOM 2202 C CA . SER A 1 299 ? -17.101 10.889 49.084 1.00 93.38 299 SER A CA 1
ATOM 2203 C C . SER A 1 299 ? -17.467 10.083 50.324 1.00 93.38 299 SER A C 1
ATOM 2205 O O . SER A 1 299 ? -18.645 10.057 50.682 1.00 93.38 299 SER A O 1
ATOM 2207 N N . ASN A 1 300 ? -16.482 9.435 50.962 1.00 91.19 300 ASN A N 1
ATOM 2208 C CA . ASN A 1 300 ? -16.701 8.431 52.000 1.00 91.19 300 ASN A CA 1
ATOM 2209 C C . ASN A 1 300 ? -17.756 7.408 51.534 1.00 91.19 300 ASN A C 1
ATOM 2211 O O . ASN A 1 300 ? -18.810 7.238 52.160 1.00 91.19 300 ASN A O 1
ATOM 2215 N N . GLY A 1 301 ? -17.507 6.835 50.350 1.00 91.25 301 GLY A N 1
ATOM 2216 C CA . GLY A 1 301 ? -18.302 5.749 49.781 1.00 91.25 301 GLY A CA 1
ATOM 2217 C C . GLY A 1 301 ? -19.692 6.147 49.290 1.00 91.25 301 GLY A C 1
ATOM 2218 O O . GLY A 1 301 ? -20.511 5.275 49.005 1.00 91.25 301 GLY A O 1
ATOM 2219 N N . ASN A 1 302 ? -20.002 7.444 49.191 1.00 94.06 302 ASN A N 1
ATOM 2220 C CA . ASN A 1 302 ? -21.315 7.894 48.741 1.00 94.06 302 ASN A CA 1
ATOM 2221 C C . ASN A 1 302 ? -21.504 7.632 47.237 1.00 94.06 302 ASN A C 1
ATOM 2223 O O . ASN A 1 302 ? -21.002 8.361 46.381 1.00 94.06 302 ASN A O 1
ATOM 2227 N N . THR A 1 303 ? -22.289 6.609 46.919 1.00 93.06 303 THR A N 1
ATOM 2228 C CA . THR A 1 303 ? -22.529 6.123 45.553 1.00 93.06 303 THR A CA 1
ATOM 2229 C C . THR A 1 303 ? -23.229 7.133 44.646 1.00 93.06 303 THR A C 1
ATOM 2231 O O . THR A 1 303 ? -22.914 7.205 43.458 1.00 93.06 303 THR A O 1
ATOM 2234 N N . VAL A 1 304 ? -24.111 7.978 45.192 1.00 92.62 304 VAL A N 1
ATOM 2235 C CA . VAL A 1 304 ? -24.770 9.066 44.444 1.00 92.62 304 VAL A CA 1
ATOM 2236 C C . VAL A 1 304 ? -23.757 10.139 44.048 1.00 92.62 304 VAL A C 1
ATOM 2238 O O . VAL A 1 304 ? -23.793 10.645 42.931 1.00 92.62 304 VAL A O 1
ATOM 2241 N N . TYR A 1 305 ? -22.821 10.470 44.941 1.00 94.69 305 TYR A N 1
ATOM 2242 C CA . TYR A 1 305 ? -21.743 11.405 44.620 1.00 94.69 305 TYR A CA 1
ATOM 2243 C C . TYR A 1 305 ? -20.802 10.834 43.555 1.00 94.69 305 TYR A C 1
ATOM 2245 O O . TYR A 1 305 ? -20.442 11.537 42.614 1.00 94.69 305 TYR A O 1
ATOM 2253 N N . ILE A 1 306 ? -20.395 9.570 43.706 1.00 95.19 306 ILE A N 1
ATOM 2254 C CA . ILE A 1 306 ? -19.447 8.925 42.791 1.00 95.19 306 ILE A CA 1
ATOM 2255 C C . ILE A 1 306 ? -20.047 8.825 41.382 1.00 95.19 306 ILE A C 1
ATOM 2257 O O . ILE A 1 306 ? -19.397 9.248 40.432 1.00 95.19 306 ILE A O 1
ATOM 2261 N N . SER A 1 307 ? -21.276 8.316 41.239 1.00 92.38 307 SER A N 1
ATOM 2262 C CA . SER A 1 307 ? -21.963 8.225 39.937 1.00 92.38 307 SER A CA 1
ATOM 2263 C C . SER A 1 307 ? -22.238 9.610 39.340 1.00 92.38 307 SER A C 1
ATOM 2265 O O . SER A 1 307 ? -21.894 9.871 38.188 1.00 92.38 307 SER A O 1
ATOM 2267 N N . GLY A 1 308 ? -22.751 10.544 40.148 1.00 94.19 308 GLY A N 1
ATOM 2268 C CA . GLY A 1 308 ? -23.028 11.917 39.725 1.00 94.19 308 GLY A CA 1
ATOM 2269 C C . GLY A 1 308 ? -21.790 12.713 39.302 1.00 94.19 308 GLY A C 1
ATOM 2270 O O . GLY A 1 308 ? -21.920 13.690 38.572 1.00 94.19 308 GLY A O 1
ATOM 2271 N N . TRP A 1 309 ? -20.581 12.306 39.709 1.00 96.06 309 TRP A N 1
ATOM 2272 C CA . TRP A 1 309 ? -19.343 12.958 39.275 1.00 96.06 309 TRP A CA 1
ATOM 2273 C C . TRP A 1 309 ? -19.078 12.798 37.777 1.00 96.06 309 TRP A C 1
ATOM 2275 O O . TRP A 1 309 ? -18.418 13.668 37.209 1.00 96.06 309 TRP A O 1
ATOM 2285 N N . TYR A 1 310 ? -19.547 11.709 37.158 1.00 95.31 310 TYR A N 1
ATOM 2286 C CA . TYR A 1 310 ? -19.345 11.446 35.731 1.00 95.31 310 TYR A CA 1
ATOM 2287 C C . TYR A 1 310 ? -20.373 12.154 34.851 1.00 95.31 310 TYR A C 1
ATOM 2289 O O . TYR A 1 310 ? -20.060 12.469 33.717 1.00 95.31 310 TYR A O 1
ATOM 2297 N N . MET A 1 311 ? -21.578 12.427 35.349 1.00 92.62 311 MET A N 1
ATOM 2298 C CA . MET A 1 311 ? -22.675 12.948 34.528 1.00 92.62 311 MET A CA 1
ATOM 2299 C C . MET A 1 311 ? -22.362 14.340 33.951 1.00 92.62 311 MET A C 1
ATOM 2301 O O . MET A 1 311 ? -21.989 15.245 34.698 1.00 92.62 311 MET A O 1
ATOM 2305 N N . ASP A 1 312 ? -22.565 14.509 32.637 1.00 92.38 312 ASP A N 1
ATOM 2306 C CA . ASP A 1 312 ? -22.330 15.761 31.887 1.00 92.38 312 ASP A CA 1
ATOM 2307 C C . ASP A 1 312 ? -20.910 16.322 32.076 1.00 92.38 312 ASP A C 1
ATOM 2309 O O . ASP A 1 312 ? -20.694 17.485 32.438 1.00 92.38 312 ASP A O 1
ATOM 2313 N N . LYS A 1 313 ? -19.908 15.455 31.892 1.00 92.88 313 LYS A N 1
ATOM 2314 C CA . LYS A 1 313 ? -18.517 15.777 32.206 1.00 92.88 313 LYS A CA 1
ATOM 2315 C C . LYS A 1 313 ? -17.529 15.324 31.149 1.00 92.88 313 LYS A C 1
ATOM 2317 O O . LYS A 1 313 ? -17.618 14.226 30.617 1.00 92.88 313 LYS A O 1
ATOM 2322 N N . THR A 1 314 ? -16.495 16.139 30.957 1.00 94.25 314 THR A N 1
ATOM 2323 C CA . THR A 1 314 ? -15.292 15.745 30.223 1.00 94.25 314 THR A CA 1
ATOM 2324 C C . THR A 1 314 ? -14.206 15.221 31.165 1.00 94.25 314 THR A C 1
ATOM 2326 O O . THR A 1 314 ? -13.910 15.838 32.197 1.00 94.25 314 THR A O 1
ATOM 2329 N N . TYR A 1 315 ? -13.588 14.101 30.803 1.00 93.38 315 TYR A N 1
ATOM 2330 C CA . TYR A 1 315 ? -12.467 13.499 31.518 1.00 93.38 315 TYR A CA 1
ATOM 2331 C C . TYR A 1 315 ? -11.312 13.207 30.556 1.00 93.38 315 TYR A C 1
ATOM 2333 O O . TYR A 1 315 ? -11.488 12.505 29.569 1.00 93.38 315 TYR A O 1
ATOM 2341 N N . GLU A 1 316 ? -10.131 13.733 30.875 1.00 93.12 316 GLU A N 1
ATOM 2342 C CA . GLU A 1 316 ? -8.887 13.453 30.154 1.00 93.12 316 GLU A CA 1
ATOM 2343 C C . GLU A 1 316 ? -8.119 12.346 30.880 1.00 93.12 316 GLU A C 1
ATOM 2345 O O . GLU A 1 316 ? -7.703 12.535 32.031 1.00 93.12 316 GLU A O 1
ATOM 2350 N N . GLY A 1 317 ? -7.937 11.209 30.211 1.00 93.06 317 GLY A N 1
ATOM 2351 C CA . GLY A 1 317 ? -7.284 10.025 30.766 1.00 93.06 317 GLY A CA 1
ATOM 2352 C C . GLY A 1 317 ? -6.337 9.325 29.794 1.00 93.06 317 GLY A C 1
ATOM 2353 O O . GLY A 1 317 ? -6.010 9.823 28.715 1.00 93.06 317 GLY A O 1
ATOM 2354 N N . ALA A 1 318 ? -5.886 8.138 30.187 1.00 93.38 318 ALA A N 1
ATOM 2355 C CA . ALA A 1 318 ? -5.006 7.285 29.400 1.00 93.38 318 ALA A CA 1
ATOM 2356 C C . ALA A 1 318 ? -5.670 6.755 28.121 1.00 93.38 318 ALA A C 1
ATOM 2358 O O . ALA A 1 318 ? -4.974 6.501 27.133 1.00 93.38 318 ALA A O 1
ATOM 2359 N N . ALA A 1 319 ? -6.993 6.571 28.126 1.00 89.75 319 ALA A N 1
ATOM 2360 C CA . ALA A 1 319 ? -7.752 6.139 26.953 1.00 89.75 319 ALA A CA 1
ATOM 2361 C C . ALA A 1 319 ? -8.239 7.316 26.080 1.00 89.75 319 ALA A C 1
ATOM 2363 O O . ALA A 1 319 ? -8.872 7.088 25.044 1.00 89.75 319 ALA A O 1
ATOM 2364 N N . GLY A 1 320 ? -7.890 8.553 26.453 1.00 89.19 320 GLY A N 1
ATOM 2365 C CA . GLY A 1 320 ? -8.191 9.780 25.717 1.00 89.19 320 GLY A CA 1
ATOM 2366 C C . GLY A 1 320 ? -9.174 10.698 26.441 1.00 89.19 320 GLY A C 1
ATOM 2367 O O . GLY A 1 320 ? -9.359 10.610 27.656 1.00 89.19 320 GLY A O 1
ATOM 2368 N N . SER A 1 321 ? -9.783 11.597 25.667 1.00 91.25 321 SER A N 1
ATOM 2369 C CA . SER A 1 321 ? -10.785 12.552 26.148 1.00 91.25 321 SER A CA 1
ATOM 2370 C C . SER A 1 321 ? -12.182 11.940 26.063 1.00 91.25 321 SER A C 1
ATOM 2372 O O . SER A 1 321 ? -12.708 11.743 24.964 1.00 91.25 321 SER A O 1
ATOM 2374 N N . TYR A 1 322 ? -12.772 11.628 27.216 1.00 91.50 322 TYR A N 1
ATOM 2375 C CA . TYR A 1 322 ? -14.155 11.176 27.335 1.00 91.50 322 TYR A CA 1
ATOM 2376 C C . TYR A 1 322 ? -15.095 12.346 27.543 1.00 91.50 322 TYR A C 1
ATOM 2378 O O . TYR A 1 322 ? -14.858 13.180 28.412 1.00 91.50 322 TYR A O 1
ATOM 2386 N N . GLU A 1 323 ? -16.217 12.333 26.836 1.00 93.81 323 GLU A N 1
ATOM 2387 C CA . GLU A 1 323 ? -17.405 13.102 27.185 1.00 93.81 323 GLU A CA 1
ATOM 2388 C C . GLU A 1 323 ? -18.462 12.138 27.724 1.00 93.81 323 GLU A C 1
ATOM 2390 O O . GLU A 1 323 ? -18.949 11.274 27.001 1.00 93.81 323 GLU A O 1
ATOM 2395 N N . PHE A 1 324 ? -18.808 12.265 28.995 1.00 94.81 324 PHE A N 1
ATOM 2396 C CA . PHE A 1 324 ? -19.888 11.511 29.613 1.00 94.81 324 PHE A CA 1
ATOM 2397 C C . PHE A 1 324 ? -21.187 12.298 29.501 1.00 94.81 324 PHE A C 1
ATOM 2399 O O . PHE A 1 324 ? -21.239 13.471 29.881 1.00 94.81 324 PHE A O 1
ATOM 2406 N N . ASP A 1 325 ? -22.241 11.664 28.998 1.00 92.44 325 ASP A N 1
ATOM 2407 C CA . ASP A 1 325 ? -23.571 12.268 28.995 1.00 92.44 325 ASP A CA 1
ATOM 2408 C C . ASP A 1 325 ? -24.278 12.129 30.359 1.00 92.44 325 ASP A C 1
ATOM 2410 O O . ASP A 1 325 ? -23.717 11.649 31.348 1.00 92.44 325 ASP A O 1
ATOM 2414 N N . ILE A 1 326 ? -25.524 12.600 30.438 1.00 92.88 326 ILE A N 1
ATOM 2415 C CA . ILE A 1 326 ? -26.313 12.589 31.678 1.00 92.88 326 ILE A CA 1
ATOM 2416 C C . ILE A 1 326 ? -26.683 11.180 32.168 1.00 92.88 326 ILE A C 1
ATOM 2418 O O . ILE A 1 326 ? -27.045 11.038 33.333 1.00 92.88 326 ILE A O 1
ATOM 2422 N N . SER A 1 327 ? -26.609 10.159 31.308 1.00 90.50 327 SER A N 1
ATOM 2423 C CA . SER A 1 327 ? -26.880 8.766 31.685 1.00 90.50 327 SER A CA 1
ATOM 2424 C C . SER A 1 327 ? -25.657 8.083 32.306 1.00 90.50 327 SER A C 1
ATOM 2426 O O . SER A 1 327 ? -25.804 7.067 32.980 1.00 90.50 327 SER A O 1
ATOM 2428 N N . GLY A 1 328 ? -24.465 8.676 32.141 1.00 91.81 328 GLY A N 1
ATOM 2429 C CA . GLY A 1 328 ? -23.184 8.067 32.502 1.00 91.81 328 GLY A CA 1
ATOM 2430 C C . GLY A 1 328 ? -22.478 7.394 31.321 1.00 91.81 328 GLY A C 1
ATOM 2431 O O . GLY A 1 328 ? -21.417 6.799 31.508 1.00 91.81 328 GLY A O 1
ATOM 2432 N N . CYS A 1 329 ? -23.015 7.515 30.103 1.00 93.69 329 CYS A N 1
ATOM 2433 C CA . CYS A 1 329 ? -22.404 6.934 28.917 1.00 93.69 329 CYS A CA 1
ATOM 2434 C C . CYS A 1 329 ? -21.229 7.785 28.423 1.00 93.69 329 CYS A C 1
ATOM 2436 O O . CYS A 1 329 ? -21.408 8.944 28.036 1.00 93.69 329 CYS A O 1
ATOM 2438 N N . GLY A 1 330 ? -20.030 7.203 28.392 1.00 92.50 330 GLY A N 1
ATOM 2439 C CA . GLY A 1 330 ? -18.832 7.838 27.853 1.00 92.50 330 GLY A CA 1
ATOM 2440 C C . GLY A 1 330 ? -18.753 7.724 26.331 1.00 92.50 330 GLY A C 1
ATOM 2441 O O . GLY A 1 330 ? -18.971 6.660 25.751 1.00 92.50 330 GLY A O 1
ATOM 2442 N N . ARG A 1 331 ? -18.388 8.821 25.664 1.00 89.94 331 ARG A N 1
ATOM 2443 C CA . ARG A 1 331 ? -18.069 8.838 24.230 1.00 89.94 331 ARG A CA 1
ATOM 2444 C C . ARG A 1 331 ? -16.714 9.477 23.974 1.00 89.94 331 ARG A C 1
ATOM 2446 O O . ARG A 1 331 ? -16.319 10.411 24.670 1.00 89.94 331 ARG A O 1
ATOM 2453 N N . ILE A 1 332 ? -16.051 9.015 22.921 1.00 88.50 332 ILE A N 1
ATOM 2454 C CA . ILE A 1 332 ? -14.820 9.615 22.408 1.00 88.50 332 ILE A CA 1
ATOM 2455 C C . ILE A 1 332 ? -15.042 10.114 20.987 1.00 88.50 332 ILE A C 1
ATOM 2457 O O . ILE A 1 332 ? -15.719 9.478 20.177 1.00 88.50 332 ILE A O 1
ATOM 2461 N N . LEU A 1 333 ? -14.439 11.260 20.672 1.00 85.62 333 LEU A N 1
ATOM 2462 C CA . LEU A 1 333 ? -14.420 11.788 19.316 1.00 85.62 333 LEU A CA 1
ATOM 2463 C C . LEU A 1 333 ? -13.551 10.914 18.406 1.00 85.62 333 LEU A C 1
ATOM 2465 O O . LEU A 1 333 ? -12.349 10.735 18.629 1.00 85.62 333 LEU A O 1
ATOM 2469 N N . MET A 1 334 ? -14.178 10.415 17.345 1.00 87.44 334 MET A N 1
ATOM 2470 C CA . MET A 1 334 ? -13.547 9.586 16.327 1.00 87.44 334 MET A CA 1
ATOM 2471 C C . MET A 1 334 ? -13.624 10.255 14.958 1.00 87.44 334 MET A C 1
ATOM 2473 O O . MET A 1 334 ? -14.553 11.008 14.658 1.00 87.44 334 MET A O 1
ATOM 2477 N N . GLN A 1 335 ? -12.647 9.945 14.114 1.00 86.50 335 GLN A N 1
ATOM 2478 C CA . GLN A 1 335 ? -12.611 10.341 12.715 1.00 86.50 335 GLN A CA 1
ATOM 2479 C C . GLN A 1 335 ? -12.224 9.139 11.854 1.00 86.50 335 GLN A C 1
ATOM 2481 O O . GLN A 1 335 ? -11.557 8.209 12.311 1.00 86.50 335 GLN A O 1
ATOM 2486 N N . ILE A 1 336 ? -12.656 9.156 10.593 1.00 86.75 336 ILE A N 1
ATOM 2487 C CA . ILE A 1 336 ? -12.264 8.138 9.626 1.00 86.75 336 ILE A CA 1
ATOM 2488 C C . ILE A 1 336 ? -10.738 8.096 9.478 1.00 86.75 336 ILE A C 1
ATOM 2490 O O . ILE A 1 336 ? -10.048 9.114 9.375 1.00 86.75 336 ILE A O 1
ATOM 2494 N N . ALA A 1 337 ? -10.220 6.881 9.467 1.00 86.75 337 ALA A N 1
ATOM 2495 C CA . ALA A 1 337 ? -8.818 6.582 9.312 1.00 86.75 337 ALA A CA 1
ATOM 2496 C C . ALA A 1 337 ? -8.638 5.396 8.370 1.00 86.75 337 ALA A C 1
ATOM 2498 O O . ALA A 1 337 ? -9.592 4.701 8.011 1.00 86.75 337 ALA A O 1
ATOM 2499 N N . GLN A 1 338 ? -7.397 5.179 7.961 1.00 84.50 338 GLN A N 1
ATOM 2500 C CA . GLN A 1 338 ? -7.032 4.125 7.038 1.00 84.50 338 GLN A CA 1
ATOM 2501 C C . GLN A 1 338 ? -5.745 3.448 7.494 1.00 84.50 338 GLN A C 1
ATOM 2503 O O . GLN A 1 338 ? -4.798 4.122 7.907 1.00 84.50 338 GLN A O 1
ATOM 2508 N N . PHE A 1 339 ? -5.707 2.123 7.392 1.00 81.56 339 PHE A N 1
ATOM 2509 C CA . PHE A 1 339 ? -4.477 1.355 7.548 1.00 81.56 339 PHE A CA 1
ATOM 2510 C C . PHE A 1 339 ? -3.538 1.684 6.378 1.00 81.56 339 PHE A C 1
ATOM 2512 O O . PHE A 1 339 ? -3.920 1.531 5.220 1.00 81.56 339 PHE A O 1
ATOM 2519 N N . ARG A 1 340 ? -2.340 2.190 6.668 1.00 73.56 340 ARG A N 1
ATOM 2520 C CA . ARG A 1 340 ? -1.302 2.551 5.699 1.00 73.56 340 ARG A CA 1
ATOM 2521 C C . ARG A 1 340 ? 0.072 2.186 6.235 1.00 73.56 340 ARG A C 1
ATOM 2523 O O . ARG A 1 340 ? 0.475 2.704 7.276 1.00 73.56 340 ARG A O 1
ATOM 2530 N N . SER A 1 341 ? 0.790 1.330 5.516 1.00 65.25 341 SER A N 1
ATOM 2531 C CA . SER A 1 341 ? 2.180 0.956 5.815 1.00 65.25 341 SER A CA 1
ATOM 2532 C C . SER A 1 341 ? 2.392 0.504 7.271 1.00 65.25 341 SER A C 1
ATOM 2534 O O . SER A 1 341 ? 3.348 0.917 7.926 1.00 65.25 341 SER A O 1
ATOM 2536 N N . GLY A 1 342 ? 1.480 -0.321 7.798 1.00 66.62 342 GLY A N 1
ATOM 2537 C CA . GLY A 1 342 ? 1.557 -0.833 9.174 1.00 66.62 342 GLY A CA 1
ATOM 2538 C C . GLY A 1 342 ? 1.150 0.173 10.260 1.00 66.62 342 GLY A C 1
ATOM 2539 O O . GLY A 1 342 ? 1.574 0.064 11.407 1.00 66.62 342 GLY A O 1
ATOM 2540 N N . SER A 1 343 ? 0.387 1.213 9.918 1.00 71.12 343 SER A N 1
ATOM 2541 C CA . SER A 1 343 ? -0.118 2.219 10.864 1.00 71.12 343 SER A CA 1
ATOM 2542 C C . SER A 1 343 ? -1.528 2.670 10.500 1.00 71.12 343 SER A C 1
ATOM 2544 O O . SER A 1 343 ? -1.934 2.565 9.351 1.00 71.12 343 SER A O 1
ATOM 2546 N N . VAL A 1 344 ? -2.284 3.223 11.452 1.00 81.12 344 VAL A N 1
ATOM 2547 C CA . VAL A 1 344 ? -3.624 3.781 11.189 1.00 81.12 344 VAL A CA 1
ATOM 2548 C C . VAL A 1 344 ? -3.548 5.306 11.135 1.00 81.12 344 VAL A C 1
ATOM 2550 O O . VAL A 1 344 ? -3.263 5.969 12.139 1.00 81.12 344 VAL A O 1
ATOM 2553 N N . VAL A 1 345 ? -3.800 5.874 9.957 1.00 81.12 345 VAL A N 1
ATOM 2554 C CA . VAL A 1 345 ? -3.628 7.304 9.654 1.00 81.12 345 VAL A CA 1
ATOM 2555 C C . VAL A 1 345 ? -4.990 7.959 9.437 1.00 81.12 345 VAL A C 1
ATOM 2557 O O . VAL A 1 345 ? -5.815 7.421 8.703 1.00 81.12 345 VAL A O 1
ATOM 2560 N N . LEU A 1 346 ? -5.230 9.115 10.065 1.00 84.44 346 LEU A N 1
ATOM 2561 C CA . LEU A 1 346 ? -6.450 9.904 9.845 1.00 84.44 346 LEU A CA 1
ATOM 2562 C C . LEU A 1 346 ? -6.547 10.340 8.376 1.00 84.44 346 LEU A C 1
ATOM 2564 O O . LEU A 1 346 ? -5.537 10.703 7.771 1.00 84.44 346 LEU A O 1
ATOM 2568 N N . VAL A 1 347 ? -7.753 10.317 7.807 1.00 78.56 347 VAL A N 1
ATOM 2569 C CA . VAL A 1 347 ? -8.001 10.758 6.426 1.00 78.56 347 VAL A CA 1
ATOM 2570 C C . VAL A 1 347 ? -9.171 11.741 6.370 1.00 78.56 347 VAL A C 1
ATOM 2572 O O . VAL A 1 347 ? -10.166 11.584 7.070 1.00 78.56 347 VAL A O 1
ATOM 2575 N N . ASP A 1 348 ? -9.059 12.772 5.528 1.00 64.25 348 ASP A N 1
ATOM 2576 C CA . ASP A 1 348 ? -10.070 13.840 5.446 1.00 64.25 348 ASP A CA 1
ATOM 2577 C C . ASP A 1 348 ? -11.297 13.444 4.611 1.00 64.25 348 ASP A C 1
ATOM 2579 O O . ASP A 1 348 ? -12.398 13.955 4.819 1.00 64.25 348 ASP A O 1
ATOM 2583 N N . THR A 1 349 ? -11.118 12.542 3.641 1.00 61.16 349 THR A N 1
ATOM 2584 C CA . THR A 1 349 ? -12.179 12.076 2.740 1.00 61.16 349 THR A CA 1
ATOM 2585 C C . THR A 1 349 ? -12.020 10.598 2.409 1.00 61.16 349 THR A C 1
ATOM 2587 O O . THR A 1 349 ? -10.916 10.051 2.385 1.00 61.16 349 THR A O 1
ATOM 2590 N N . TYR A 1 350 ? -13.153 9.955 2.140 1.00 59.69 350 TYR A N 1
ATOM 2591 C CA . TYR A 1 350 ? -13.190 8.644 1.516 1.00 59.69 350 TYR A CA 1
ATOM 2592 C C . TYR A 1 350 ? -12.909 8.794 0.016 1.00 59.69 350 TYR A C 1
ATOM 2594 O O . TYR A 1 350 ? -13.622 9.520 -0.677 1.00 59.69 350 TYR A O 1
ATOM 2602 N N . ALA A 1 351 ? -11.882 8.105 -0.476 1.00 55.75 351 ALA A N 1
ATOM 2603 C CA . ALA A 1 351 ? -11.623 7.937 -1.898 1.00 55.75 351 ALA A CA 1
ATOM 2604 C C . ALA A 1 351 ? -11.564 6.429 -2.160 1.00 55.75 351 ALA A C 1
ATOM 2606 O O . ALA A 1 351 ? -10.690 5.776 -1.586 1.00 55.75 351 ALA A O 1
ATOM 2607 N N . PRO A 1 352 ? -12.477 5.855 -2.967 1.00 53.41 352 PRO A N 1
ATOM 2608 C CA . PRO A 1 352 ? -12.411 4.438 -3.275 1.00 53.41 352 PRO A CA 1
ATOM 2609 C C . PRO A 1 352 ? -11.030 4.124 -3.860 1.00 53.41 352 PRO A C 1
ATOM 2611 O O . PRO A 1 352 ? -10.509 4.921 -4.651 1.00 53.41 352 PRO A O 1
ATOM 2614 N N . PRO A 1 353 ? -10.416 2.998 -3.467 1.00 59.19 353 PRO A N 1
ATOM 2615 C CA . PRO A 1 353 ? -9.141 2.611 -4.037 1.00 59.19 353 PRO A CA 1
ATOM 2616 C C . PRO A 1 353 ? -9.278 2.510 -5.561 1.00 59.19 353 PRO A C 1
ATOM 2618 O O . PRO A 1 353 ? -10.310 2.030 -6.044 1.00 59.19 353 PRO A O 1
ATOM 2621 N N . PRO A 1 354 ? -8.293 2.994 -6.337 1.00 67.50 354 PRO A N 1
ATOM 2622 C CA . PRO A 1 354 ? -8.390 2.922 -7.783 1.00 67.50 354 PRO A CA 1
ATOM 2623 C C . PRO A 1 354 ? -8.476 1.448 -8.182 1.00 67.50 354 PRO A C 1
ATOM 2625 O O . PRO A 1 354 ? -7.614 0.653 -7.826 1.00 67.50 354 PRO A O 1
ATOM 2628 N N . SER A 1 355 ? -9.526 1.068 -8.911 1.00 77.75 355 SER A N 1
ATOM 2629 C CA . SER A 1 355 ? -9.635 -0.284 -9.476 1.00 77.75 355 SER A CA 1
ATOM 2630 C C . SER A 1 355 ? -8.621 -0.512 -10.599 1.00 77.75 355 SER A C 1
ATOM 2632 O O . SER A 1 355 ? -8.307 -1.653 -10.940 1.00 77.75 355 SER A O 1
ATOM 2634 N N . GLU A 1 356 ? -8.098 0.578 -11.161 1.00 89.56 356 GLU A N 1
ATOM 2635 C CA . GLU A 1 356 ? -7.141 0.593 -12.251 1.00 89.56 356 GLU A CA 1
ATOM 2636 C C . GLU A 1 356 ? -6.145 1.750 -12.094 1.00 89.56 356 GLU A C 1
ATOM 2638 O O . GLU A 1 356 ? -6.499 2.852 -11.672 1.00 89.56 356 GLU A O 1
ATOM 2643 N N . VAL A 1 357 ? -4.897 1.499 -12.472 1.00 93.00 357 VAL A N 1
ATOM 2644 C CA . VAL A 1 357 ? -3.807 2.461 -12.556 1.00 93.00 357 VAL A CA 1
ATOM 2645 C C . VAL A 1 357 ? -3.359 2.585 -14.008 1.00 93.00 357 VAL A C 1
ATOM 2647 O O . VAL A 1 357 ? -3.068 1.586 -14.666 1.00 93.00 357 VAL A O 1
ATOM 2650 N N . VAL A 1 358 ? -3.267 3.822 -14.501 1.00 96.81 358 VAL A N 1
ATOM 2651 C CA . VAL A 1 358 ? -2.931 4.114 -15.898 1.00 96.81 358 VAL A CA 1
ATOM 2652 C C . VAL A 1 358 ? -1.479 4.568 -16.012 1.00 96.81 358 VAL A C 1
ATOM 2654 O O . VAL A 1 358 ? -1.087 5.571 -15.407 1.00 96.81 358 VAL A O 1
ATOM 2657 N N . ILE A 1 359 ? -0.694 3.853 -16.817 1.00 97.38 359 ILE A N 1
ATOM 2658 C CA . ILE A 1 359 ? 0.691 4.206 -17.149 1.00 97.38 359 ILE A CA 1
ATOM 2659 C C . ILE A 1 359 ? 0.739 4.693 -18.598 1.00 97.38 359 ILE A C 1
ATOM 2661 O O . ILE A 1 359 ? 0.335 3.979 -19.519 1.00 97.38 359 ILE A O 1
ATOM 2665 N N . GLY A 1 360 ? 1.223 5.919 -18.790 1.00 95.81 360 GLY A N 1
ATOM 2666 C CA . GLY A 1 360 ? 1.427 6.521 -20.105 1.00 95.81 360 GLY A CA 1
ATOM 2667 C C . GLY A 1 360 ? 2.735 6.045 -20.730 1.00 95.81 360 GLY A C 1
ATOM 2668 O O . GLY A 1 360 ? 3.769 6.052 -20.066 1.00 95.81 360 GLY A O 1
ATOM 2669 N N . VAL A 1 361 ? 2.714 5.644 -21.997 1.00 94.94 361 VAL A N 1
ATOM 2670 C CA . VAL A 1 361 ? 3.889 5.076 -22.673 1.00 94.94 361 VAL A CA 1
ATOM 2671 C C . VAL A 1 361 ? 4.206 5.863 -23.934 1.00 94.94 361 VAL A C 1
ATOM 2673 O O . VAL A 1 361 ? 3.434 5.824 -24.889 1.00 94.94 361 VAL A O 1
ATOM 2676 N N . TYR A 1 362 ? 5.352 6.540 -23.943 1.00 88.94 362 TYR A N 1
ATOM 2677 C CA . TYR A 1 362 ? 5.899 7.203 -25.125 1.00 88.94 362 TYR A CA 1
ATOM 2678 C C . TYR A 1 362 ? 6.847 6.267 -25.876 1.00 88.94 362 TYR A C 1
ATOM 2680 O O . TYR A 1 362 ? 7.663 5.575 -25.277 1.00 88.94 362 TYR A O 1
ATOM 2688 N N . GLY A 1 363 ? 6.787 6.262 -27.200 1.00 82.75 363 GLY A N 1
ATOM 2689 C CA . GLY A 1 363 ? 7.742 5.528 -28.027 1.00 82.75 363 GLY A CA 1
ATOM 2690 C C . GLY A 1 363 ? 7.077 4.573 -29.006 1.00 82.75 363 GLY A C 1
ATOM 2691 O O . GLY A 1 363 ? 5.877 4.637 -29.267 1.00 82.75 363 GLY A O 1
ATOM 2692 N N . ASN A 1 364 ? 7.894 3.717 -29.612 1.00 81.00 364 ASN A N 1
ATOM 2693 C CA . ASN A 1 364 ? 7.465 2.871 -30.719 1.00 81.00 364 ASN A CA 1
ATOM 2694 C C . ASN A 1 364 ? 6.657 1.638 -30.259 1.00 81.00 364 ASN A C 1
ATOM 2696 O O . ASN A 1 364 ? 6.409 1.402 -29.074 1.00 81.00 364 ASN A O 1
ATOM 2700 N N . VAL A 1 365 ? 6.261 0.814 -31.233 1.00 84.94 365 VAL A N 1
ATOM 2701 C CA . VAL A 1 365 ? 5.460 -0.396 -31.001 1.00 84.94 365 VAL A CA 1
ATOM 2702 C C . VAL A 1 365 ? 6.124 -1.396 -30.044 1.00 84.94 365 VAL A C 1
ATOM 2704 O O . VAL A 1 365 ? 5.417 -2.086 -29.312 1.00 84.94 365 VAL A O 1
ATOM 2707 N N . GLU A 1 366 ? 7.456 -1.464 -29.996 1.00 84.62 366 GLU A N 1
ATOM 2708 C CA . GLU A 1 366 ? 8.183 -2.382 -29.112 1.00 84.62 366 GLU A CA 1
ATOM 2709 C C . GLU A 1 366 ? 8.102 -1.942 -27.648 1.00 84.62 366 GLU A C 1
ATOM 2711 O O . GLU A 1 366 ? 7.908 -2.788 -26.769 1.00 84.62 366 GLU A O 1
ATOM 2716 N N . VAL A 1 367 ? 8.153 -0.627 -27.391 1.00 87.69 367 VAL A N 1
ATOM 2717 C CA . VAL A 1 367 ? 7.949 -0.065 -26.046 1.00 87.69 367 VAL A CA 1
ATOM 2718 C C . VAL A 1 367 ? 6.550 -0.435 -25.545 1.00 87.69 367 VAL A C 1
ATOM 2720 O O . VAL A 1 367 ? 6.383 -1.008 -24.466 1.00 87.69 367 VAL A O 1
ATOM 2723 N N . VAL A 1 368 ? 5.533 -0.191 -26.379 1.00 92.75 368 VAL A N 1
ATOM 2724 C CA . VAL A 1 368 ? 4.129 -0.478 -26.050 1.00 92.75 368 VAL A CA 1
ATOM 2725 C C . VAL A 1 368 ? 3.893 -1.974 -25.828 1.00 92.75 368 VAL A C 1
ATOM 2727 O O . VAL A 1 368 ? 3.196 -2.349 -24.883 1.00 92.75 368 VAL A O 1
ATOM 2730 N N . ARG A 1 369 ? 4.475 -2.851 -26.655 1.00 93.62 369 ARG A N 1
ATOM 2731 C CA . ARG A 1 369 ? 4.349 -4.311 -26.495 1.00 93.62 369 ARG A CA 1
ATOM 2732 C C . ARG A 1 369 ? 4.964 -4.801 -25.191 1.00 93.62 369 ARG A C 1
ATOM 2734 O O . ARG A 1 369 ? 4.330 -5.601 -24.502 1.00 93.62 369 ARG A O 1
ATOM 2741 N N . GLY A 1 370 ? 6.161 -4.317 -24.853 1.00 95.25 370 GLY A N 1
ATOM 2742 C CA . GLY A 1 370 ? 6.826 -4.621 -23.584 1.00 95.25 370 GLY A CA 1
ATOM 2743 C C . GLY A 1 370 ? 5.981 -4.207 -22.384 1.00 95.25 370 GLY A C 1
ATOM 2744 O O . GLY A 1 370 ? 5.672 -5.036 -21.527 1.00 95.25 370 GLY A O 1
ATOM 2745 N N . ALA A 1 371 ? 5.510 -2.959 -22.385 1.00 97.38 371 ALA A N 1
ATOM 2746 C CA . ALA A 1 371 ? 4.650 -2.430 -21.333 1.00 97.38 371 ALA A CA 1
ATOM 2747 C C . ALA A 1 371 ? 3.321 -3.201 -21.211 1.00 97.38 371 ALA A C 1
ATOM 2749 O O . ALA A 1 371 ? 2.876 -3.518 -20.110 1.00 97.38 371 ALA A O 1
ATOM 2750 N N . THR A 1 372 ? 2.696 -3.558 -22.338 1.00 97.88 372 THR A N 1
ATOM 2751 C CA . THR A 1 372 ? 1.430 -4.316 -22.352 1.00 97.88 372 THR A CA 1
ATOM 2752 C C . THR A 1 372 ? 1.617 -5.734 -21.816 1.00 97.88 372 THR A C 1
ATOM 2754 O O . THR A 1 372 ? 0.776 -6.219 -21.063 1.00 97.88 372 THR A O 1
ATOM 2757 N N . ALA A 1 373 ? 2.732 -6.392 -22.152 1.00 97.94 373 ALA A N 1
ATOM 2758 C CA . ALA A 1 373 ? 3.060 -7.692 -21.578 1.00 97.94 373 ALA A CA 1
ATOM 2759 C C . ALA A 1 373 ? 3.260 -7.598 -20.058 1.00 97.94 373 ALA A C 1
ATOM 2761 O O . ALA A 1 373 ? 2.758 -8.449 -19.334 1.00 97.94 373 ALA A O 1
ATOM 2762 N N . ALA A 1 374 ? 3.918 -6.551 -19.556 1.00 98.06 374 ALA A N 1
ATOM 2763 C CA . ALA A 1 374 ? 4.059 -6.348 -18.115 1.00 98.06 374 ALA A CA 1
ATOM 2764 C C . ALA A 1 374 ? 2.727 -6.042 -17.414 1.00 98.06 374 ALA A C 1
ATOM 2766 O O . ALA A 1 374 ? 2.484 -6.537 -16.317 1.00 98.06 374 ALA A O 1
ATOM 2767 N N . ALA A 1 375 ? 1.828 -5.286 -18.043 1.00 97.88 375 ALA A N 1
ATOM 2768 C CA . ALA A 1 375 ? 0.491 -5.077 -17.496 1.00 97.88 375 ALA A CA 1
ATOM 2769 C C . ALA A 1 375 ? -0.285 -6.399 -17.378 1.00 97.88 375 ALA A C 1
ATOM 2771 O O . ALA A 1 375 ? -0.849 -6.677 -16.324 1.00 97.88 375 ALA A O 1
ATOM 2772 N N . GLU A 1 376 ? -0.261 -7.249 -18.410 1.00 97.44 376 GLU A N 1
ATOM 2773 C CA . GLU A 1 376 ? -0.866 -8.589 -18.351 1.00 97.44 376 GLU A CA 1
ATOM 2774 C C . GLU A 1 376 ? -0.210 -9.462 -17.272 1.00 97.44 376 GLU A C 1
ATOM 2776 O O . GLU A 1 376 ? -0.893 -10.162 -16.528 1.00 97.44 376 GLU A O 1
ATOM 2781 N N . PHE A 1 377 ? 1.115 -9.371 -17.143 1.00 97.06 377 PHE A N 1
ATOM 2782 C CA . PHE A 1 377 ? 1.887 -10.061 -16.116 1.00 97.06 377 PHE A CA 1
ATOM 2783 C C . PHE A 1 377 ? 1.444 -9.688 -14.697 1.00 97.06 377 PHE A C 1
ATOM 2785 O O . PHE A 1 377 ? 1.232 -10.570 -13.873 1.00 97.06 377 PHE A O 1
ATOM 2792 N N . ILE A 1 378 ? 1.275 -8.394 -14.418 1.00 96.25 378 ILE A N 1
ATOM 2793 C CA . ILE A 1 378 ? 0.840 -7.892 -13.107 1.00 96.25 378 ILE A CA 1
ATOM 2794 C C . ILE A 1 378 ? -0.638 -8.200 -12.872 1.00 96.25 378 ILE A C 1
ATOM 2796 O O . ILE A 1 378 ? -1.056 -8.484 -11.755 1.00 96.25 378 ILE A O 1
ATOM 2800 N N . ASN A 1 379 ? -1.464 -8.131 -13.914 1.00 95.31 379 ASN A N 1
ATOM 2801 C CA . ASN A 1 379 ? -2.908 -8.299 -13.784 1.00 95.31 379 ASN A CA 1
ATOM 2802 C C . ASN A 1 379 ? -3.331 -9.753 -13.550 1.00 95.31 379 ASN A C 1
ATOM 2804 O O . ASN A 1 379 ? -4.444 -9.969 -13.050 1.00 95.31 379 ASN A O 1
ATOM 2808 N N . THR A 1 380 ? -2.456 -10.712 -13.857 1.00 90.25 380 THR A N 1
ATOM 2809 C CA . THR A 1 380 ? -2.732 -12.148 -13.829 1.00 90.25 380 THR A CA 1
ATOM 2810 C C . THR A 1 380 ? -1.742 -12.873 -12.915 1.00 90.25 380 THR A C 1
ATOM 2812 O O . THR A 1 380 ? -0.544 -12.916 -13.191 1.00 90.25 380 THR A O 1
ATOM 2815 N N . ALA A 1 381 ? -2.248 -13.516 -11.854 1.00 85.25 381 ALA A N 1
ATOM 2816 C CA . ALA A 1 381 ? -1.407 -14.294 -10.942 1.00 85.25 381 ALA A CA 1
ATOM 2817 C C . ALA A 1 381 ? -0.606 -15.380 -11.681 1.00 85.25 381 ALA A C 1
ATOM 2819 O O . ALA A 1 381 ? -1.147 -16.178 -12.452 1.00 85.25 381 ALA A O 1
ATOM 2820 N N . ASN A 1 382 ? 0.693 -15.426 -11.410 1.00 90.62 382 ASN A N 1
ATOM 2821 C CA . ASN A 1 382 ? 1.650 -16.329 -12.027 1.00 90.62 382 ASN A CA 1
ATOM 2822 C C . ASN A 1 382 ? 2.816 -16.651 -11.062 1.00 90.62 382 ASN A C 1
ATOM 2824 O O . ASN A 1 382 ? 2.884 -16.141 -9.947 1.00 90.62 382 ASN A O 1
ATOM 2828 N N . GLN A 1 383 ? 3.699 -17.572 -11.459 1.00 88.56 383 GLN A N 1
ATOM 2829 C CA . GLN A 1 383 ? 4.778 -18.104 -10.604 1.00 88.56 383 GLN A CA 1
ATOM 2830 C C . GLN A 1 383 ? 6.179 -17.620 -11.003 1.00 88.56 383 GLN A C 1
ATOM 2832 O O . GLN A 1 383 ? 7.175 -18.168 -10.534 1.00 88.56 383 GLN A O 1
ATOM 2837 N N . ILE A 1 384 ? 6.280 -16.646 -11.907 1.00 91.88 384 ILE A N 1
ATOM 2838 C CA . ILE A 1 384 ? 7.581 -16.124 -12.331 1.00 91.88 384 ILE A CA 1
ATOM 2839 C C . ILE A 1 384 ? 8.175 -15.333 -11.162 1.00 91.88 384 ILE A C 1
ATOM 2841 O O . ILE A 1 384 ? 7.464 -14.600 -10.486 1.00 91.88 384 ILE A O 1
ATOM 2845 N N . ALA A 1 385 ? 9.474 -15.476 -10.909 1.00 88.25 385 ALA A N 1
ATOM 2846 C CA . ALA A 1 385 ? 10.149 -14.886 -9.752 1.00 88.25 385 ALA A CA 1
ATOM 2847 C C . ALA A 1 385 ? 10.402 -13.366 -9.880 1.00 88.25 385 ALA A C 1
ATOM 2849 O O . ALA A 1 385 ? 11.498 -12.896 -9.603 1.00 88.25 385 ALA A O 1
ATOM 2850 N N . LEU A 1 386 ? 9.399 -12.589 -10.295 1.00 92.31 386 LEU A N 1
ATOM 2851 C CA . LEU A 1 386 ? 9.455 -11.127 -10.322 1.00 92.31 386 LEU A CA 1
ATOM 2852 C C . LEU A 1 386 ? 8.495 -10.510 -9.293 1.00 92.31 386 LEU A C 1
ATOM 2854 O O . LEU A 1 386 ? 7.502 -11.140 -8.910 1.00 92.31 386 LEU A O 1
ATOM 2858 N N . PRO A 1 387 ? 8.750 -9.268 -8.853 1.00 90.38 387 PRO A N 1
ATOM 2859 C CA . PRO A 1 387 ? 7.801 -8.512 -8.043 1.00 90.38 387 PRO A CA 1
ATOM 2860 C C . PRO A 1 387 ? 6.415 -8.436 -8.699 1.00 90.38 387 PRO A C 1
ATOM 2862 O O . PRO A 1 387 ? 6.288 -8.323 -9.917 1.00 90.38 387 PRO A O 1
ATOM 2865 N N . GLY A 1 388 ? 5.363 -8.548 -7.887 1.00 80.62 388 GLY A N 1
ATOM 2866 C CA . GLY A 1 388 ? 3.971 -8.507 -8.354 1.00 80.62 388 GLY A CA 1
ATOM 2867 C C . GLY A 1 388 ? 3.466 -9.760 -9.087 1.00 80.62 388 GLY A C 1
ATOM 2868 O O . GLY A 1 388 ? 2.293 -9.815 -9.434 1.00 80.62 388 GLY A O 1
ATOM 2869 N N . ALA A 1 389 ? 4.293 -10.793 -9.291 1.00 79.38 389 ALA A N 1
ATOM 2870 C CA . ALA A 1 389 ? 3.907 -11.992 -10.044 1.00 79.38 389 ALA A CA 1
ATOM 2871 C C . ALA A 1 389 ? 2.761 -12.795 -9.412 1.00 79.38 389 ALA A C 1
ATOM 2873 O O . ALA A 1 389 ? 1.844 -13.250 -10.090 1.00 79.38 389 ALA A O 1
ATOM 2874 N N . ALA A 1 390 ? 2.812 -12.991 -8.092 1.00 73.31 390 ALA A N 1
ATOM 2875 C CA . ALA A 1 390 ? 1.842 -13.817 -7.371 1.00 73.31 390 ALA A CA 1
ATOM 2876 C C . ALA A 1 390 ? 0.493 -13.108 -7.158 1.00 73.31 390 ALA A C 1
ATOM 2878 O O . ALA A 1 390 ? -0.471 -13.721 -6.695 1.00 73.31 390 ALA A O 1
ATOM 2879 N N . THR A 1 391 ? 0.423 -11.815 -7.467 1.00 70.75 391 THR A N 1
ATOM 2880 C CA . THR A 1 391 ? -0.721 -10.957 -7.179 1.00 70.75 391 THR A CA 1
ATOM 2881 C C . THR A 1 391 ? -1.486 -10.688 -8.468 1.00 70.75 391 THR A C 1
ATOM 2883 O O . THR A 1 391 ? -0.897 -10.415 -9.500 1.00 70.75 391 THR A O 1
ATOM 2886 N N . SER A 1 392 ? -2.816 -10.780 -8.439 1.00 84.12 392 SER A N 1
ATOM 2887 C CA . SER A 1 392 ? -3.649 -10.397 -9.589 1.00 84.12 392 SER A CA 1
ATOM 2888 C C . SER A 1 392 ? -3.933 -8.891 -9.548 1.00 84.12 392 SER A C 1
ATOM 2890 O O . SER A 1 392 ? -5.075 -8.493 -9.327 1.00 84.12 392 SER A O 1
ATOM 2892 N N . GLY A 1 393 ? -2.910 -8.061 -9.746 1.00 86.38 393 GLY A N 1
ATOM 2893 C CA . GLY A 1 393 ? -2.933 -6.597 -9.630 1.00 86.38 393 GLY A CA 1
ATOM 2894 C C . GLY A 1 393 ? -1.892 -6.065 -8.637 1.00 86.38 393 GLY A C 1
ATOM 2895 O O . GLY A 1 393 ? -1.144 -6.835 -8.037 1.00 86.38 393 GLY A O 1
ATOM 2896 N N . ILE A 1 394 ? -1.853 -4.746 -8.431 1.00 86.31 394 ILE A N 1
ATOM 2897 C CA . ILE A 1 394 ? -0.896 -4.089 -7.524 1.00 86.31 394 ILE A CA 1
ATOM 2898 C C . ILE A 1 394 ? -1.352 -4.259 -6.068 1.00 86.31 394 ILE A C 1
ATOM 2900 O O . ILE A 1 394 ? -2.291 -3.595 -5.632 1.00 86.31 394 ILE A O 1
ATOM 2904 N N . SER A 1 395 ? -0.691 -5.117 -5.287 1.00 77.00 395 SER A N 1
ATOM 2905 C CA . SER A 1 395 ? -1.135 -5.462 -3.924 1.00 77.00 395 SER A CA 1
ATOM 2906 C C . SER A 1 395 ? -1.250 -4.272 -2.973 1.00 77.00 395 SER A C 1
ATOM 2908 O O . SER A 1 395 ? -2.272 -4.146 -2.302 1.00 77.00 395 SER A O 1
ATOM 2910 N N . GLY A 1 396 ? -0.255 -3.380 -2.937 1.00 70.75 396 GLY A N 1
ATOM 2911 C CA . GLY A 1 396 ? -0.308 -2.194 -2.074 1.00 70.75 396 GLY A CA 1
ATOM 2912 C C . GLY A 1 396 ? -1.288 -1.123 -2.547 1.00 70.75 396 GLY A C 1
ATOM 2913 O O . GLY A 1 396 ? -1.606 -0.207 -1.801 1.00 70.75 396 GLY A O 1
ATOM 2914 N N . ILE A 1 397 ? -1.826 -1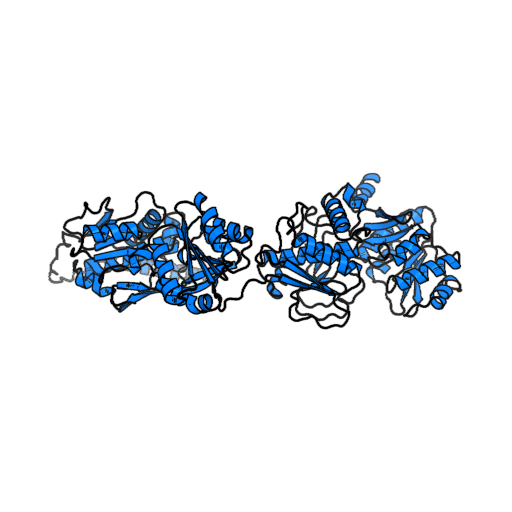.268 -3.760 1.00 76.31 397 ILE A N 1
ATOM 2915 C CA . ILE A 1 397 ? -2.945 -0.475 -4.268 1.00 76.31 397 ILE A CA 1
ATOM 2916 C C . ILE A 1 397 ? -4.154 -1.396 -4.457 1.00 76.31 397 ILE A C 1
ATOM 2918 O O . ILE A 1 397 ? -4.828 -1.355 -5.478 1.00 76.31 397 ILE A O 1
ATOM 2922 N N . TYR A 1 398 ? -4.468 -2.232 -3.466 1.00 72.75 398 TYR A N 1
ATOM 2923 C CA . TYR A 1 398 ? -5.753 -2.947 -3.400 1.00 72.75 398 TYR A CA 1
ATOM 2924 C C . TYR A 1 398 ? -6.026 -3.910 -4.563 1.00 72.75 398 TYR A C 1
ATOM 2926 O O . TYR A 1 398 ? -7.179 -4.206 -4.873 1.00 72.75 398 TYR A O 1
ATOM 2934 N N . GLY A 1 399 ? -4.981 -4.397 -5.228 1.00 75.50 399 GLY A N 1
ATOM 2935 C CA . GLY A 1 399 ? -5.127 -5.218 -6.427 1.00 75.50 399 GLY A CA 1
ATOM 2936 C C . GLY A 1 399 ? -5.551 -4.423 -7.663 1.00 75.50 399 GLY A C 1
ATOM 2937 O O . GLY A 1 399 ? -6.073 -5.023 -8.605 1.00 75.50 399 GLY A O 1
ATOM 2938 N N . ALA A 1 400 ? -5.325 -3.103 -7.681 1.00 84.50 400 ALA A N 1
ATOM 2939 C CA . ALA A 1 400 ? -5.567 -2.266 -8.848 1.00 84.50 400 ALA A CA 1
ATOM 2940 C C . ALA A 1 400 ? -4.916 -2.876 -10.090 1.00 84.50 400 ALA A C 1
ATOM 2942 O O . ALA A 1 400 ? -3.755 -3.302 -10.058 1.00 84.50 400 ALA A O 1
ATOM 2943 N N . LYS A 1 401 ? -5.669 -2.922 -11.188 1.00 93.50 401 LYS A N 1
ATOM 2944 C CA . LYS A 1 401 ? -5.157 -3.411 -12.466 1.00 93.50 401 LYS A CA 1
ATOM 2945 C C . LYS A 1 401 ? -4.292 -2.354 -13.132 1.00 93.50 401 LYS A C 1
ATOM 2947 O O . LYS A 1 401 ? -4.566 -1.167 -13.026 1.00 93.50 401 LYS A O 1
ATOM 2952 N N . VAL A 1 402 ? -3.262 -2.771 -13.848 1.00 96.94 402 VAL A N 1
ATOM 2953 C CA . VAL A 1 402 ? -2.452 -1.878 -14.673 1.00 96.94 402 VAL A CA 1
ATOM 2954 C C . VAL A 1 402 ? -3.074 -1.782 -16.059 1.00 96.94 402 VAL A C 1
ATOM 2956 O O . VAL A 1 402 ? -3.316 -2.805 -16.703 1.00 96.94 402 VAL A O 1
ATOM 2959 N N . ARG A 1 403 ? -3.278 -0.557 -16.544 1.00 97.62 403 ARG A N 1
ATOM 2960 C CA . ARG A 1 403 ? -3.625 -0.266 -17.936 1.00 97.62 403 ARG A CA 1
ATOM 2961 C C . ARG A 1 403 ? -2.541 0.578 -18.584 1.00 97.62 403 ARG A C 1
ATOM 2963 O O . ARG A 1 403 ? -2.107 1.592 -18.042 1.00 97.62 403 ARG A O 1
ATOM 2970 N N . ILE A 1 404 ? -2.150 0.172 -19.786 1.00 98.00 404 ILE A N 1
ATOM 2971 C CA . ILE A 1 404 ? -1.201 0.905 -20.619 1.00 98.00 404 ILE A CA 1
ATOM 2972 C C . ILE A 1 404 ? -1.957 1.868 -21.527 1.00 98.00 404 ILE A C 1
ATOM 2974 O O . ILE A 1 404 ? -2.913 1.477 -22.198 1.00 98.00 404 ILE A O 1
ATOM 2978 N N . LEU A 1 405 ? -1.515 3.123 -21.559 1.00 97.25 405 LEU A N 1
ATOM 2979 C CA . LEU A 1 405 ? -2.000 4.142 -22.480 1.00 97.25 405 LEU A CA 1
ATOM 2980 C C . LEU A 1 405 ? -0.844 4.598 -23.383 1.00 97.25 405 LEU A C 1
ATOM 2982 O O . LEU A 1 405 ? 0.018 5.344 -22.920 1.00 97.25 405 LEU A O 1
ATOM 2986 N N . PRO A 1 406 ? -0.798 4.170 -24.656 1.00 95.88 406 PRO A N 1
ATOM 2987 C CA . PRO A 1 406 ? 0.166 4.695 -25.618 1.00 95.88 406 PRO A CA 1
ATOM 2988 C C . PRO A 1 406 ? -0.035 6.200 -25.826 1.00 95.88 406 PRO A C 1
ATOM 2990 O O . PRO A 1 406 ? -1.169 6.658 -25.971 1.00 95.88 406 PRO A O 1
ATOM 2993 N N . LEU A 1 407 ? 1.060 6.956 -25.852 1.00 91.94 407 LEU A N 1
ATOM 2994 C CA . LEU A 1 407 ? 1.084 8.405 -26.035 1.00 91.94 407 LEU A CA 1
ATOM 2995 C C . LEU A 1 407 ? 1.947 8.766 -27.249 1.00 91.94 407 LEU A C 1
ATOM 2997 O O . LEU A 1 407 ? 2.999 8.172 -27.486 1.00 91.94 407 LEU A O 1
ATOM 3001 N N . GLU A 1 408 ? 1.508 9.766 -28.012 1.00 86.44 408 GLU A N 1
ATOM 3002 C CA . GLU A 1 408 ? 2.286 10.311 -29.126 1.00 86.44 408 GLU A CA 1
ATOM 3003 C C . GLU A 1 408 ? 3.315 11.325 -28.618 1.00 86.44 408 GLU A C 1
ATOM 3005 O O . GLU A 1 408 ? 3.034 12.102 -27.702 1.00 86.44 408 GLU A O 1
ATOM 3010 N N . SER A 1 409 ? 4.500 11.354 -29.233 1.00 77.25 409 SER A N 1
ATOM 3011 C CA . SER A 1 409 ? 5.541 12.331 -28.891 1.00 77.25 409 SER A CA 1
ATOM 3012 C C . SER A 1 409 ? 5.007 13.768 -28.975 1.00 77.25 409 SER A C 1
ATOM 3014 O O . SER A 1 409 ? 4.262 14.119 -29.891 1.00 77.25 409 SER A O 1
ATOM 3016 N N . GLY A 1 410 ? 5.340 14.590 -27.978 1.00 73.75 410 GLY A N 1
ATOM 3017 C CA . GLY A 1 410 ? 4.850 15.967 -27.849 1.00 73.75 410 GLY A CA 1
ATOM 3018 C C . GLY A 1 410 ? 3.406 16.115 -27.348 1.00 73.75 410 GLY A C 1
ATOM 3019 O O . GLY A 1 410 ? 2.973 17.240 -27.092 1.00 73.75 410 GLY A O 1
ATOM 3020 N N . SER A 1 411 ? 2.656 15.022 -27.161 1.00 81.44 411 SER A N 1
ATOM 3021 C CA . SER A 1 411 ? 1.310 15.089 -26.580 1.00 81.44 411 SER A CA 1
ATOM 3022 C C . SER A 1 411 ? 1.351 15.306 -25.063 1.00 81.44 411 SER A C 1
ATOM 3024 O O . SER A 1 411 ? 2.203 14.720 -24.386 1.00 81.44 411 SER A O 1
ATOM 3026 N N . PRO A 1 412 ? 0.423 16.103 -24.494 1.00 85.25 412 PRO A N 1
ATOM 3027 C CA . PRO A 1 412 ? 0.339 16.299 -23.051 1.00 85.25 412 PRO A CA 1
ATOM 3028 C C . PRO A 1 412 ? -0.065 15.005 -22.337 1.00 85.25 412 PRO A C 1
ATOM 3030 O O . PRO A 1 412 ? -0.865 14.224 -22.851 1.00 85.25 412 PRO A O 1
ATOM 3033 N N . VAL A 1 413 ? 0.447 14.814 -21.119 1.00 87.06 413 VAL A N 1
ATOM 3034 C CA . VAL A 1 413 ? 0.103 13.665 -20.271 1.00 87.06 413 VAL A CA 1
ATOM 3035 C C . VAL A 1 413 ? -1.334 13.822 -19.744 1.00 87.06 413 VAL A C 1
ATOM 3037 O O . VAL A 1 413 ? -1.621 14.820 -19.074 1.00 87.06 413 VAL A O 1
ATOM 3040 N N . PRO A 1 414 ? -2.244 12.865 -20.004 1.00 90.94 414 PRO A N 1
ATOM 3041 C CA . PRO A 1 414 ? -3.607 12.893 -19.470 1.00 90.94 414 PRO A CA 1
ATOM 3042 C C . PRO A 1 414 ? -3.659 12.909 -17.935 1.00 90.94 414 PRO A C 1
ATOM 3044 O O . PRO A 1 414 ? -2.750 12.439 -17.251 1.00 90.94 414 PRO A O 1
ATOM 3047 N N . SER A 1 415 ? -4.738 13.444 -17.358 1.00 86.00 415 SER A N 1
ATOM 3048 C CA . SER A 1 415 ? -4.839 13.619 -15.901 1.00 86.00 415 SER A CA 1
ATOM 3049 C C . SER A 1 415 ? -4.976 12.308 -15.119 1.00 86.00 415 SER A C 1
ATOM 3051 O O . SER A 1 415 ? -4.582 12.269 -13.952 1.00 86.00 415 SER A O 1
ATOM 3053 N N . ASP A 1 416 ? -5.526 11.262 -15.745 1.00 86.94 416 ASP A N 1
ATOM 3054 C CA . ASP A 1 416 ? -5.686 9.910 -15.191 1.00 86.94 416 ASP A CA 1
ATOM 3055 C C . ASP A 1 416 ? -4.389 9.084 -15.228 1.00 86.94 416 ASP A C 1
ATOM 3057 O O . ASP A 1 416 ? -4.280 8.086 -14.517 1.00 86.94 416 ASP A O 1
ATOM 3061 N N . VAL A 1 417 ? -3.385 9.515 -16.000 1.00 92.44 417 VAL A N 1
ATOM 3062 C CA . VAL A 1 417 ? -2.058 8.892 -16.024 1.00 92.44 417 VAL A CA 1
ATOM 3063 C C . VAL A 1 417 ? -1.295 9.239 -14.748 1.00 92.44 417 VAL A C 1
ATOM 3065 O O . VAL A 1 417 ? -1.050 10.410 -14.443 1.00 92.44 417 VAL A O 1
ATOM 3068 N N . VAL A 1 418 ? -0.888 8.210 -14.000 1.00 91.62 418 VAL A N 1
ATOM 3069 C CA . VAL A 1 418 ? -0.192 8.391 -12.715 1.00 91.62 418 VAL A CA 1
ATOM 3070 C C . VAL A 1 418 ? 1.328 8.368 -12.850 1.00 91.62 418 VAL A C 1
ATOM 3072 O O . VAL A 1 418 ? 2.010 8.970 -12.025 1.00 91.62 418 VAL A O 1
ATOM 3075 N N . ALA A 1 419 ? 1.847 7.705 -13.885 1.00 94.19 419 ALA A N 1
ATOM 3076 C CA . ALA A 1 419 ? 3.268 7.560 -14.190 1.00 94.19 419 ALA A CA 1
ATOM 3077 C C . ALA A 1 419 ? 3.472 7.462 -15.707 1.00 94.19 419 ALA A C 1
ATOM 3079 O O . ALA A 1 419 ? 2.564 7.040 -16.427 1.00 94.19 419 ALA A O 1
ATOM 3080 N N . VAL A 1 420 ? 4.655 7.842 -16.188 1.00 93.56 420 VAL A N 1
ATOM 3081 C CA . VAL A 1 420 ? 5.014 7.744 -17.610 1.00 93.56 420 VAL A CA 1
ATOM 3082 C C . VAL A 1 420 ? 6.300 6.952 -17.813 1.00 93.56 420 VAL A C 1
ATOM 3084 O O . VAL A 1 420 ? 7.125 6.839 -16.912 1.00 93.56 420 VAL A O 1
ATOM 3087 N N . MET A 1 421 ? 6.494 6.405 -19.005 1.00 92.81 421 MET A N 1
ATOM 3088 C CA . MET A 1 421 ? 7.730 5.717 -19.373 1.00 92.81 421 MET A CA 1
ATOM 3089 C C . MET A 1 421 ? 7.966 5.760 -20.880 1.00 92.81 421 MET A C 1
ATOM 3091 O O . MET A 1 421 ? 7.052 6.104 -21.635 1.00 92.81 421 MET A O 1
ATOM 3095 N N . GLY A 1 422 ? 9.164 5.358 -21.309 1.00 87.19 422 GLY A N 1
ATOM 3096 C CA . GLY A 1 422 ? 9.470 5.169 -22.725 1.00 87.19 422 GLY A CA 1
ATOM 3097 C C . GLY A 1 422 ? 10.634 6.012 -23.228 1.00 87.19 422 GLY A C 1
ATOM 3098 O O . GLY A 1 422 ? 11.650 6.108 -22.538 1.00 87.19 422 GLY A O 1
ATOM 3099 N N . ASP A 1 423 ? 10.476 6.588 -24.422 1.00 82.31 423 ASP A N 1
ATOM 3100 C CA . ASP A 1 423 ? 11.313 7.686 -24.918 1.00 82.31 423 ASP A CA 1
ATOM 3101 C C . ASP A 1 423 ? 10.734 9.026 -24.444 1.00 82.31 423 ASP A C 1
ATOM 3103 O O . ASP A 1 423 ? 9.693 9.472 -24.927 1.00 82.31 423 ASP A O 1
ATOM 3107 N N . LEU A 1 424 ? 11.389 9.645 -23.463 1.00 77.25 424 LEU A N 1
ATOM 3108 C CA . LEU A 1 424 ? 10.927 10.872 -22.816 1.00 77.25 424 LEU A CA 1
ATOM 3109 C C . LEU A 1 424 ? 11.649 12.128 -23.331 1.00 77.25 424 LEU A C 1
ATOM 3111 O O . LEU A 1 424 ? 11.645 13.160 -22.653 1.00 77.25 424 LEU A O 1
ATOM 3115 N N . SER A 1 425 ? 12.238 12.067 -24.530 1.00 73.50 425 SER A N 1
ATOM 3116 C CA . SER A 1 425 ? 12.792 13.228 -25.239 1.00 73.50 425 SER A CA 1
ATOM 3117 C C . SER A 1 425 ? 11.812 14.405 -25.249 1.00 73.50 425 SER A C 1
ATOM 3119 O O . SER A 1 425 ? 10.726 14.320 -25.820 1.00 73.50 425 SER A O 1
ATOM 3121 N N . GLY A 1 426 ? 12.183 15.523 -24.616 1.00 69.38 426 GLY A N 1
ATOM 3122 C CA . GLY A 1 426 ? 11.353 16.735 -24.586 1.00 69.38 426 GLY A CA 1
ATOM 3123 C C . GLY A 1 426 ? 10.058 16.632 -23.763 1.00 69.38 426 GLY A C 1
ATOM 3124 O O . GLY A 1 426 ? 9.236 17.550 -23.811 1.00 69.38 426 GLY A O 1
ATOM 3125 N N . VAL A 1 427 ? 9.861 15.558 -22.991 1.00 75.50 427 VAL A N 1
ATOM 3126 C CA . VAL A 1 427 ? 8.687 15.378 -22.124 1.00 75.50 427 VAL A CA 1
ATOM 3127 C C . VAL A 1 427 ? 8.931 16.042 -20.770 1.00 75.50 427 VAL A C 1
ATOM 3129 O O . VAL A 1 427 ? 9.750 15.580 -19.983 1.00 75.50 427 VAL A O 1
ATOM 3132 N N . VAL A 1 428 ? 8.160 17.088 -20.454 1.00 77.44 428 VAL A N 1
ATOM 3133 C CA . VAL A 1 428 ? 8.153 17.719 -19.123 1.00 77.44 428 VAL A CA 1
ATOM 3134 C C . VAL A 1 428 ? 6.924 17.253 -18.350 1.00 77.44 428 VAL A C 1
ATOM 3136 O O . VAL A 1 428 ? 5.789 17.501 -18.756 1.00 77.44 428 VAL A O 1
ATOM 3139 N N . THR A 1 429 ? 7.143 16.590 -17.217 1.00 77.44 429 THR A N 1
ATOM 3140 C CA . THR A 1 429 ? 6.072 16.040 -16.381 1.00 77.44 429 THR A CA 1
ATOM 3141 C C . THR A 1 429 ? 6.414 16.153 -14.897 1.00 77.44 429 THR A C 1
ATOM 3143 O O . THR A 1 429 ? 7.575 16.267 -14.517 1.00 77.44 429 THR A O 1
ATOM 3146 N N . ASN A 1 430 ? 5.389 16.141 -14.045 1.00 80.12 430 ASN A N 1
ATOM 3147 C CA . ASN A 1 430 ? 5.527 16.020 -12.592 1.00 80.12 430 ASN A CA 1
ATOM 3148 C C . ASN A 1 430 ? 5.177 14.610 -12.091 1.00 80.12 430 ASN A C 1
ATOM 3150 O O . ASN A 1 430 ? 4.898 14.419 -10.908 1.00 80.12 430 ASN A O 1
ATOM 3154 N N . ARG A 1 431 ? 5.106 13.641 -13.006 1.00 83.56 431 ARG A N 1
ATOM 3155 C CA . ARG A 1 431 ? 4.810 12.240 -12.711 1.00 83.56 431 ARG A CA 1
ATOM 3156 C C . ARG A 1 431 ? 6.115 11.452 -12.547 1.00 83.56 431 ARG A C 1
ATOM 3158 O O . ARG A 1 431 ? 7.114 11.829 -13.157 1.00 83.56 431 ARG A O 1
ATOM 3165 N N . PRO A 1 432 ? 6.117 10.351 -11.775 1.00 80.38 432 PRO A N 1
ATOM 3166 C CA . PRO A 1 432 ? 7.214 9.392 -11.799 1.00 80.38 432 PRO A CA 1
ATOM 3167 C C . PRO A 1 432 ? 7.451 8.919 -13.231 1.00 80.38 432 PRO A C 1
ATOM 3169 O O . PRO A 1 432 ? 6.489 8.686 -13.975 1.00 80.38 432 PRO A O 1
ATOM 3172 N N . ALA A 1 433 ? 8.721 8.807 -13.604 1.00 83.88 433 ALA A N 1
ATOM 3173 C CA . ALA A 1 433 ? 9.115 8.579 -14.983 1.00 83.88 433 ALA A CA 1
ATOM 3174 C C . ALA A 1 433 ? 10.245 7.553 -15.096 1.00 83.88 433 ALA A C 1
ATOM 3176 O O . ALA A 1 433 ? 11.195 7.587 -14.314 1.00 83.88 433 ALA A O 1
ATOM 3177 N N . VAL A 1 434 ? 10.152 6.661 -16.083 1.00 85.00 434 VAL A N 1
ATOM 3178 C CA . VAL A 1 434 ? 11.211 5.688 -16.392 1.00 85.00 434 VAL A CA 1
ATOM 3179 C C . VAL A 1 434 ? 11.613 5.797 -17.863 1.00 85.00 434 VAL A C 1
ATOM 3181 O O . VAL A 1 434 ? 10.826 5.455 -18.750 1.00 85.00 434 VAL A O 1
ATOM 3184 N N . GLN A 1 435 ? 12.841 6.243 -18.134 1.00 83.88 435 GLN A N 1
ATOM 3185 C CA . GLN A 1 435 ? 13.422 6.191 -19.479 1.00 83.88 435 GLN A CA 1
ATOM 3186 C C . GLN A 1 435 ? 13.785 4.758 -19.837 1.00 83.88 435 GLN A C 1
ATOM 3188 O O . GLN A 1 435 ? 14.368 4.036 -19.026 1.00 83.88 435 GLN A O 1
ATOM 3193 N N . THR A 1 436 ? 13.489 4.362 -21.072 1.00 75.19 436 THR A N 1
ATOM 3194 C CA . THR A 1 436 ? 13.802 3.012 -21.571 1.00 75.19 436 THR A CA 1
ATOM 3195 C C . THR A 1 436 ? 14.530 2.999 -22.914 1.00 75.19 436 THR A C 1
ATOM 3197 O O . THR A 1 436 ? 14.790 1.916 -23.428 1.00 75.19 436 THR A O 1
ATOM 3200 N N . VAL A 1 437 ? 14.867 4.167 -23.473 1.00 68.88 437 VAL A N 1
ATOM 3201 C CA . VAL A 1 437 ? 15.562 4.334 -24.763 1.00 68.88 437 VAL A CA 1
ATOM 3202 C C . VAL A 1 437 ? 16.738 5.311 -24.589 1.00 68.88 437 VAL A C 1
ATOM 3204 O O . VAL A 1 437 ? 16.606 6.296 -23.864 1.00 68.88 437 VAL A O 1
ATOM 3207 N N . SER A 1 438 ? 17.905 5.055 -25.179 1.00 62.56 438 SER A N 1
ATOM 3208 C CA . SER A 1 438 ? 19.059 5.969 -25.152 1.00 62.56 438 SER A CA 1
ATOM 3209 C C . SER A 1 438 ? 18.949 7.120 -26.159 1.00 62.56 438 SER A C 1
ATOM 3211 O O . SER A 1 438 ? 18.116 7.101 -27.061 1.00 62.56 438 SER A O 1
ATOM 3213 N N . GLY A 1 439 ? 19.804 8.140 -25.997 1.00 52.84 439 GLY A N 1
ATOM 3214 C CA . GLY A 1 439 ? 20.027 9.192 -27.003 1.00 52.84 439 GLY A CA 1
ATOM 3215 C C . GLY A 1 439 ? 19.254 10.503 -26.816 1.00 52.84 439 GLY A C 1
ATOM 3216 O O . GLY A 1 439 ? 19.508 11.461 -27.539 1.00 52.84 439 GLY A O 1
ATOM 3217 N N . SER A 1 440 ? 18.362 10.595 -25.830 1.00 51.44 440 SER A N 1
ATOM 3218 C CA . SER A 1 440 ? 17.575 11.802 -25.548 1.00 51.44 440 SER A CA 1
ATOM 3219 C C . SER A 1 440 ? 18.223 12.709 -24.494 1.00 51.44 440 SER A C 1
ATOM 3221 O O . SER A 1 440 ? 18.602 12.209 -23.433 1.00 51.44 440 SER A O 1
ATOM 3223 N N . GLU A 1 441 ? 18.256 14.035 -24.693 1.00 54.81 441 GLU A N 1
ATOM 3224 C CA . GLU A 1 441 ? 18.465 14.986 -23.586 1.00 54.81 441 GLU A CA 1
ATOM 3225 C C . GLU A 1 441 ? 17.322 14.816 -22.565 1.00 54.81 441 GLU A C 1
ATOM 3227 O O . GLU A 1 441 ? 16.188 15.251 -22.771 1.00 54.81 441 GLU A O 1
ATOM 3232 N N . TYR A 1 442 ? 17.600 14.094 -21.481 1.00 55.59 442 TYR A N 1
ATOM 3233 C CA . TYR A 1 442 ? 16.592 13.629 -20.532 1.00 55.59 442 TYR A CA 1
ATOM 3234 C C . TYR A 1 442 ? 16.131 14.740 -19.583 1.00 55.59 442 TYR A C 1
ATOM 3236 O O . TYR A 1 442 ? 16.986 15.386 -18.976 1.00 55.59 442 TYR A O 1
ATOM 3244 N N . ARG A 1 443 ? 14.810 14.945 -19.389 1.00 58.38 443 ARG A N 1
ATOM 3245 C CA . ARG A 1 443 ? 14.268 15.749 -18.263 1.00 58.38 443 ARG A CA 1
ATOM 3246 C C . ARG A 1 443 ? 12.762 15.559 -17.996 1.00 58.38 443 ARG A C 1
ATOM 3248 O O . ARG A 1 443 ? 11.958 16.460 -18.212 1.00 58.38 443 ARG A O 1
ATOM 3255 N N . ALA A 1 444 ? 12.396 14.432 -17.386 1.00 60.22 444 ALA A N 1
ATOM 3256 C CA . ALA A 1 444 ? 11.035 14.169 -16.896 1.00 60.22 444 ALA A CA 1
ATOM 3257 C C . ALA A 1 444 ? 10.760 14.664 -15.448 1.00 60.22 444 ALA A C 1
ATOM 3259 O O . ALA A 1 444 ? 9.819 14.205 -14.805 1.00 60.22 444 ALA A O 1
ATOM 3260 N N . GLY A 1 445 ? 11.556 15.610 -14.926 1.00 65.38 445 GLY A N 1
ATOM 3261 C CA . GLY A 1 445 ? 11.409 16.174 -13.572 1.00 65.38 445 GLY A CA 1
ATOM 3262 C C . GLY A 1 445 ? 12.190 15.423 -12.480 1.00 65.38 445 GLY A C 1
ATOM 3263 O O . GLY A 1 445 ? 13.049 14.603 -12.776 1.00 65.38 445 GLY A O 1
ATOM 3264 N N . ASP A 1 446 ? 11.901 15.701 -11.202 1.00 69.62 446 ASP A N 1
ATOM 3265 C CA . ASP A 1 446 ? 12.703 15.222 -10.055 1.00 69.62 446 ASP A CA 1
ATOM 3266 C C . ASP A 1 446 ? 12.524 13.728 -9.721 1.00 69.62 446 ASP A C 1
ATOM 3268 O O . ASP A 1 446 ? 13.249 13.194 -8.882 1.00 69.62 446 ASP A O 1
ATOM 3272 N N . TRP A 1 447 ? 11.558 13.034 -10.329 1.00 74.12 447 TRP A N 1
ATOM 3273 C CA . TRP A 1 447 ? 11.158 11.657 -9.977 1.00 74.12 447 TRP A CA 1
ATOM 3274 C C . TRP A 1 447 ? 11.494 10.634 -11.063 1.00 74.12 447 TRP A C 1
ATOM 3276 O O . TRP A 1 447 ? 10.846 9.592 -11.166 1.00 74.12 447 TRP A O 1
ATOM 3286 N N . SER A 1 448 ? 12.473 10.959 -11.899 1.00 84.06 448 SER A N 1
ATOM 3287 C CA . SER A 1 448 ? 12.800 10.195 -13.090 1.00 84.06 448 SER A CA 1
ATOM 3288 C C . SER A 1 448 ? 14.002 9.276 -12.874 1.00 84.06 448 SER A C 1
ATOM 3290 O O . SER A 1 448 ? 15.003 9.713 -12.309 1.00 84.06 448 SER A O 1
ATOM 3292 N N . VAL A 1 449 ? 13.925 8.041 -13.368 1.00 89.44 449 VAL A N 1
ATOM 3293 C CA . VAL A 1 449 ? 15.050 7.092 -13.430 1.00 89.44 449 VAL A CA 1
ATOM 3294 C C . VAL A 1 449 ? 15.256 6.593 -14.863 1.00 89.44 449 VAL A C 1
ATOM 3296 O O . VAL A 1 449 ? 14.366 6.752 -15.699 1.00 89.44 449 VAL A O 1
ATOM 3299 N N . SER A 1 450 ? 16.412 6.008 -15.168 1.00 87.62 450 SER A N 1
ATOM 3300 C CA . SER A 1 450 ? 16.759 5.508 -16.501 1.00 87.62 450 SER A CA 1
ATOM 3301 C C . SER A 1 450 ? 17.180 4.043 -16.462 1.00 87.62 450 SER A C 1
ATOM 3303 O O . SER A 1 450 ? 18.020 3.662 -15.650 1.00 87.62 450 SER A O 1
ATOM 3305 N N . LEU A 1 451 ? 16.604 3.238 -17.360 1.00 88.31 451 LEU A N 1
ATOM 3306 C CA . LEU A 1 451 ? 16.996 1.850 -17.629 1.00 88.31 451 LEU A CA 1
ATOM 3307 C C . LEU A 1 451 ? 17.776 1.712 -18.945 1.00 88.31 451 LEU A C 1
ATOM 3309 O O . LEU A 1 451 ? 17.919 0.603 -19.460 1.00 88.31 451 LEU A O 1
ATOM 3313 N N . SER A 1 452 ? 18.221 2.815 -19.546 1.00 78.56 452 SER A N 1
ATOM 3314 C CA . SER A 1 452 ? 19.014 2.755 -20.775 1.00 78.56 452 SER A CA 1
ATOM 3315 C C . SER A 1 452 ? 20.404 2.155 -20.497 1.00 78.56 452 SER A C 1
ATOM 3317 O O . SER A 1 452 ? 20.988 2.463 -19.456 1.00 78.56 452 SER A O 1
ATOM 3319 N N . PRO A 1 453 ? 20.935 1.300 -21.391 1.00 75.31 453 PRO A N 1
ATOM 3320 C CA . PRO A 1 453 ? 22.326 0.879 -21.375 1.00 75.31 453 PRO A CA 1
ATOM 3321 C C . PRO A 1 453 ? 23.274 2.069 -21.282 1.00 75.31 453 PRO A C 1
ATOM 3323 O O . PRO A 1 453 ? 23.033 3.133 -21.854 1.00 75.31 453 PRO A O 1
ATOM 3326 N N . ASP A 1 454 ? 24.382 1.848 -20.589 1.00 78.50 454 ASP A N 1
ATOM 3327 C CA . ASP A 1 454 ? 25.501 2.775 -20.597 1.00 78.50 454 ASP A CA 1
ATOM 3328 C C . ASP A 1 454 ? 26.286 2.595 -21.906 1.00 78.50 454 ASP A C 1
ATOM 3330 O O . ASP A 1 454 ? 26.966 1.582 -22.110 1.00 78.50 454 ASP A O 1
ATOM 3334 N N . GLU A 1 455 ? 26.154 3.572 -22.806 1.00 7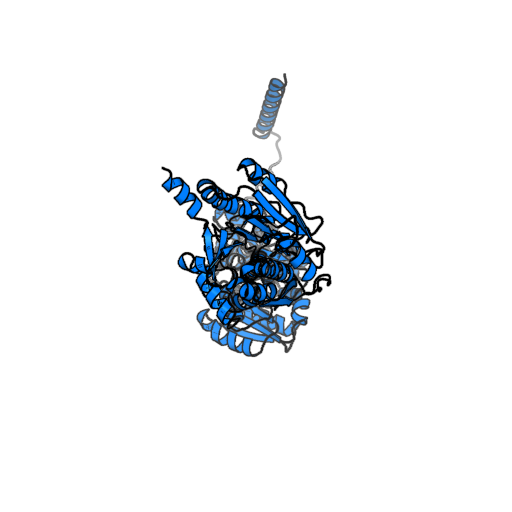8.56 455 GLU A N 1
ATOM 3335 C CA . GLU A 1 455 ? 26.830 3.597 -24.105 1.00 78.56 455 GLU A CA 1
ATOM 3336 C C . GLU A 1 455 ? 28.359 3.661 -23.948 1.00 78.56 455 GLU A C 1
ATOM 3338 O O . GLU A 1 455 ? 29.081 3.039 -24.727 1.00 78.56 455 GLU A O 1
ATOM 3343 N N . GLU A 1 456 ? 28.879 4.331 -22.912 1.00 81.12 456 GLU A N 1
ATOM 3344 C CA . GLU A 1 456 ? 30.322 4.356 -22.643 1.00 81.12 456 GLU A CA 1
ATOM 3345 C C . GLU A 1 456 ? 30.819 2.969 -22.238 1.00 81.12 456 GLU A C 1
ATOM 3347 O O . GLU A 1 456 ? 31.844 2.501 -22.741 1.00 81.12 456 GLU A O 1
ATOM 3352 N N . ALA A 1 457 ? 30.056 2.265 -21.397 1.00 82.06 457 ALA A N 1
ATOM 3353 C CA . ALA A 1 457 ? 30.347 0.875 -21.066 1.00 82.06 457 ALA A CA 1
ATOM 3354 C C . ALA A 1 457 ? 30.273 -0.032 -22.308 1.00 82.06 457 ALA A C 1
ATOM 3356 O O . ALA A 1 457 ? 31.103 -0.930 -22.462 1.00 82.06 457 ALA A O 1
ATOM 3357 N N . GLY A 1 458 ? 29.326 0.212 -23.220 1.00 82.94 458 GLY A N 1
ATOM 3358 C CA . GLY A 1 458 ? 29.222 -0.488 -24.504 1.00 82.94 458 GLY A CA 1
ATOM 3359 C C . GLY A 1 458 ? 30.465 -0.304 -25.379 1.00 82.94 458 GLY A C 1
ATOM 3360 O O . GLY A 1 458 ? 31.048 -1.284 -25.854 1.00 82.94 458 GLY A O 1
ATOM 3361 N N . ILE A 1 459 ? 30.929 0.939 -25.521 1.00 86.50 459 ILE A N 1
ATOM 3362 C CA . ILE A 1 459 ? 32.161 1.275 -26.245 1.00 86.50 459 ILE A CA 1
ATOM 3363 C C . ILE A 1 459 ? 33.388 0.655 -25.558 1.00 86.50 459 ILE A C 1
ATOM 3365 O O . ILE A 1 459 ? 34.263 0.126 -26.241 1.00 86.50 459 ILE A O 1
ATOM 3369 N N . ALA A 1 460 ? 33.447 0.623 -24.226 1.00 86.88 460 ALA A N 1
ATOM 3370 C CA . ALA A 1 460 ? 34.536 -0.035 -23.503 1.00 86.88 460 ALA A CA 1
ATOM 3371 C C . ALA A 1 460 ? 34.595 -1.552 -23.760 1.00 86.88 460 ALA A C 1
ATOM 3373 O O . ALA A 1 460 ? 35.674 -2.116 -23.973 1.00 86.88 460 ALA A O 1
ATOM 3374 N N . GLN A 1 461 ? 33.441 -2.222 -23.825 1.00 83.94 461 GLN A N 1
ATOM 3375 C CA . GLN A 1 461 ? 33.394 -3.622 -24.255 1.00 83.94 461 GLN A CA 1
ATOM 3376 C C . GLN A 1 461 ? 33.863 -3.771 -25.709 1.00 83.94 461 GLN A C 1
ATOM 3378 O O . GLN A 1 461 ? 34.594 -4.710 -26.032 1.00 83.94 461 GLN A O 1
ATOM 3383 N N . LEU A 1 462 ? 33.490 -2.836 -26.592 1.00 86.06 462 LEU A N 1
ATOM 3384 C CA . LEU A 1 462 ? 33.917 -2.858 -27.993 1.00 86.06 462 LEU A CA 1
ATOM 3385 C C . LEU A 1 462 ? 35.436 -2.740 -28.109 1.00 86.06 462 LEU A C 1
ATOM 3387 O O . LEU A 1 462 ? 36.038 -3.496 -28.870 1.00 86.06 462 LEU A O 1
ATOM 3391 N N . VAL A 1 463 ? 36.064 -1.860 -27.328 1.00 89.19 463 VAL A N 1
ATOM 3392 C CA . VAL A 1 463 ? 37.525 -1.702 -27.288 1.00 89.19 463 VAL A CA 1
ATOM 3393 C C . VAL A 1 463 ? 38.222 -3.022 -26.972 1.00 89.19 463 VAL A C 1
ATOM 3395 O O . VAL A 1 463 ? 39.199 -3.358 -27.634 1.00 89.19 463 VAL A O 1
ATOM 3398 N N . THR A 1 464 ? 37.673 -3.838 -26.069 1.00 85.94 464 THR A N 1
ATOM 3399 C CA . THR A 1 464 ? 38.225 -5.173 -25.770 1.00 85.94 464 THR A CA 1
ATOM 3400 C C . THR A 1 464 ? 38.245 -6.075 -27.014 1.00 85.94 464 THR A C 1
ATOM 3402 O O . THR A 1 464 ? 39.228 -6.773 -27.277 1.00 85.94 464 THR A O 1
ATOM 3405 N N . VAL A 1 465 ? 37.182 -6.038 -27.826 1.00 83.31 465 VAL A N 1
ATOM 3406 C CA . VAL A 1 465 ? 37.117 -6.769 -29.105 1.00 83.31 465 VAL A CA 1
ATOM 3407 C C . VAL A 1 465 ? 38.106 -6.193 -30.117 1.00 83.31 465 VAL A C 1
ATOM 3409 O O . VAL A 1 465 ? 38.787 -6.945 -30.821 1.00 83.31 465 VAL A O 1
ATOM 3412 N N . LEU A 1 466 ? 38.189 -4.866 -30.208 1.00 86.56 466 LEU A N 1
ATOM 3413 C CA . LEU A 1 466 ? 39.084 -4.189 -31.139 1.00 86.56 466 LEU A CA 1
ATOM 3414 C C . LEU A 1 466 ? 40.553 -4.459 -30.800 1.00 86.56 466 LEU A C 1
ATOM 3416 O O . LEU A 1 466 ? 41.320 -4.752 -31.711 1.00 86.56 466 LEU A O 1
ATOM 3420 N N . ASP A 1 467 ? 40.938 -4.479 -29.524 1.00 87.94 467 ASP A N 1
ATOM 3421 C CA . ASP A 1 467 ? 42.316 -4.734 -29.090 1.00 87.94 467 ASP A CA 1
ATOM 3422 C C . ASP A 1 467 ? 42.771 -6.146 -29.438 1.00 87.94 467 ASP A C 1
ATOM 3424 O O . ASP A 1 467 ? 43.881 -6.354 -29.947 1.00 87.94 467 ASP A O 1
ATOM 3428 N N . ALA A 1 468 ? 41.881 -7.124 -29.255 1.00 83.50 468 ALA A N 1
ATOM 3429 C CA . ALA A 1 468 ? 42.127 -8.478 -29.716 1.00 83.50 468 ALA A CA 1
ATOM 3430 C C . ALA A 1 468 ? 42.391 -8.490 -31.230 1.00 83.50 468 ALA A C 1
ATOM 3432 O O . ALA A 1 468 ? 43.366 -9.091 -31.675 1.00 83.50 468 ALA A O 1
ATOM 3433 N N . ARG A 1 469 ? 41.593 -7.774 -32.032 1.00 82.88 469 ARG A N 1
ATOM 3434 C CA . ARG A 1 469 ? 41.777 -7.679 -33.494 1.00 82.88 469 ARG A CA 1
ATOM 3435 C C . ARG A 1 469 ? 43.035 -6.906 -33.889 1.00 82.88 469 ARG A C 1
ATOM 3437 O O . ARG A 1 469 ? 43.735 -7.317 -34.814 1.00 82.88 469 ARG A O 1
ATOM 3444 N N . LYS A 1 470 ? 43.370 -5.835 -33.178 1.00 85.06 470 LYS A N 1
ATOM 3445 C CA . LYS A 1 470 ? 44.596 -5.054 -33.373 1.00 85.06 470 LYS A CA 1
ATOM 3446 C C . LYS A 1 470 ? 45.833 -5.946 -33.266 1.00 85.06 470 LYS A C 1
ATOM 3448 O O . LYS A 1 470 ? 46.745 -5.820 -34.081 1.00 85.06 470 LYS A O 1
ATOM 3453 N N . SER A 1 471 ? 45.830 -6.919 -32.349 1.00 80.25 471 SER A N 1
ATOM 3454 C CA . SER A 1 471 ? 46.914 -7.909 -32.226 1.00 80.25 471 SER A CA 1
ATOM 3455 C C . SER A 1 471 ? 47.093 -8.809 -33.464 1.00 80.25 471 SER A C 1
ATOM 3457 O O . SER A 1 471 ? 48.189 -9.313 -33.702 1.00 80.25 471 SER A O 1
ATOM 3459 N N . TYR A 1 472 ? 46.056 -8.946 -34.299 1.00 82.00 472 TYR A N 1
ATOM 3460 C CA . TYR A 1 472 ? 46.082 -9.665 -35.579 1.00 82.00 472 TYR A CA 1
ATOM 3461 C C . TYR A 1 472 ? 46.333 -8.750 -36.794 1.00 82.00 472 TYR A C 1
ATOM 3463 O O . TYR A 1 472 ? 46.223 -9.200 -37.933 1.00 82.00 472 TYR A O 1
ATOM 3471 N N . GLY A 1 473 ? 46.694 -7.479 -36.577 1.00 83.31 473 GLY A N 1
ATOM 3472 C CA . GLY A 1 473 ? 47.048 -6.534 -37.642 1.00 83.31 473 GLY A CA 1
ATOM 3473 C C . GLY A 1 473 ? 45.861 -5.844 -38.321 1.00 83.31 473 GLY A C 1
ATOM 3474 O O . GLY A 1 473 ? 46.026 -5.313 -39.418 1.00 83.31 473 GLY A O 1
ATOM 3475 N N . HIS A 1 474 ? 44.677 -5.851 -37.700 1.00 84.56 474 HIS A N 1
ATOM 3476 C CA . HIS A 1 474 ? 43.511 -5.105 -38.189 1.00 84.56 474 HIS A CA 1
ATOM 3477 C C . HIS A 1 474 ? 43.648 -3.584 -37.978 1.00 84.56 474 HIS A C 1
ATOM 3479 O O . HIS A 1 474 ? 44.438 -3.132 -37.146 1.00 84.56 474 HIS A O 1
ATOM 3485 N N . SER A 1 475 ? 42.862 -2.802 -38.731 1.00 82.88 475 SER A N 1
ATOM 3486 C CA . SER A 1 475 ? 42.861 -1.332 -38.692 1.00 82.88 475 SER A CA 1
ATOM 3487 C C . SER A 1 475 ? 42.682 -0.755 -37.281 1.00 82.88 475 SER A C 1
ATOM 3489 O O . SER A 1 475 ? 41.815 -1.184 -36.522 1.00 82.88 475 SER A O 1
ATOM 3491 N N . THR A 1 476 ? 43.458 0.287 -36.975 1.00 87.75 476 THR A N 1
ATOM 3492 C CA . THR A 1 476 ? 43.306 1.137 -35.781 1.00 87.75 476 THR A CA 1
ATOM 3493 C C . THR A 1 476 ? 42.534 2.428 -36.064 1.00 87.75 476 THR A C 1
ATOM 3495 O O . THR A 1 476 ? 42.405 3.271 -35.182 1.00 87.75 476 THR A O 1
ATOM 3498 N N . ASN A 1 477 ? 42.057 2.619 -37.293 1.00 91.50 477 ASN A N 1
ATOM 3499 C CA . ASN A 1 477 ? 41.267 3.786 -37.673 1.00 91.50 477 ASN A CA 1
ATOM 3500 C C . ASN A 1 477 ? 39.784 3.455 -37.533 1.00 91.50 477 ASN A C 1
ATOM 3502 O O . ASN A 1 477 ? 39.310 2.471 -38.110 1.00 91.50 477 ASN A O 1
ATOM 3506 N N . ILE A 1 478 ? 39.080 4.294 -36.784 1.00 92.19 478 ILE A N 1
ATOM 3507 C CA . ILE A 1 478 ? 37.658 4.192 -36.496 1.00 92.19 478 ILE A CA 1
ATOM 3508 C C . ILE A 1 478 ? 36.932 5.331 -37.202 1.00 92.19 478 ILE A C 1
ATOM 3510 O O . ILE A 1 478 ? 37.236 6.503 -36.983 1.00 92.19 478 ILE A O 1
ATOM 3514 N N . THR A 1 479 ? 35.932 4.986 -38.010 1.00 92.62 479 THR A N 1
ATOM 3515 C CA . THR A 1 479 ? 34.991 5.967 -38.546 1.00 92.62 479 THR A CA 1
ATOM 3516 C C . THR A 1 479 ? 33.779 6.074 -37.629 1.00 92.62 479 THR A C 1
ATOM 3518 O O . THR A 1 479 ? 33.026 5.113 -37.479 1.00 92.62 479 THR A O 1
ATOM 3521 N N . VAL A 1 480 ? 33.555 7.254 -37.056 1.00 92.06 480 VAL A N 1
ATOM 3522 C CA . VAL A 1 480 ? 32.298 7.613 -36.395 1.00 92.06 480 VAL A CA 1
ATOM 3523 C C . VAL A 1 480 ? 31.332 8.125 -37.453 1.00 92.06 480 VAL A C 1
ATOM 3525 O O . VAL A 1 480 ? 31.598 9.137 -38.093 1.00 92.06 480 VAL A O 1
ATOM 3528 N N . LEU A 1 481 ? 30.220 7.425 -37.651 1.00 91.44 481 LEU A N 1
ATOM 3529 C CA . LEU A 1 481 ? 29.201 7.766 -38.639 1.00 91.44 481 LEU A CA 1
ATOM 3530 C C . LEU A 1 481 ? 27.946 8.281 -37.929 1.00 91.44 481 LEU A C 1
ATOM 3532 O O . LEU A 1 481 ? 27.219 7.494 -37.324 1.00 91.44 481 LEU A O 1
ATOM 3536 N N . ALA A 1 482 ? 27.691 9.586 -37.977 1.00 90.94 482 ALA A N 1
ATOM 3537 C CA . ALA A 1 482 ? 26.661 10.215 -37.142 1.00 90.94 482 ALA A CA 1
ATOM 3538 C C . ALA A 1 482 ? 25.982 11.423 -37.820 1.00 90.94 482 ALA A C 1
ATOM 3540 O O . ALA A 1 482 ? 26.527 11.958 -38.784 1.00 90.94 482 ALA A O 1
ATOM 3541 N N . PRO A 1 483 ? 24.815 11.888 -37.343 1.00 90.25 483 PRO A N 1
ATOM 3542 C CA . PRO A 1 483 ? 24.186 13.098 -37.847 1.00 90.25 483 PRO A CA 1
ATOM 3543 C C . PRO A 1 483 ? 25.075 14.336 -37.697 1.00 90.25 483 PRO A C 1
ATOM 3545 O O . PRO A 1 483 ? 25.921 14.425 -36.803 1.00 90.25 483 PRO A O 1
ATOM 3548 N N . GLU A 1 484 ? 24.869 15.330 -38.557 1.00 90.50 484 GLU A N 1
ATOM 3549 C CA . GLU A 1 484 ? 25.465 16.657 -38.390 1.00 90.50 484 GLU A CA 1
ATOM 3550 C C . GLU A 1 484 ? 25.138 17.237 -37.005 1.00 90.50 484 GLU A C 1
ATOM 3552 O O . GLU A 1 484 ? 23.986 17.264 -36.579 1.00 90.50 484 GLU A O 1
ATOM 3557 N N . GLY A 1 485 ? 26.167 17.715 -36.302 1.00 84.44 485 GLY A N 1
ATOM 3558 C CA . GLY A 1 485 ? 26.040 18.246 -34.942 1.00 84.44 485 GLY A CA 1
ATOM 3559 C C . GLY A 1 485 ? 26.221 17.211 -33.828 1.00 84.44 485 GLY A C 1
ATOM 3560 O O . GLY A 1 485 ? 26.348 17.612 -32.673 1.00 84.44 485 GLY A O 1
ATOM 3561 N N . PHE A 1 486 ? 26.304 15.913 -34.146 1.00 85.88 486 PHE A N 1
ATOM 3562 C CA . PHE A 1 486 ? 26.685 14.896 -33.167 1.00 85.88 486 PHE A CA 1
ATOM 3563 C C . PHE A 1 486 ? 28.126 15.104 -32.689 1.00 85.88 486 PHE A C 1
ATOM 3565 O O . PHE A 1 486 ? 29.038 15.350 -33.483 1.00 85.88 486 PHE A O 1
ATOM 3572 N N . VAL A 1 487 ? 28.335 14.952 -31.383 1.00 84.00 487 VAL A N 1
ATOM 3573 C CA . VAL A 1 487 ? 29.654 14.989 -30.751 1.00 84.00 487 VAL A CA 1
ATOM 3574 C C . VAL A 1 487 ? 29.820 13.709 -29.946 1.00 84.00 487 VAL A C 1
ATOM 3576 O O . VAL A 1 487 ? 29.038 13.447 -29.034 1.00 84.00 487 VAL A O 1
ATOM 3579 N N . LEU A 1 488 ? 30.842 12.916 -30.277 1.00 83.94 488 LEU A N 1
ATOM 3580 C CA . LEU A 1 488 ? 31.190 11.731 -29.497 1.00 83.94 488 LEU A CA 1
ATOM 3581 C C . LEU A 1 488 ? 31.536 12.160 -28.056 1.00 83.94 488 LEU A C 1
ATOM 3583 O O . LEU A 1 488 ? 32.322 13.101 -27.896 1.00 83.94 488 LEU A O 1
ATOM 3587 N N . PRO A 1 489 ? 31.000 11.494 -27.013 1.00 83.12 489 PRO A N 1
ATOM 3588 C CA . PRO A 1 489 ? 31.344 11.807 -25.630 1.00 83.12 489 PRO A CA 1
ATOM 3589 C C . PRO A 1 489 ? 32.861 11.817 -25.410 1.00 83.12 489 PRO A C 1
ATOM 3591 O O . PRO A 1 489 ? 33.577 10.934 -25.885 1.00 83.12 489 PRO A O 1
ATOM 3594 N N . SER A 1 490 ? 33.367 12.822 -24.689 1.00 84.19 490 SER A N 1
ATOM 3595 C CA . SER A 1 490 ? 34.813 13.024 -24.510 1.00 84.19 490 SER A CA 1
ATOM 3596 C C . SER A 1 490 ? 35.492 11.860 -23.789 1.00 84.19 490 SER A C 1
ATOM 3598 O O . SER A 1 490 ? 36.643 11.553 -24.071 1.00 84.19 490 SER A O 1
ATOM 3600 N N . SER A 1 491 ? 34.780 11.205 -22.878 1.00 84.69 491 SER A N 1
ATOM 3601 C CA . SER A 1 491 ? 35.145 9.951 -22.206 1.00 84.69 491 SER A CA 1
ATOM 3602 C C . SER A 1 491 ? 35.370 8.815 -23.209 1.00 84.69 491 SER A C 1
ATOM 3604 O O . SER A 1 491 ? 36.447 8.225 -23.235 1.00 84.69 491 SER A O 1
ATOM 3606 N N . ALA A 1 492 ? 34.398 8.565 -24.089 1.00 85.88 492 ALA A N 1
ATOM 3607 C CA . ALA A 1 492 ? 34.492 7.553 -25.138 1.00 85.88 492 ALA A CA 1
ATOM 3608 C C . ALA A 1 492 ? 35.622 7.857 -26.137 1.00 85.88 492 ALA A C 1
ATOM 3610 O O . ALA A 1 492 ? 36.395 6.966 -26.481 1.00 85.88 492 ALA A O 1
ATOM 3611 N N . ALA A 1 493 ? 35.764 9.117 -26.563 1.00 88.19 493 ALA A N 1
ATOM 3612 C CA . ALA A 1 493 ? 36.869 9.544 -27.422 1.00 88.19 493 ALA A CA 1
ATOM 3613 C C . ALA A 1 493 ? 38.234 9.305 -26.751 1.00 88.19 493 ALA A C 1
ATOM 3615 O O . ALA A 1 493 ? 39.125 8.713 -27.357 1.00 88.19 493 ALA A O 1
ATOM 3616 N N . SER A 1 494 ? 38.366 9.698 -25.478 1.00 90.38 494 SER A N 1
ATOM 3617 C CA . SER A 1 494 ? 39.602 9.532 -24.699 1.00 90.38 494 SER A CA 1
ATOM 3618 C C . SER A 1 494 ? 39.974 8.058 -24.529 1.00 90.38 494 SER A C 1
ATOM 3620 O O . SER A 1 494 ? 41.141 7.707 -24.671 1.00 90.38 494 SER A O 1
ATOM 3622 N N . LEU A 1 495 ? 38.989 7.188 -24.281 1.00 91.81 495 LEU A N 1
ATOM 3623 C CA . LEU A 1 495 ? 39.196 5.744 -24.168 1.00 91.81 495 LEU A CA 1
ATOM 3624 C C . LEU A 1 495 ? 39.743 5.142 -25.473 1.00 91.81 495 LEU A C 1
ATOM 3626 O O . LEU A 1 495 ? 40.688 4.353 -25.452 1.00 91.81 495 LEU A O 1
ATOM 3630 N N . LEU A 1 496 ? 39.173 5.526 -26.619 1.00 92.25 496 LEU A N 1
ATOM 3631 C CA . LEU A 1 496 ? 39.649 5.075 -27.930 1.00 92.25 496 LEU A CA 1
ATOM 3632 C C . LEU A 1 496 ? 41.089 5.544 -28.196 1.00 92.25 496 LEU A C 1
ATOM 3634 O O . LEU A 1 496 ? 41.925 4.756 -28.645 1.00 92.25 496 LEU A O 1
ATOM 3638 N N . GLU A 1 497 ? 41.402 6.802 -27.883 1.00 92.88 497 GLU A N 1
ATOM 3639 C CA . GLU A 1 497 ? 42.748 7.361 -28.043 1.00 92.88 497 GLU A CA 1
ATOM 3640 C C . GLU A 1 497 ? 43.781 6.689 -27.125 1.00 92.88 497 GLU A C 1
ATOM 3642 O O . GLU A 1 497 ? 44.880 6.363 -27.581 1.00 92.88 497 GLU A O 1
ATOM 3647 N N . GLU A 1 498 ? 43.434 6.424 -25.861 1.00 94.00 498 GLU A N 1
ATOM 3648 C CA . GLU A 1 498 ? 44.305 5.745 -24.890 1.00 94.00 498 GLU A CA 1
ATOM 3649 C C . GLU A 1 498 ? 44.715 4.347 -25.375 1.00 94.00 498 GLU A C 1
ATOM 3651 O O . GLU A 1 498 ? 45.880 3.955 -25.269 1.00 94.00 498 GLU A O 1
ATOM 3656 N N . HIS A 1 499 ? 43.787 3.625 -26.004 1.00 93.81 499 HIS A N 1
ATOM 3657 C CA . HIS A 1 499 ? 44.053 2.319 -26.607 1.00 93.81 499 HIS A CA 1
ATOM 3658 C C . HIS A 1 499 ? 44.707 2.411 -28.002 1.00 93.81 499 HIS A C 1
ATOM 3660 O O . HIS A 1 499 ? 44.992 1.397 -28.652 1.00 93.81 499 HIS A O 1
ATOM 3666 N N . GLY A 1 500 ? 45.035 3.621 -28.464 1.00 93.56 500 GLY A N 1
ATOM 3667 C CA . GLY A 1 500 ? 45.770 3.882 -29.697 1.00 93.56 500 GLY A CA 1
ATOM 3668 C C . GLY A 1 500 ? 44.935 3.717 -30.965 1.00 93.56 500 GLY A C 1
ATOM 3669 O O . GLY A 1 500 ? 45.480 3.269 -31.979 1.00 93.56 500 GLY A O 1
ATOM 3670 N N . TYR A 1 501 ? 43.638 4.026 -30.903 1.00 94.25 501 TYR A N 1
ATOM 3671 C CA . TYR A 1 501 ? 42.777 4.178 -32.073 1.00 94.25 501 TYR A CA 1
ATOM 3672 C C . TYR A 1 501 ? 42.745 5.638 -32.527 1.00 94.25 501 TYR A C 1
ATOM 3674 O O . TYR A 1 501 ? 42.762 6.554 -31.709 1.00 94.25 501 TYR A O 1
ATOM 3682 N N . SER A 1 502 ? 42.691 5.857 -33.841 1.00 92.25 502 SER A N 1
ATOM 3683 C CA . SER A 1 502 ? 42.422 7.181 -34.405 1.00 92.25 502 SER A CA 1
ATOM 3684 C C . SER A 1 502 ? 40.955 7.274 -34.810 1.00 92.25 502 SER A C 1
ATOM 3686 O O . SER A 1 502 ? 40.407 6.320 -35.366 1.00 92.25 502 SER A O 1
ATOM 3688 N N . VAL A 1 503 ? 40.312 8.401 -34.509 1.00 91.88 503 VAL A N 1
ATOM 3689 C CA . VAL A 1 503 ? 38.878 8.600 -34.742 1.00 91.88 503 VAL A CA 1
ATOM 3690 C C . VAL A 1 503 ? 38.671 9.678 -35.800 1.00 91.88 503 VAL A C 1
ATOM 3692 O O . VAL A 1 503 ? 39.135 10.807 -35.652 1.00 91.88 503 VAL A O 1
ATOM 3695 N N . GLU A 1 504 ? 37.943 9.338 -36.859 1.00 90.94 504 GLU A N 1
ATOM 3696 C CA . GLU A 1 504 ? 37.470 10.279 -37.874 1.00 90.94 504 GLU A CA 1
ATOM 3697 C C . GLU A 1 504 ? 35.942 10.299 -37.864 1.00 90.94 504 GLU A C 1
ATOM 3699 O O . GLU A 1 504 ? 35.308 9.248 -37.880 1.00 90.94 504 GLU A O 1
ATOM 3704 N N . THR A 1 505 ? 35.337 11.488 -37.847 1.00 90.25 505 THR A N 1
ATOM 3705 C CA . THR A 1 505 ? 33.875 11.624 -37.907 1.00 90.25 505 THR A CA 1
ATOM 3706 C C . THR A 1 505 ? 33.423 11.925 -39.329 1.00 90.25 505 THR A C 1
ATOM 3708 O O . THR A 1 505 ? 33.872 12.893 -39.940 1.00 90.25 505 THR A O 1
ATOM 3711 N N . VAL A 1 506 ? 32.494 11.116 -39.830 1.00 91.00 506 VAL A N 1
ATOM 3712 C CA . VAL A 1 506 ? 31.766 11.328 -41.079 1.00 91.00 506 VAL A CA 1
ATOM 3713 C C . VAL A 1 506 ? 30.325 11.667 -40.720 1.00 91.00 506 VAL A C 1
ATOM 3715 O O . VAL A 1 506 ? 29.599 10.837 -40.169 1.00 91.00 506 VAL A O 1
ATOM 3718 N N . SER A 1 507 ? 29.918 12.897 -41.028 1.00 90.94 507 SER A N 1
ATOM 3719 C CA . SER A 1 507 ? 28.575 13.384 -40.715 1.00 90.94 507 SER A CA 1
ATOM 3720 C C . SER A 1 507 ? 27.598 13.250 -41.882 1.00 90.94 507 SER A C 1
ATOM 3722 O O . SER A 1 507 ? 28.005 13.299 -43.045 1.00 90.94 507 SER A O 1
ATOM 3724 N N . TYR A 1 508 ? 26.304 13.132 -41.579 1.00 90.38 508 TYR A N 1
ATOM 3725 C CA . TYR A 1 508 ? 25.224 13.180 -42.569 1.00 90.38 508 TYR A CA 1
ATOM 3726 C C . TYR A 1 508 ? 24.054 14.061 -42.113 1.00 90.38 508 TYR A C 1
ATOM 3728 O O . TYR A 1 508 ? 23.784 14.201 -40.922 1.00 90.38 508 TYR A O 1
ATOM 3736 N N . SER A 1 509 ? 23.348 14.669 -43.065 1.00 91.69 509 SER A N 1
ATOM 3737 C CA . SER A 1 509 ? 22.196 15.525 -42.769 1.00 91.69 509 SER A CA 1
ATOM 3738 C C . SER A 1 509 ? 20.932 14.697 -42.500 1.00 91.69 509 SER A C 1
ATOM 3740 O O . SER A 1 509 ? 20.699 13.683 -43.162 1.00 91.69 509 SER A O 1
ATOM 3742 N N . LEU A 1 510 ? 20.085 15.177 -41.584 1.00 85.75 510 LEU A N 1
ATOM 3743 C CA . LEU A 1 510 ? 18.756 14.620 -41.315 1.00 85.75 510 LEU A CA 1
ATOM 3744 C C . LEU A 1 510 ? 17.654 15.416 -42.050 1.00 85.75 510 LEU A C 1
ATOM 3746 O O . LEU A 1 510 ? 17.751 16.644 -42.140 1.00 85.75 510 LEU A O 1
ATOM 3750 N N . PRO A 1 511 ? 16.588 14.762 -42.556 1.00 89.31 511 PRO A N 1
ATOM 3751 C CA . PRO A 1 511 ? 16.394 13.310 -42.589 1.00 89.31 511 PRO A CA 1
ATOM 3752 C C . PRO A 1 511 ? 17.330 12.633 -43.604 1.00 89.31 511 PRO A C 1
ATOM 3754 O O . PRO A 1 511 ? 17.550 13.160 -44.701 1.00 89.31 511 PRO A O 1
ATOM 3757 N N . LEU A 1 512 ? 17.851 11.449 -43.267 1.00 90.94 512 LEU A N 1
ATOM 3758 C CA . LEU A 1 512 ? 18.728 10.704 -44.166 1.00 90.94 512 LEU A CA 1
ATOM 3759 C C . LEU A 1 512 ? 17.931 10.178 -45.368 1.00 90.94 512 LEU A C 1
ATOM 3761 O O . LEU A 1 512 ? 16.895 9.529 -45.244 1.00 90.94 512 LEU A O 1
ATOM 3765 N N . THR A 1 513 ? 18.428 10.447 -46.575 1.00 94.19 513 THR A N 1
ATOM 3766 C CA . THR A 1 513 ? 17.836 9.925 -47.816 1.00 94.19 513 THR A CA 1
ATOM 3767 C C . THR A 1 513 ? 18.684 8.794 -48.378 1.00 94.19 513 THR A C 1
ATOM 3769 O O . THR A 1 513 ? 19.893 8.758 -48.163 1.00 94.19 513 THR A O 1
ATOM 3772 N N . LYS A 1 514 ? 18.085 7.917 -49.194 1.00 91.88 514 LYS A N 1
ATOM 3773 C CA . LYS A 1 514 ? 18.834 6.872 -49.909 1.00 91.88 514 LYS A CA 1
ATOM 3774 C C . LYS A 1 514 ? 20.018 7.433 -50.707 1.00 91.88 514 LYS A C 1
ATOM 3776 O O . LYS A 1 514 ? 21.110 6.892 -50.626 1.00 91.88 514 LYS A O 1
ATOM 3781 N N . ALA A 1 515 ? 19.821 8.535 -51.435 1.00 92.06 515 ALA A N 1
ATOM 3782 C CA . ALA A 1 515 ? 20.899 9.168 -52.197 1.00 92.06 515 ALA A CA 1
ATOM 3783 C C . ALA A 1 515 ? 22.011 9.720 -51.286 1.00 92.06 515 ALA A C 1
ATOM 3785 O O . ALA A 1 515 ? 23.184 9.637 -51.641 1.00 92.06 515 ALA A O 1
ATOM 3786 N N . GLY A 1 516 ? 21.644 10.253 -50.114 1.00 91.75 516 GLY A N 1
ATOM 3787 C CA . GLY A 1 516 ? 22.599 10.665 -49.086 1.00 91.75 516 GLY A CA 1
ATOM 3788 C C . GLY A 1 516 ? 23.406 9.482 -48.552 1.00 91.75 516 GLY A C 1
ATOM 3789 O O . GLY A 1 516 ? 24.631 9.537 -48.557 1.00 91.75 516 GLY A O 1
ATOM 3790 N N . ALA A 1 517 ? 22.737 8.385 -48.186 1.00 91.00 517 ALA A N 1
ATOM 3791 C CA . ALA A 1 517 ? 23.393 7.162 -47.729 1.00 91.00 517 ALA A CA 1
ATOM 3792 C C . ALA A 1 517 ? 24.331 6.575 -48.802 1.00 91.00 517 ALA A C 1
ATOM 3794 O O . ALA A 1 517 ? 25.496 6.298 -48.521 1.00 91.00 517 ALA A O 1
ATOM 3795 N N . ASP A 1 518 ? 23.871 6.467 -50.053 1.00 90.31 518 ASP A N 1
ATOM 3796 C CA . ASP A 1 518 ? 24.676 5.983 -51.183 1.00 90.31 518 ASP A CA 1
ATOM 3797 C C . ASP A 1 518 ? 25.927 6.855 -51.408 1.00 90.31 518 ASP A C 1
ATOM 3799 O O . ASP A 1 518 ? 27.002 6.340 -51.735 1.00 90.31 518 ASP A O 1
ATOM 3803 N N . ALA A 1 519 ? 25.829 8.175 -51.209 1.00 89.38 519 ALA A N 1
ATOM 3804 C CA . ALA A 1 519 ? 26.958 9.096 -51.343 1.00 89.38 519 ALA A CA 1
ATOM 3805 C C . ALA A 1 519 ? 28.049 8.857 -50.283 1.00 89.38 519 ALA A C 1
ATOM 3807 O O . ALA A 1 519 ? 29.235 8.907 -50.623 1.00 89.38 519 ALA A O 1
ATOM 3808 N N . LEU A 1 520 ? 27.669 8.527 -49.041 1.00 89.12 520 LEU A N 1
ATOM 3809 C CA . LEU A 1 520 ? 28.611 8.246 -47.945 1.00 89.12 520 LEU A CA 1
ATOM 3810 C C . LEU A 1 520 ? 29.531 7.063 -48.276 1.00 89.12 520 LEU A C 1
ATOM 3812 O O . LEU A 1 520 ? 30.734 7.117 -48.030 1.00 89.12 520 LEU A O 1
ATOM 3816 N N . PHE A 1 521 ? 28.989 6.017 -48.900 1.00 86.06 521 PHE A N 1
ATOM 3817 C CA . PHE A 1 521 ? 29.743 4.799 -49.210 1.00 86.06 521 PHE A CA 1
ATOM 3818 C C . PHE A 1 521 ? 30.338 4.761 -50.628 1.00 86.06 521 PHE A C 1
ATOM 3820 O O . PHE A 1 521 ? 31.153 3.891 -50.938 1.00 86.06 521 PHE A O 1
ATOM 3827 N N . SER A 1 522 ? 29.976 5.703 -51.506 1.00 81.00 522 SER A N 1
ATOM 3828 C CA . SER A 1 522 ? 30.524 5.794 -52.869 1.00 81.00 522 SER A CA 1
ATOM 3829 C C . SER A 1 522 ? 31.575 6.897 -53.058 1.00 81.00 522 SER A C 1
ATOM 3831 O O . SER A 1 522 ? 32.377 6.785 -53.993 1.00 81.00 522 SER A O 1
ATOM 3833 N N . GLY A 1 523 ? 31.616 7.901 -52.169 1.00 68.31 523 GLY A N 1
ATOM 3834 C CA . GLY A 1 523 ? 32.493 9.081 -52.223 1.00 68.31 523 GLY A CA 1
ATOM 3835 C C . GLY A 1 523 ? 33.981 8.839 -51.916 1.00 68.31 523 GLY A C 1
ATOM 3836 O O . GLY A 1 523 ? 34.441 7.700 -51.866 1.00 68.31 523 GLY A O 1
ATOM 3837 N N . GLN A 1 524 ? 34.756 9.925 -51.752 1.00 59.31 524 GLN A N 1
ATOM 3838 C CA . GLN A 1 524 ? 36.201 9.876 -51.440 1.00 59.31 524 GLN A CA 1
ATOM 3839 C C . GLN A 1 524 ? 36.505 9.632 -49.951 1.00 59.31 524 GLN A C 1
ATOM 3841 O O . GLN A 1 524 ? 37.541 9.058 -49.634 1.00 59.31 524 GLN A O 1
ATOM 3846 N N . THR A 1 525 ? 35.600 10.021 -49.055 1.00 63.38 525 THR A N 1
ATOM 3847 C CA . THR A 1 525 ? 35.664 9.822 -47.597 1.00 63.38 525 THR A CA 1
ATOM 3848 C C . THR A 1 525 ? 34.847 8.593 -47.199 1.00 63.38 525 THR A C 1
ATOM 3850 O O . THR A 1 525 ? 33.872 8.694 -46.455 1.00 63.38 525 THR A O 1
ATOM 3853 N N . ARG A 1 526 ? 35.162 7.434 -47.789 1.00 68.81 526 ARG A N 1
ATOM 3854 C CA . ARG A 1 526 ? 34.438 6.193 -47.477 1.00 68.81 526 ARG A CA 1
ATOM 3855 C C . ARG A 1 526 ? 34.712 5.784 -46.031 1.00 68.81 526 ARG A C 1
ATOM 3857 O O . ARG A 1 526 ? 35.879 5.821 -45.636 1.00 68.81 526 ARG A O 1
ATOM 3864 N N . PRO A 1 527 ? 33.692 5.338 -45.278 1.00 78.00 527 PRO A N 1
ATOM 3865 C CA . PRO A 1 527 ? 33.911 4.753 -43.965 1.00 78.00 527 PRO A CA 1
ATOM 3866 C C . PRO A 1 527 ? 34.925 3.601 -44.009 1.00 78.00 527 PRO A C 1
ATOM 3868 O O . PRO A 1 527 ? 34.961 2.830 -44.972 1.00 78.00 527 PRO A O 1
ATOM 3871 N N . GLY A 1 528 ? 35.773 3.526 -42.982 1.00 77.19 528 GLY A N 1
ATOM 3872 C CA . GLY A 1 528 ? 36.866 2.561 -42.882 1.00 77.19 528 GLY A CA 1
ATOM 3873 C C . GLY A 1 528 ? 36.426 1.144 -42.496 1.00 77.19 528 GLY A C 1
ATOM 38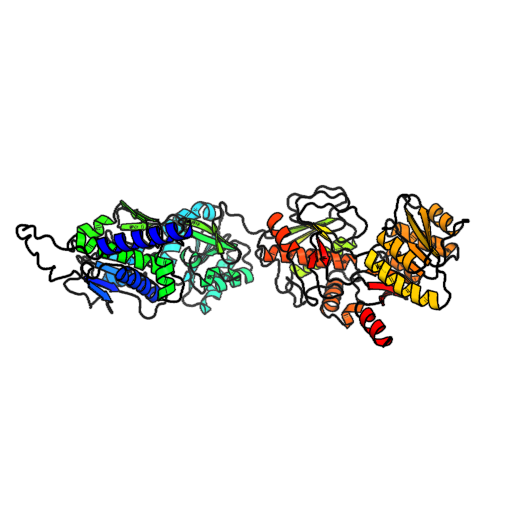74 O O . GLY A 1 528 ? 35.246 0.807 -42.461 1.00 77.19 528 GLY A O 1
ATOM 3875 N N . GLU A 1 529 ? 37.401 0.290 -42.167 1.00 82.00 529 GLU A N 1
ATOM 3876 C CA . GLU A 1 529 ? 37.154 -1.113 -41.783 1.00 82.00 529 GLU A CA 1
ATOM 3877 C C . GLU A 1 529 ? 36.446 -1.283 -40.427 1.00 82.00 529 GLU A C 1
ATOM 3879 O O . GLU A 1 529 ? 35.976 -2.387 -40.128 1.00 82.00 529 GLU A O 1
ATOM 3884 N N . VAL A 1 530 ? 36.402 -0.230 -39.606 1.00 87.06 530 VAL A N 1
ATOM 3885 C CA . VAL A 1 530 ? 35.733 -0.189 -38.301 1.00 87.06 530 VAL A CA 1
ATOM 3886 C C . VAL A 1 530 ? 34.817 1.029 -38.270 1.00 87.06 530 VAL A C 1
ATOM 3888 O O . VAL A 1 530 ? 35.288 2.162 -38.375 1.00 87.06 530 VAL A O 1
ATOM 3891 N N . ILE A 1 531 ? 33.515 0.789 -38.123 1.00 90.12 531 ILE A N 1
ATOM 3892 C CA . ILE A 1 531 ? 32.490 1.834 -38.060 1.00 90.12 531 ILE A CA 1
ATOM 3893 C C . ILE A 1 531 ? 31.827 1.816 -36.685 1.00 90.12 531 ILE A C 1
ATOM 3895 O O . ILE A 1 531 ? 31.380 0.764 -36.229 1.00 90.12 531 ILE A O 1
ATOM 3899 N N . LEU A 1 532 ? 31.735 2.990 -36.061 1.00 91.12 532 LEU A N 1
ATOM 3900 C CA . LEU A 1 532 ? 30.872 3.278 -34.916 1.00 91.12 532 LEU A CA 1
ATOM 3901 C C . LEU A 1 532 ? 29.757 4.196 -35.420 1.00 91.12 532 LEU A C 1
ATOM 3903 O O . LEU A 1 532 ? 29.997 5.372 -35.685 1.00 91.12 532 LEU A O 1
ATOM 3907 N N . SER A 1 533 ? 28.554 3.665 -35.616 1.00 89.44 533 SER A N 1
ATOM 3908 C CA . SER A 1 533 ? 27.432 4.442 -36.150 1.00 89.44 533 SER A CA 1
ATOM 3909 C C . SER A 1 533 ? 26.442 4.851 -35.068 1.00 89.44 533 SER A C 1
ATOM 3911 O O . SER A 1 533 ? 26.052 4.006 -34.266 1.00 89.44 533 SER A O 1
ATOM 3913 N N . PHE A 1 534 ? 25.965 6.093 -35.136 1.00 87.50 534 PHE A N 1
ATOM 3914 C CA . PHE A 1 534 ? 24.942 6.676 -34.262 1.00 87.50 534 PHE A CA 1
ATOM 3915 C C . PHE A 1 534 ? 23.723 7.089 -35.107 1.00 87.50 534 PHE A C 1
ATOM 3917 O O . PHE A 1 534 ? 23.568 8.268 -35.413 1.00 87.50 534 PHE A O 1
ATOM 3924 N N . PRO A 1 535 ? 22.920 6.140 -35.616 1.00 85.12 535 PRO A N 1
ATOM 3925 C CA . PRO A 1 535 ? 21.775 6.448 -36.474 1.00 85.12 535 PRO A CA 1
ATOM 3926 C C . PRO A 1 535 ? 20.625 7.128 -35.711 1.00 85.12 535 PRO A C 1
ATOM 3928 O O . PRO A 1 535 ? 20.358 6.768 -34.566 1.00 85.12 535 PRO A O 1
ATOM 3931 N N . ASP A 1 536 ? 19.881 8.027 -36.367 1.00 78.56 536 ASP A N 1
ATOM 3932 C CA . ASP A 1 536 ? 18.646 8.642 -35.832 1.00 78.56 536 ASP A CA 1
ATOM 3933 C C . ASP A 1 536 ? 17.434 7.692 -35.980 1.00 78.56 536 ASP A C 1
ATOM 3935 O O . ASP A 1 536 ? 16.367 8.028 -36.493 1.00 78.56 536 ASP A O 1
ATOM 3939 N N . GLY A 1 537 ? 17.631 6.427 -35.591 1.00 76.62 537 GLY A N 1
ATOM 3940 C CA . GLY A 1 537 ? 16.629 5.364 -35.643 1.00 76.62 537 GLY A CA 1
ATOM 3941 C C . GLY A 1 537 ? 16.869 4.268 -36.690 1.00 76.62 537 GLY A C 1
ATOM 3942 O O . GLY A 1 537 ? 17.879 4.204 -37.393 1.00 76.62 537 GLY A O 1
ATOM 3943 N N . ALA A 1 538 ? 15.915 3.335 -36.766 1.00 77.31 538 ALA A N 1
ATOM 3944 C CA . ALA A 1 538 ? 16.032 2.112 -37.565 1.00 77.31 538 ALA A CA 1
ATOM 3945 C C . ALA A 1 538 ? 15.974 2.346 -39.085 1.00 77.31 538 ALA A C 1
ATOM 3947 O O . ALA A 1 538 ? 16.609 1.607 -39.845 1.00 77.31 538 ALA A O 1
ATOM 3948 N N . ASP A 1 539 ? 15.226 3.357 -39.535 1.00 80.75 539 ASP A N 1
ATOM 3949 C CA . ASP A 1 539 ? 15.121 3.697 -40.959 1.00 80.75 539 ASP A CA 1
ATOM 3950 C C . ASP A 1 539 ? 16.465 4.222 -41.490 1.00 80.75 539 ASP A C 1
ATOM 3952 O O . ASP A 1 539 ? 16.939 3.756 -42.529 1.00 80.75 539 ASP A O 1
ATOM 3956 N N . ASP A 1 540 ? 17.135 5.083 -40.720 1.00 86.62 540 ASP A N 1
ATOM 3957 C CA . ASP A 1 540 ? 18.475 5.579 -41.030 1.00 86.62 540 ASP A CA 1
ATOM 3958 C C . ASP A 1 540 ? 19.494 4.440 -41.091 1.00 86.62 540 ASP A C 1
ATOM 3960 O O . ASP A 1 540 ? 20.215 4.315 -42.085 1.00 86.62 540 ASP A O 1
ATOM 3964 N N . LEU A 1 541 ? 19.516 3.545 -40.090 1.00 86.38 541 LEU A N 1
ATOM 3965 C CA . LEU A 1 541 ? 20.430 2.400 -40.135 1.00 86.38 541 LEU A CA 1
ATOM 3966 C C . LEU A 1 541 ? 20.169 1.522 -41.364 1.00 86.38 541 LEU A C 1
ATOM 3968 O O . LEU A 1 541 ? 21.117 1.098 -42.021 1.00 86.38 541 LEU A O 1
ATOM 3972 N N . THR A 1 542 ? 18.904 1.263 -41.700 1.00 86.06 542 THR A N 1
ATOM 3973 C CA . THR A 1 542 ? 18.550 0.438 -42.865 1.00 86.06 542 THR A CA 1
ATOM 3974 C C . THR A 1 542 ? 19.107 1.040 -44.157 1.00 86.06 542 THR A C 1
ATOM 3976 O O . THR A 1 542 ? 19.701 0.322 -44.962 1.00 86.06 542 THR A O 1
ATOM 3979 N N . LEU A 1 543 ? 18.996 2.363 -44.332 1.00 88.75 543 LEU A N 1
ATOM 3980 C CA . LEU A 1 543 ? 19.576 3.067 -45.478 1.00 88.75 543 LEU A CA 1
ATOM 3981 C C . LEU A 1 543 ? 21.108 2.972 -45.509 1.00 88.75 543 LEU A C 1
ATOM 3983 O O . LEU A 1 543 ? 21.680 2.748 -46.578 1.00 88.75 543 LEU A O 1
ATOM 3987 N N . LEU A 1 544 ? 21.774 3.105 -44.358 1.00 88.88 544 LEU A N 1
ATOM 3988 C CA . LEU A 1 544 ? 23.233 2.992 -44.254 1.00 88.88 544 LEU A CA 1
ATOM 3989 C C . LEU A 1 544 ? 23.725 1.575 -44.585 1.00 88.88 544 LEU A C 1
ATOM 3991 O O . LEU A 1 544 ? 24.671 1.420 -45.359 1.00 88.88 544 LEU A O 1
ATOM 3995 N N . LEU A 1 545 ? 23.068 0.542 -44.050 1.00 86.62 545 LEU A N 1
ATOM 3996 C CA . LEU A 1 545 ? 23.390 -0.861 -44.333 1.00 86.62 545 LEU A CA 1
ATOM 3997 C C . LEU A 1 545 ? 23.202 -1.189 -45.818 1.00 86.62 545 LEU A C 1
ATOM 3999 O O . LEU A 1 545 ? 24.066 -1.821 -46.434 1.00 86.62 545 LEU A O 1
ATOM 4003 N N . ASP A 1 546 ? 22.103 -0.724 -46.417 1.00 86.44 546 ASP A N 1
ATOM 4004 C CA . ASP A 1 546 ? 21.831 -0.914 -47.840 1.00 86.44 546 ASP A CA 1
ATOM 4005 C C . ASP A 1 546 ? 22.885 -0.242 -48.725 1.00 86.44 546 ASP A C 1
ATOM 4007 O O . ASP A 1 546 ? 23.398 -0.874 -49.654 1.00 86.44 546 ASP A O 1
ATOM 4011 N N . ALA A 1 547 ? 23.259 0.999 -48.418 1.00 89.00 547 ALA A N 1
ATOM 4012 C CA . ALA A 1 547 ? 24.278 1.736 -49.159 1.00 89.00 547 ALA A CA 1
ATOM 4013 C C . ALA A 1 547 ? 25.668 1.078 -49.054 1.00 89.00 547 ALA A C 1
ATOM 4015 O O . ALA A 1 547 ? 26.370 0.895 -50.058 1.00 89.00 547 ALA A O 1
ATOM 4016 N N . ALA A 1 548 ? 26.059 0.649 -47.853 1.00 86.81 548 ALA A N 1
ATOM 4017 C CA . ALA A 1 548 ? 27.311 -0.066 -47.621 1.00 86.81 548 ALA A CA 1
ATOM 4018 C C . ALA A 1 548 ? 27.350 -1.411 -48.367 1.00 86.81 548 ALA A C 1
ATOM 4020 O O . ALA A 1 548 ? 28.375 -1.798 -48.935 1.00 86.81 548 ALA A O 1
ATOM 4021 N N . ARG A 1 549 ? 26.208 -2.111 -48.436 1.00 82.88 549 ARG A N 1
ATOM 4022 C CA . ARG A 1 549 ? 26.049 -3.335 -49.235 1.00 82.88 549 ARG A CA 1
ATOM 4023 C C . ARG A 1 549 ? 26.241 -3.069 -50.723 1.00 82.88 549 ARG A C 1
ATOM 4025 O O . ARG A 1 549 ? 27.030 -3.743 -51.379 1.00 82.88 549 ARG A O 1
ATOM 4032 N N . MET A 1 550 ? 25.485 -2.113 -51.264 1.00 84.56 550 MET A N 1
ATOM 4033 C CA . MET A 1 550 ? 25.436 -1.835 -52.701 1.00 84.56 550 MET A CA 1
ATOM 4034 C C . MET A 1 550 ? 26.779 -1.327 -53.232 1.00 84.56 550 MET A C 1
ATOM 4036 O O . MET A 1 550 ? 27.119 -1.574 -54.388 1.00 84.56 550 MET A O 1
ATOM 4040 N N . SER A 1 551 ? 27.560 -0.666 -52.380 1.00 83.62 551 SER A N 1
ATOM 4041 C CA . SER A 1 551 ? 28.914 -0.204 -52.687 1.00 83.62 551 SER A CA 1
ATOM 4042 C C . SER A 1 551 ? 30.002 -1.272 -52.499 1.00 83.62 551 SER A C 1
ATOM 4044 O O . SER A 1 551 ? 31.169 -0.987 -52.776 1.00 83.62 551 SER A O 1
ATOM 4046 N N . ASN A 1 552 ? 29.651 -2.479 -52.027 1.00 78.31 552 ASN A N 1
ATOM 4047 C CA . ASN A 1 552 ? 30.584 -3.538 -51.627 1.00 78.31 552 ASN A CA 1
ATOM 4048 C C . ASN A 1 552 ? 31.655 -3.046 -50.626 1.00 78.31 552 ASN A C 1
ATOM 4050 O O . ASN A 1 552 ? 32.812 -3.457 -50.696 1.00 78.31 552 ASN A O 1
ATOM 4054 N N . SER A 1 553 ? 31.267 -2.136 -49.724 1.00 74.94 553 SER A N 1
ATOM 4055 C CA . SER A 1 553 ? 32.135 -1.505 -48.715 1.00 74.94 553 SER A CA 1
ATOM 4056 C C . SER A 1 553 ? 31.712 -1.919 -47.301 1.00 74.94 553 SER A C 1
ATOM 4058 O O . SER A 1 553 ? 31.543 -1.091 -46.412 1.00 74.94 553 SER A O 1
ATOM 4060 N N . LEU A 1 554 ? 31.497 -3.223 -47.122 1.00 76.38 554 LEU A N 1
ATOM 4061 C CA . LEU A 1 554 ? 31.177 -3.855 -45.844 1.00 76.38 554 LEU A CA 1
ATOM 4062 C C . LEU A 1 554 ? 32.348 -3.676 -44.857 1.00 76.38 554 LEU A C 1
ATOM 4064 O O . LEU A 1 554 ? 33.435 -4.192 -45.138 1.00 76.38 554 LEU A O 1
ATOM 4068 N N . PRO A 1 555 ? 32.171 -2.992 -43.713 1.00 80.75 555 PRO A N 1
ATOM 4069 C CA . PRO A 1 555 ? 33.219 -2.911 -42.704 1.00 80.75 555 PRO A CA 1
ATOM 4070 C C . PRO A 1 555 ? 33.458 -4.275 -42.047 1.00 80.75 555 PRO A C 1
ATOM 4072 O O . PRO A 1 555 ? 32.584 -5.140 -41.990 1.00 80.75 555 PRO A O 1
ATOM 4075 N N . SER A 1 556 ? 34.659 -4.454 -41.502 1.00 76.06 556 SER A N 1
ATOM 4076 C CA . SER A 1 556 ? 35.047 -5.666 -40.776 1.00 76.06 556 SER A CA 1
ATOM 4077 C C . SER A 1 556 ? 34.489 -5.712 -39.347 1.00 76.06 556 SER A C 1
ATOM 4079 O O . SER A 1 556 ? 34.401 -6.791 -38.756 1.00 76.06 556 SER A O 1
ATOM 4081 N N . VAL A 1 557 ? 34.146 -4.541 -38.800 1.00 83.19 557 VAL A N 1
ATOM 4082 C CA . VAL A 1 557 ? 33.428 -4.335 -37.541 1.00 83.19 557 VAL A CA 1
ATOM 4083 C C . VAL A 1 557 ? 32.466 -3.171 -37.742 1.00 83.19 557 VAL A C 1
ATOM 4085 O O . VAL A 1 557 ? 32.888 -2.078 -38.116 1.00 83.19 557 VAL A O 1
ATOM 4088 N N . TRP A 1 558 ? 31.187 -3.394 -37.461 1.00 87.19 558 TRP A N 1
ATOM 4089 C CA . TRP A 1 558 ? 30.189 -2.334 -37.421 1.00 87.19 558 TRP A CA 1
ATOM 4090 C C . TRP A 1 558 ? 29.508 -2.364 -36.062 1.00 87.19 558 TRP A C 1
ATOM 4092 O O . TRP A 1 558 ? 28.698 -3.249 -35.782 1.00 87.19 558 TRP A O 1
ATOM 4102 N N . TYR A 1 559 ? 29.885 -1.411 -35.218 1.00 87.75 559 TYR A N 1
ATOM 4103 C CA . TYR A 1 559 ? 29.210 -1.146 -33.963 1.00 87.75 559 TYR A CA 1
ATOM 4104 C C . TYR A 1 559 ? 28.112 -0.114 -34.186 1.00 87.75 559 TYR A C 1
ATOM 4106 O O . TYR A 1 559 ? 28.343 0.947 -34.770 1.00 87.75 559 TYR A O 1
ATOM 4114 N N . VAL A 1 560 ? 26.917 -0.439 -33.728 1.00 86.38 560 VAL A N 1
ATOM 4115 C CA . VAL A 1 560 ? 25.760 0.436 -33.761 1.00 86.38 560 VAL A CA 1
ATOM 4116 C C . VAL A 1 560 ? 25.492 0.875 -32.331 1.00 86.38 560 VAL A C 1
ATOM 4118 O O . VAL A 1 560 ? 25.134 0.053 -31.489 1.00 86.38 560 VAL A O 1
ATOM 4121 N N . ALA A 1 561 ? 25.704 2.163 -32.080 1.00 78.75 561 ALA A N 1
ATOM 4122 C CA . ALA A 1 561 ? 25.303 2.808 -30.845 1.00 78.75 561 ALA A CA 1
ATOM 4123 C C . ALA A 1 561 ? 23.781 2.964 -30.822 1.00 78.75 561 ALA A C 1
ATOM 4125 O O . ALA A 1 561 ? 23.147 3.165 -31.866 1.00 78.75 561 ALA A O 1
ATOM 4126 N N . GLY A 1 562 ? 23.201 2.895 -29.631 1.00 66.88 562 GLY A N 1
ATOM 4127 C CA . GLY A 1 562 ? 21.758 2.931 -29.465 1.00 66.88 562 GLY A CA 1
ATOM 4128 C C . GLY A 1 562 ? 21.098 1.550 -29.440 1.00 66.88 562 GLY A C 1
ATOM 4129 O O . GLY A 1 562 ? 21.393 0.611 -30.181 1.00 66.88 562 GLY A O 1
ATOM 4130 N N . ASP A 1 563 ? 20.122 1.449 -28.552 1.00 59.94 563 ASP A N 1
ATOM 4131 C CA . ASP A 1 563 ? 19.919 0.234 -27.765 1.00 59.94 563 ASP A CA 1
ATOM 4132 C C . ASP A 1 563 ? 18.964 -0.792 -28.385 1.00 59.94 563 ASP A C 1
ATOM 4134 O O . ASP A 1 563 ? 18.435 -1.657 -27.685 1.00 59.94 563 ASP A O 1
ATOM 4138 N N . THR A 1 564 ? 18.571 -0.628 -29.649 1.00 53.47 564 THR A N 1
ATOM 4139 C CA . THR A 1 564 ? 17.491 -1.482 -30.179 1.00 53.47 564 THR A CA 1
ATOM 4140 C C . THR A 1 564 ? 17.535 -1.853 -31.626 1.00 53.47 564 THR A C 1
ATOM 4142 O O . THR A 1 564 ? 16.622 -2.517 -32.124 1.00 53.47 564 THR A O 1
ATOM 4145 N N . ILE A 1 565 ? 18.583 -1.460 -32.323 1.00 61.81 565 ILE A N 1
ATOM 4146 C CA . ILE A 1 565 ? 18.484 -1.500 -33.768 1.00 61.81 565 ILE A CA 1
ATOM 4147 C C . ILE A 1 565 ? 18.561 -2.952 -34.260 1.00 61.81 565 ILE A C 1
ATOM 4149 O O . ILE A 1 565 ? 17.841 -3.317 -35.175 1.00 61.81 565 ILE A O 1
ATOM 4153 N N . LEU A 1 566 ? 19.250 -3.845 -33.538 1.00 59.06 566 LEU A N 1
ATOM 4154 C CA . LEU A 1 566 ? 19.242 -5.291 -33.814 1.00 59.06 566 LEU A CA 1
ATOM 4155 C C . LEU A 1 566 ? 17.910 -6.009 -33.512 1.00 59.06 566 LEU A C 1
ATOM 4157 O O . LEU A 1 566 ? 17.747 -7.157 -33.917 1.00 59.06 566 LEU A O 1
ATOM 4161 N N . GLY A 1 567 ? 16.978 -5.380 -32.791 1.00 57.91 567 GLY A N 1
ATOM 4162 C CA . GLY A 1 567 ? 15.661 -5.946 -32.474 1.00 57.91 567 GLY A CA 1
ATOM 4163 C C . GLY A 1 567 ? 14.532 -5.452 -33.381 1.00 57.91 567 GLY A C 1
ATOM 4164 O O . GLY A 1 567 ? 13.465 -6.062 -33.402 1.00 57.91 567 GLY A O 1
ATOM 4165 N N . ASP A 1 568 ? 14.746 -4.368 -34.134 1.00 68.31 568 ASP A N 1
ATOM 4166 C CA . ASP A 1 568 ? 13.734 -3.817 -35.036 1.00 68.31 568 ASP A CA 1
ATOM 4167 C C . ASP A 1 568 ? 13.492 -4.779 -36.217 1.00 68.31 568 ASP A C 1
ATOM 4169 O O . ASP A 1 568 ? 14.445 -5.134 -36.915 1.00 68.31 568 ASP A O 1
ATOM 4173 N N . PRO A 1 569 ? 12.243 -5.195 -36.506 1.00 66.56 569 PRO A N 1
ATOM 4174 C CA . PRO A 1 569 ? 11.953 -6.109 -37.609 1.00 66.56 569 PRO A CA 1
ATOM 4175 C C . PRO A 1 569 ? 12.492 -5.658 -38.976 1.00 66.56 569 PRO A C 1
ATOM 4177 O O . PRO A 1 569 ? 12.897 -6.508 -39.774 1.00 66.56 569 PRO A O 1
ATOM 4180 N N . LYS A 1 570 ? 12.517 -4.347 -39.262 1.00 69.19 570 LYS A N 1
ATOM 4181 C CA . LYS A 1 570 ? 13.067 -3.795 -40.514 1.00 69.19 570 LYS A CA 1
ATOM 4182 C C . LYS A 1 570 ? 14.575 -4.014 -40.593 1.00 69.19 570 LYS A C 1
ATOM 4184 O O . LYS A 1 570 ? 15.113 -4.377 -41.642 1.00 69.19 570 LYS A O 1
ATOM 4189 N N . VAL A 1 571 ? 15.251 -3.844 -39.464 1.00 72.25 571 VAL A N 1
ATOM 4190 C CA . VAL A 1 571 ? 16.695 -4.026 -39.369 1.00 72.25 571 VAL A CA 1
ATOM 4191 C C . VAL A 1 571 ? 17.026 -5.509 -39.359 1.00 72.25 571 VAL A C 1
ATOM 4193 O O . VAL A 1 571 ? 17.882 -5.905 -40.130 1.00 72.25 571 VAL A O 1
ATOM 4196 N N . VAL A 1 572 ? 16.302 -6.363 -38.628 1.00 66.75 572 VAL A N 1
ATOM 4197 C CA . VAL A 1 572 ? 16.478 -7.831 -38.648 1.00 66.75 572 VAL A CA 1
ATOM 4198 C C . VAL A 1 572 ? 16.382 -8.394 -40.074 1.00 66.75 572 VAL A C 1
ATOM 4200 O O . VAL A 1 572 ? 17.199 -9.227 -40.469 1.00 66.75 572 VAL A O 1
ATOM 4203 N N . GLN A 1 573 ? 15.435 -7.910 -40.888 1.00 65.62 573 GLN A N 1
ATOM 4204 C CA . GLN A 1 573 ? 15.348 -8.288 -42.306 1.00 65.62 573 GLN A CA 1
ATOM 4205 C C . GLN A 1 573 ? 16.585 -7.868 -43.112 1.00 65.62 573 GLN A C 1
ATOM 4207 O O . GLN A 1 573 ? 17.028 -8.607 -43.991 1.00 65.62 573 GLN A O 1
ATOM 4212 N N . SER A 1 574 ? 17.158 -6.710 -42.794 1.00 65.38 574 SER A N 1
ATOM 4213 C CA . SER A 1 574 ? 18.376 -6.184 -43.425 1.00 65.38 574 SER A CA 1
ATOM 4214 C C . SER A 1 574 ? 19.641 -6.902 -42.920 1.00 65.38 574 SER A C 1
ATOM 4216 O O . SER A 1 574 ? 20.575 -7.159 -43.678 1.00 65.38 574 SER A O 1
ATOM 4218 N N . VAL A 1 575 ? 19.630 -7.313 -41.652 1.00 62.72 575 VAL A N 1
ATOM 4219 C CA . VAL A 1 575 ? 20.673 -8.022 -40.903 1.00 62.72 575 VAL A CA 1
ATOM 4220 C C . VAL A 1 575 ? 20.802 -9.491 -41.319 1.00 62.72 575 VAL A C 1
ATOM 4222 O O . VAL A 1 575 ? 21.901 -10.031 -41.269 1.00 62.72 575 VAL A O 1
ATOM 4225 N N . LEU A 1 576 ? 19.742 -10.141 -41.822 1.00 59.50 576 LEU A N 1
ATOM 4226 C CA . LEU A 1 576 ? 19.857 -11.460 -42.480 1.00 59.50 576 LEU A CA 1
ATOM 4227 C C . LEU A 1 576 ? 20.867 -11.455 -43.646 1.00 59.50 576 LEU A C 1
ATOM 4229 O O . LEU A 1 576 ? 21.297 -12.513 -44.101 1.00 59.50 576 LEU A O 1
ATOM 4233 N N . ILE A 1 577 ? 21.222 -10.264 -44.134 1.00 56.88 577 ILE A N 1
ATOM 4234 C CA . ILE A 1 577 ? 22.150 -10.023 -45.238 1.00 56.88 577 ILE A CA 1
ATOM 4235 C C . ILE A 1 577 ? 23.478 -9.409 -44.734 1.00 56.88 577 ILE A C 1
ATOM 4237 O O . ILE A 1 577 ? 24.474 -9.449 -45.453 1.00 56.88 577 ILE A O 1
ATOM 4241 N N . TYR A 1 578 ? 23.509 -8.895 -43.498 1.00 62.16 578 TYR A N 1
ATOM 4242 C CA . TYR A 1 578 ? 24.665 -8.307 -42.810 1.00 62.16 578 TYR A CA 1
ATOM 4243 C C . TYR A 1 578 ? 24.932 -9.068 -41.504 1.00 62.16 578 TYR A C 1
ATOM 4245 O O . TYR A 1 578 ? 24.521 -8.669 -40.411 1.00 62.16 578 TYR A O 1
ATOM 4253 N N . ASP A 1 579 ? 25.611 -10.203 -41.641 1.00 65.19 579 ASP A N 1
ATOM 4254 C CA . ASP A 1 579 ? 26.098 -10.976 -40.501 1.00 65.19 579 ASP A CA 1
ATOM 4255 C C . ASP A 1 579 ? 27.162 -10.146 -39.750 1.00 65.19 579 ASP A C 1
ATOM 4257 O O . ASP A 1 579 ? 27.937 -9.427 -40.383 1.00 65.19 579 ASP A O 1
ATOM 4261 N N . TYR A 1 580 ? 27.211 -10.235 -38.417 1.00 71.38 580 TYR A N 1
ATOM 4262 C CA . TYR A 1 580 ? 28.201 -9.589 -37.533 1.00 71.38 580 TYR A CA 1
ATOM 4263 C C . TYR A 1 580 ? 28.000 -8.116 -37.124 1.00 71.38 580 TYR A C 1
ATOM 4265 O O . TYR A 1 580 ? 28.915 -7.538 -36.530 1.00 71.38 580 TYR A O 1
ATOM 4273 N N . LEU A 1 581 ? 26.824 -7.517 -37.346 1.00 79.62 581 LEU A N 1
ATOM 4274 C CA . LEU A 1 581 ? 26.482 -6.221 -36.732 1.00 79.62 581 LEU A CA 1
ATOM 4275 C C . LEU A 1 581 ? 26.480 -6.325 -35.205 1.00 79.62 581 LEU A C 1
ATOM 4277 O O . LEU A 1 581 ? 25.815 -7.209 -34.665 1.00 79.62 581 LEU A O 1
ATOM 4281 N N . THR A 1 582 ? 27.187 -5.416 -34.534 1.00 82.56 582 THR A N 1
ATOM 4282 C CA . THR A 1 582 ? 27.377 -5.424 -33.080 1.00 82.56 582 THR A CA 1
ATOM 4283 C C . THR A 1 582 ? 26.669 -4.233 -32.438 1.00 82.56 582 THR A C 1
ATOM 4285 O O . THR A 1 582 ? 26.752 -3.126 -32.956 1.00 82.56 582 THR A O 1
ATOM 4288 N N . ALA A 1 583 ? 26.008 -4.433 -31.303 1.00 83.56 583 ALA A N 1
ATOM 4289 C CA . ALA A 1 583 ? 25.420 -3.368 -30.493 1.00 83.56 583 ALA A CA 1
ATOM 4290 C C . ALA A 1 583 ? 25.577 -3.688 -29.004 1.00 83.56 583 ALA A C 1
ATOM 4292 O O . ALA A 1 583 ? 25.843 -4.837 -28.636 1.00 83.56 583 ALA A O 1
ATOM 4293 N N . SER A 1 584 ? 25.411 -2.683 -28.150 1.00 82.44 584 SER A N 1
ATOM 4294 C CA . SER A 1 584 ? 25.362 -2.882 -26.706 1.00 82.44 584 SER A CA 1
ATOM 4295 C C . SER A 1 584 ? 23.921 -3.027 -26.208 1.00 82.44 584 SER A C 1
ATOM 4297 O O . SER A 1 584 ? 22.993 -2.426 -26.747 1.00 82.44 584 SER A O 1
ATOM 4299 N N . ASP A 1 585 ? 23.716 -3.878 -25.203 1.00 83.69 585 ASP A N 1
ATOM 4300 C CA . ASP A 1 585 ? 22.419 -4.031 -24.535 1.00 83.69 585 ASP A CA 1
ATOM 4301 C C . ASP A 1 585 ? 22.613 -4.583 -23.115 1.00 83.69 585 ASP A C 1
ATOM 4303 O O . ASP A 1 585 ? 23.637 -5.188 -22.791 1.00 83.69 585 ASP A O 1
ATOM 4307 N N . ILE A 1 586 ? 21.605 -4.417 -22.267 1.00 85.81 586 ILE A N 1
ATOM 4308 C CA . ILE A 1 586 ? 21.539 -4.987 -20.914 1.00 85.81 586 ILE A CA 1
ATOM 4309 C C . ILE A 1 586 ? 20.636 -6.226 -20.852 1.00 85.81 586 ILE A C 1
ATOM 4311 O O . ILE A 1 586 ? 20.461 -6.823 -19.790 1.00 85.81 586 ILE A O 1
ATOM 4315 N N . TRP A 1 587 ? 20.064 -6.648 -21.983 1.00 89.38 587 TRP A N 1
ATOM 4316 C CA . TRP A 1 587 ? 19.195 -7.818 -22.061 1.00 89.38 587 TRP A CA 1
ATOM 4317 C C . TRP A 1 587 ? 19.473 -8.684 -23.296 1.00 89.38 587 TRP A C 1
ATOM 4319 O O . TRP A 1 587 ? 19.756 -8.189 -24.380 1.00 89.38 587 TRP A O 1
ATOM 4329 N N . SER A 1 588 ? 19.355 -10.007 -23.147 1.00 86.56 588 SER A N 1
ATOM 4330 C CA . SER A 1 588 ? 19.321 -10.948 -24.273 1.00 86.56 588 SER A CA 1
ATOM 4331 C C . SER A 1 588 ? 18.587 -12.228 -23.889 1.00 86.56 588 SER A C 1
ATOM 4333 O O . SER A 1 588 ? 18.796 -12.776 -22.804 1.00 86.56 588 SER A O 1
ATOM 4335 N N . SER A 1 589 ? 17.789 -12.764 -24.815 1.00 86.00 589 SER A N 1
ATOM 4336 C CA . SER A 1 589 ? 17.110 -14.055 -24.634 1.00 86.00 589 SER A CA 1
ATOM 4337 C C . SER A 1 589 ? 18.081 -15.225 -24.412 1.00 86.00 589 SER A C 1
ATOM 4339 O O . SER A 1 589 ? 17.720 -16.207 -23.759 1.00 86.00 589 SER A O 1
ATOM 4341 N N . GLU A 1 590 ? 19.336 -15.127 -24.877 1.00 85.44 590 GLU A N 1
ATOM 4342 C CA . GLU A 1 590 ? 20.344 -16.174 -24.660 1.00 85.44 590 GLU A CA 1
ATOM 4343 C C . GLU A 1 590 ? 20.703 -16.359 -23.182 1.00 85.44 590 GLU A C 1
ATOM 4345 O O . GLU A 1 590 ? 21.047 -17.474 -22.773 1.00 85.44 590 GLU A O 1
ATOM 4350 N N . LEU A 1 591 ? 20.551 -15.307 -22.368 1.00 87.56 591 LEU A N 1
ATOM 4351 C CA . LEU A 1 591 ? 20.757 -15.378 -20.923 1.00 87.56 591 LEU A CA 1
ATOM 4352 C C . LEU A 1 591 ? 19.746 -16.300 -20.236 1.00 87.56 591 LEU A C 1
ATOM 4354 O O . LEU A 1 591 ? 20.021 -16.792 -19.147 1.00 87.56 591 LEU A O 1
ATOM 4358 N N . GLY A 1 592 ? 18.620 -16.628 -20.879 1.00 87.62 592 GLY A N 1
ATOM 4359 C CA . GLY A 1 592 ? 17.643 -17.585 -20.355 1.00 87.62 592 GLY A CA 1
ATOM 4360 C C . GLY A 1 592 ? 18.213 -18.987 -20.086 1.00 87.62 592 GLY A C 1
ATOM 4361 O O . GLY A 1 592 ? 17.613 -19.763 -19.343 1.00 87.62 592 GLY A O 1
ATOM 4362 N N . LYS A 1 593 ? 19.383 -19.324 -20.652 1.00 87.69 593 LYS A N 1
ATOM 4363 C CA . LYS A 1 593 ? 20.097 -20.582 -20.370 1.00 87.69 593 LYS A CA 1
ATOM 4364 C C . LYS A 1 593 ? 20.683 -20.626 -18.955 1.00 87.69 593 LYS A C 1
ATOM 4366 O O . LYS A 1 593 ? 20.733 -21.700 -18.365 1.00 87.69 593 LYS A O 1
ATOM 4371 N N . SER A 1 594 ? 21.138 -19.486 -18.436 1.00 86.75 594 SER A N 1
ATOM 4372 C CA . SER A 1 594 ? 21.780 -19.358 -17.121 1.00 86.75 594 SER A CA 1
ATOM 4373 C C . SER A 1 594 ? 20.914 -18.626 -16.095 1.00 86.75 594 SER A C 1
ATOM 4375 O O . SER A 1 594 ? 21.121 -18.805 -14.899 1.00 86.75 594 SER A O 1
ATOM 4377 N N . LYS A 1 595 ? 19.925 -17.846 -16.544 1.00 90.62 595 LYS A N 1
ATOM 4378 C CA . LYS A 1 595 ? 19.033 -17.039 -15.710 1.00 90.62 595 LYS A CA 1
ATOM 4379 C C . LYS A 1 595 ? 17.560 -17.401 -15.980 1.00 90.62 595 LYS A C 1
ATOM 4381 O O . LYS A 1 595 ? 16.970 -16.895 -16.938 1.00 90.62 595 LYS A O 1
ATOM 4386 N N . PRO A 1 596 ? 16.946 -18.276 -15.154 1.00 92.75 596 PRO A N 1
ATOM 4387 C CA . PRO A 1 596 ? 15.600 -18.806 -15.395 1.00 92.75 596 PRO A CA 1
ATOM 4388 C C . PRO A 1 596 ? 14.510 -17.742 -15.559 1.00 92.75 596 PRO A C 1
ATOM 4390 O O . PRO A 1 596 ? 13.652 -17.896 -16.424 1.00 92.75 596 PRO A O 1
ATOM 4393 N N . VAL A 1 597 ? 14.577 -16.636 -14.809 1.00 93.88 597 VAL A N 1
ATOM 4394 C CA . VAL A 1 597 ? 13.581 -15.555 -14.902 1.00 93.88 597 VAL A CA 1
ATOM 4395 C C . VAL A 1 597 ? 13.507 -14.948 -16.311 1.00 93.88 597 VAL A C 1
ATOM 4397 O O . VAL A 1 597 ? 12.415 -14.710 -16.816 1.00 93.88 597 VAL A O 1
ATOM 4400 N N . ILE A 1 598 ? 14.639 -14.819 -17.017 1.00 94.06 598 ILE A N 1
ATOM 4401 C CA . ILE A 1 598 ? 14.669 -14.332 -18.408 1.00 94.06 598 ILE A CA 1
ATOM 4402 C C . ILE A 1 598 ? 13.969 -15.314 -19.347 1.00 94.06 598 ILE A C 1
ATOM 4404 O O . ILE A 1 598 ? 13.192 -14.902 -20.211 1.00 94.06 598 ILE A O 1
ATOM 4408 N N . ARG A 1 599 ? 14.222 -16.619 -19.182 1.00 93.81 599 ARG A N 1
ATOM 4409 C CA . ARG A 1 599 ? 13.558 -17.667 -19.970 1.00 93.81 599 ARG A CA 1
ATOM 4410 C C . ARG A 1 599 ? 12.049 -17.618 -19.757 1.00 93.81 599 ARG A C 1
ATOM 4412 O O . ARG A 1 599 ? 11.295 -17.635 -20.728 1.00 93.81 599 ARG A O 1
ATOM 4419 N N . ASP A 1 600 ? 11.619 -17.559 -18.503 1.00 95.44 600 ASP A N 1
ATOM 4420 C CA . ASP A 1 600 ? 10.207 -17.651 -18.143 1.00 95.44 600 ASP A CA 1
ATOM 4421 C C . ASP A 1 600 ? 9.432 -16.411 -18.610 1.00 95.44 600 ASP A C 1
ATOM 4423 O O . ASP A 1 600 ? 8.354 -16.550 -19.192 1.00 95.44 600 ASP A O 1
ATOM 4427 N N . VAL A 1 601 ? 10.021 -15.216 -18.486 1.00 96.62 601 VAL A N 1
ATOM 4428 C CA . VAL A 1 601 ? 9.451 -13.974 -19.033 1.00 96.62 601 VAL A CA 1
ATOM 4429 C C . VAL A 1 601 ? 9.427 -13.986 -20.559 1.00 96.62 601 VAL A C 1
ATOM 4431 O O . VAL A 1 601 ? 8.415 -13.619 -21.145 1.00 96.62 601 VAL A O 1
ATOM 4434 N N . SER A 1 602 ? 10.475 -14.472 -21.228 1.00 94.00 602 SER A N 1
ATOM 4435 C CA . SER A 1 602 ? 10.487 -14.572 -22.699 1.00 94.00 602 SER A CA 1
ATOM 4436 C C . SER A 1 602 ? 9.379 -15.500 -23.219 1.00 94.00 602 SER A C 1
ATOM 4438 O O . SER A 1 602 ? 8.715 -15.205 -24.218 1.00 94.00 602 SER A O 1
ATOM 4440 N N . LEU A 1 603 ? 9.142 -16.618 -22.523 1.00 94.19 603 LEU A N 1
ATOM 4441 C CA . LEU A 1 603 ? 8.045 -17.540 -22.823 1.00 94.19 603 LEU A CA 1
ATOM 4442 C C . LEU A 1 603 ? 6.679 -16.910 -22.545 1.00 94.19 603 LEU A C 1
ATOM 4444 O O . LEU A 1 603 ? 5.752 -17.102 -23.330 1.00 94.19 603 LEU A O 1
ATOM 4448 N N . PHE A 1 604 ? 6.543 -16.172 -21.443 1.00 96.12 604 PHE A N 1
ATOM 4449 C CA . PHE A 1 604 ? 5.329 -15.428 -21.123 1.00 96.12 604 PHE A CA 1
ATOM 4450 C C . PHE A 1 604 ? 5.027 -14.371 -22.193 1.00 96.12 604 PHE A C 1
ATOM 4452 O O . PHE A 1 604 ? 3.935 -14.366 -22.758 1.00 96.12 604 PHE A O 1
ATOM 4459 N N . TYR A 1 605 ? 6.016 -13.555 -22.555 1.00 96.06 605 TYR A N 1
ATOM 4460 C CA . TYR A 1 605 ? 5.908 -12.536 -23.596 1.00 96.06 605 TYR A CA 1
ATOM 4461 C C . TYR A 1 605 ? 5.430 -13.135 -24.923 1.00 96.06 605 TYR A C 1
ATOM 4463 O O . TYR A 1 605 ? 4.477 -12.640 -25.517 1.00 96.06 605 TYR A O 1
ATOM 4471 N N . SER A 1 606 ? 6.022 -14.256 -25.347 1.00 93.31 606 SER A N 1
ATOM 4472 C CA . SER A 1 606 ? 5.649 -14.941 -26.595 1.00 93.31 606 SER A CA 1
ATOM 4473 C C . SER A 1 606 ? 4.212 -15.482 -26.587 1.00 93.31 606 SER A C 1
ATOM 4475 O O . SER A 1 606 ? 3.619 -15.676 -27.647 1.00 93.31 606 SER A O 1
ATOM 4477 N N . LYS A 1 607 ? 3.637 -15.752 -25.404 1.00 94.88 607 LYS A N 1
ATOM 4478 C CA . LYS A 1 607 ? 2.224 -16.140 -25.262 1.00 94.88 607 LYS A CA 1
ATOM 4479 C C . LYS A 1 607 ? 1.295 -14.935 -25.380 1.00 94.88 607 LYS A C 1
ATOM 4481 O O . LYS A 1 607 ? 0.244 -15.062 -25.999 1.00 94.88 607 LYS A O 1
ATOM 4486 N N . VAL A 1 608 ? 1.680 -13.799 -24.795 1.00 95.69 608 VAL A N 1
ATOM 4487 C CA . VAL A 1 608 ? 0.918 -12.542 -24.878 1.00 95.69 608 VAL A CA 1
ATOM 4488 C C . VAL A 1 608 ? 0.954 -11.974 -26.299 1.00 95.69 608 VAL A C 1
ATOM 4490 O O . VAL A 1 608 ? -0.069 -11.516 -26.803 1.00 95.69 608 VAL A O 1
ATOM 4493 N N . HIS A 1 609 ? 2.101 -12.079 -26.976 1.00 93.56 609 HIS A N 1
ATOM 4494 C CA . HIS A 1 609 ? 2.326 -11.591 -28.339 1.00 93.56 609 HIS A CA 1
ATOM 4495 C C . HIS A 1 609 ? 2.756 -12.731 -29.283 1.00 93.56 609 HIS A C 1
ATOM 4497 O O . HIS A 1 609 ? 3.939 -12.845 -29.618 1.00 93.56 609 HIS A O 1
ATOM 4503 N N . PRO A 1 610 ? 1.824 -13.594 -29.740 1.00 91.62 610 PRO A N 1
ATOM 4504 C CA . PRO A 1 610 ? 2.156 -14.733 -30.591 1.00 91.62 610 PRO A CA 1
ATOM 4505 C C . PRO A 1 610 ? 2.943 -14.345 -31.849 1.00 91.62 610 PRO A C 1
ATOM 4507 O O . PRO A 1 610 ? 2.547 -13.465 -32.614 1.00 91.62 610 PRO A O 1
ATOM 4510 N N . GLY A 1 611 ? 4.053 -15.048 -32.086 1.00 84.25 611 GLY A N 1
ATOM 4511 C CA . GLY A 1 611 ? 4.916 -14.836 -33.252 1.00 84.25 611 GLY A CA 1
ATOM 4512 C C . GLY A 1 611 ? 5.869 -13.644 -33.141 1.00 84.25 611 GLY A C 1
ATOM 4513 O O . GLY A 1 611 ? 6.533 -13.330 -34.125 1.00 84.25 611 GLY A O 1
ATOM 4514 N N . GLN A 1 612 ? 5.944 -12.984 -31.982 1.00 84.56 612 GLN A N 1
ATOM 4515 C CA . GLN A 1 612 ? 6.924 -11.939 -31.693 1.00 84.56 612 GLN A CA 1
ATOM 4516 C C . GLN A 1 612 ? 7.892 -12.416 -30.605 1.00 84.56 612 GLN A C 1
ATOM 4518 O O . GLN A 1 612 ? 7.482 -13.042 -29.628 1.00 84.56 612 GLN A O 1
ATOM 4523 N N . SER A 1 613 ? 9.175 -12.103 -30.775 1.00 84.25 613 SER A N 1
ATOM 4524 C CA . SER A 1 613 ? 10.207 -12.345 -29.765 1.00 84.25 613 SER A CA 1
ATOM 4525 C C . SER A 1 613 ? 10.466 -11.069 -28.980 1.00 84.25 613 SER A C 1
ATOM 4527 O O . SER A 1 613 ? 10.425 -9.979 -29.543 1.00 84.25 613 SER A O 1
ATOM 4529 N N . MET A 1 614 ? 10.774 -11.211 -27.694 1.00 86.69 614 MET A N 1
ATOM 4530 C CA . MET A 1 614 ? 11.159 -10.075 -26.864 1.00 86.69 614 MET A CA 1
ATOM 4531 C C . MET A 1 614 ? 12.508 -9.505 -27.342 1.00 86.69 614 MET A C 1
ATOM 4533 O O . MET A 1 614 ? 13.451 -10.251 -27.612 1.00 86.69 614 MET A O 1
ATOM 4537 N N . THR A 1 615 ? 12.572 -8.184 -27.459 1.00 84.00 615 THR A N 1
ATOM 4538 C CA . THR A 1 615 ? 13.750 -7.362 -27.785 1.00 84.00 615 THR A CA 1
ATOM 4539 C C . THR A 1 615 ? 14.238 -6.602 -26.547 1.00 84.00 615 THR A C 1
ATOM 4541 O O . THR A 1 615 ? 13.484 -6.470 -25.581 1.00 84.00 615 THR A O 1
ATOM 4544 N N . GLY A 1 616 ? 15.443 -6.022 -26.579 1.00 82.88 616 GLY A N 1
ATOM 4545 C CA . GLY A 1 616 ? 15.972 -5.203 -25.478 1.00 82.88 616 GLY A CA 1
ATOM 4546 C C . GLY A 1 616 ? 15.091 -4.013 -25.074 1.00 82.88 616 GLY A C 1
ATOM 4547 O O . GLY A 1 616 ? 14.945 -3.733 -23.883 1.00 82.88 616 GLY A O 1
ATOM 4548 N N . VAL A 1 617 ? 14.426 -3.335 -26.023 1.00 83.38 617 VAL A N 1
ATOM 4549 C CA . VAL A 1 617 ? 13.441 -2.275 -25.694 1.00 83.38 617 VAL A CA 1
ATOM 4550 C C . VAL A 1 617 ? 12.215 -2.855 -25.024 1.00 83.38 617 VAL A C 1
ATOM 4552 O O . VAL A 1 617 ? 11.789 -2.340 -23.990 1.00 83.38 617 VAL A O 1
ATOM 4555 N N . SER A 1 618 ? 11.637 -3.919 -25.587 1.00 89.12 618 SER A N 1
ATOM 4556 C CA . SER A 1 618 ? 10.443 -4.516 -24.989 1.00 89.12 618 SER A CA 1
ATOM 4557 C C . SER A 1 618 ? 10.747 -5.094 -23.598 1.00 89.12 618 SER A C 1
ATOM 4559 O O . SER A 1 618 ? 9.899 -5.010 -22.716 1.00 89.12 618 SER A O 1
ATOM 4561 N N . ALA A 1 619 ? 11.971 -5.583 -23.364 1.00 92.25 619 ALA A N 1
ATOM 4562 C CA . ALA A 1 619 ? 12.472 -6.005 -22.059 1.00 92.25 619 ALA A CA 1
ATOM 4563 C C . ALA A 1 619 ? 12.566 -4.840 -21.074 1.00 92.25 619 ALA A C 1
ATOM 4565 O O . ALA A 1 619 ? 11.975 -4.901 -20.000 1.00 92.25 619 ALA A O 1
ATOM 4566 N N . ARG A 1 620 ? 13.217 -3.734 -21.440 1.00 91.19 620 ARG A N 1
ATOM 4567 C CA . ARG A 1 620 ? 13.282 -2.558 -20.557 1.00 91.19 620 ARG A CA 1
ATOM 4568 C C . ARG A 1 620 ? 11.922 -1.956 -20.266 1.00 91.19 620 ARG A C 1
ATOM 4570 O O . ARG A 1 620 ? 11.657 -1.546 -19.144 1.00 91.19 620 ARG A O 1
ATOM 4577 N N . SER A 1 621 ? 11.049 -1.963 -21.262 1.00 93.75 621 SER A N 1
ATOM 4578 C CA . SER A 1 621 ? 9.678 -1.492 -21.110 1.00 93.75 621 SER A CA 1
ATOM 4579 C C . SER A 1 621 ? 8.858 -2.392 -20.193 1.00 93.75 621 SER A C 1
ATOM 4581 O O . SER A 1 621 ? 8.076 -1.902 -19.385 1.00 93.75 621 SER A O 1
ATOM 4583 N N . PHE A 1 622 ? 9.061 -3.706 -20.290 1.00 97.19 622 PHE A N 1
ATOM 4584 C CA . PHE A 1 622 ? 8.457 -4.668 -19.383 1.00 97.19 622 PHE A CA 1
ATOM 4585 C C . PHE A 1 622 ? 8.934 -4.434 -17.942 1.00 97.19 622 PHE A C 1
ATOM 4587 O O . PHE A 1 622 ? 8.113 -4.258 -17.043 1.00 97.19 622 PHE A O 1
ATOM 4594 N N . GLU A 1 623 ? 10.251 -4.365 -17.731 1.00 96.62 623 GLU A N 1
ATOM 4595 C CA . GLU A 1 623 ? 10.847 -4.142 -16.410 1.00 96.62 623 GLU A CA 1
ATOM 4596 C C . GLU A 1 623 ? 10.389 -2.801 -15.811 1.00 96.62 623 GLU A C 1
ATOM 4598 O O . GLU A 1 623 ? 9.983 -2.754 -14.655 1.00 96.62 623 GLU A O 1
ATOM 4603 N N . ALA A 1 624 ? 10.349 -1.723 -16.603 1.00 96.19 624 ALA A N 1
ATOM 4604 C CA . ALA A 1 624 ? 9.895 -0.403 -16.160 1.00 96.19 624 ALA A CA 1
ATOM 4605 C C . ALA A 1 624 ? 8.475 -0.425 -15.571 1.00 96.19 624 ALA A C 1
ATOM 4607 O O . ALA A 1 624 ? 8.229 0.183 -14.528 1.00 96.19 624 ALA A O 1
ATOM 4608 N N . VAL A 1 625 ? 7.539 -1.139 -16.207 1.00 97.88 625 VAL A N 1
ATOM 4609 C CA . VAL A 1 625 ? 6.167 -1.278 -15.693 1.00 97.88 625 VAL A CA 1
ATOM 4610 C C . VAL A 1 625 ? 6.137 -2.101 -14.405 1.00 97.88 625 VAL A C 1
ATOM 4612 O O . VAL A 1 625 ? 5.440 -1.713 -13.468 1.00 97.88 625 VAL A O 1
ATOM 4615 N N . VAL A 1 626 ? 6.907 -3.194 -14.326 1.00 97.44 626 VAL A N 1
ATOM 4616 C CA . VAL A 1 626 ? 7.038 -3.998 -13.095 1.00 97.44 626 VAL A CA 1
ATOM 4617 C C . VAL A 1 626 ? 7.570 -3.140 -11.946 1.00 97.44 626 VAL A C 1
ATOM 4619 O O . VAL A 1 626 ? 6.988 -3.138 -10.865 1.00 97.44 626 VAL A O 1
ATOM 4622 N N . MET A 1 627 ? 8.600 -2.335 -12.199 1.00 96.56 627 MET A N 1
ATOM 4623 C CA . MET A 1 627 ? 9.197 -1.434 -11.211 1.00 96.56 627 MET A CA 1
ATOM 4624 C C . MET A 1 627 ? 8.241 -0.335 -10.750 1.00 96.56 627 MET A C 1
ATOM 4626 O O . MET A 1 627 ? 8.168 -0.042 -9.559 1.00 96.56 627 MET A O 1
ATOM 4630 N N . LEU A 1 628 ? 7.489 0.275 -11.672 1.00 96.88 628 LEU A N 1
ATOM 4631 C CA . LEU A 1 628 ? 6.479 1.277 -11.326 1.00 96.88 628 LEU A CA 1
ATOM 4632 C C . LEU A 1 628 ? 5.362 0.670 -10.471 1.00 96.88 628 LEU A C 1
ATOM 4634 O O . LEU A 1 628 ? 4.965 1.270 -9.472 1.00 96.88 628 LEU A O 1
ATOM 4638 N N . ALA A 1 629 ? 4.881 -0.519 -10.831 1.00 95.69 629 ALA A N 1
ATOM 4639 C CA . ALA A 1 629 ? 3.860 -1.226 -10.067 1.00 95.69 629 ALA A CA 1
ATOM 4640 C C . ALA A 1 629 ? 4.357 -1.636 -8.675 1.00 95.69 629 ALA A C 1
ATOM 4642 O O . ALA A 1 629 ? 3.634 -1.475 -7.694 1.00 95.69 629 ALA A O 1
ATOM 4643 N N . ASP A 1 630 ? 5.595 -2.108 -8.564 1.00 94.56 630 ASP A N 1
ATOM 4644 C CA . ASP A 1 630 ? 6.207 -2.452 -7.284 1.00 94.56 630 ASP A CA 1
ATOM 4645 C C . ASP A 1 630 ? 6.439 -1.211 -6.410 1.00 94.56 630 ASP A C 1
ATOM 4647 O O . ASP A 1 630 ? 6.073 -1.209 -5.239 1.00 94.56 630 ASP A O 1
ATOM 4651 N N . ALA A 1 631 ? 6.913 -0.098 -6.980 1.00 92.69 631 ALA A N 1
ATOM 4652 C CA . ALA A 1 631 ? 7.039 1.173 -6.265 1.00 92.69 631 ALA A CA 1
ATOM 4653 C C . ALA A 1 631 ? 5.682 1.688 -5.745 1.00 92.69 631 ALA A C 1
ATOM 4655 O O . ALA A 1 631 ? 5.590 2.185 -4.619 1.00 92.69 631 ALA A O 1
ATOM 4656 N N . MET A 1 632 ? 4.608 1.543 -6.528 1.00 90.75 632 MET A N 1
ATOM 4657 C CA . MET A 1 632 ? 3.241 1.845 -6.080 1.00 90.75 632 MET A CA 1
ATOM 4658 C C . MET A 1 632 ? 2.781 0.883 -4.983 1.00 90.75 632 MET A C 1
ATOM 4660 O O . MET A 1 632 ? 2.199 1.318 -3.994 1.00 90.75 632 MET A O 1
ATOM 4664 N N . SER A 1 633 ? 3.081 -0.410 -5.117 1.00 85.81 633 SER A N 1
ATOM 4665 C CA . SER A 1 633 ? 2.761 -1.414 -4.102 1.00 85.81 633 SER A CA 1
ATOM 4666 C C . SER A 1 633 ? 3.469 -1.118 -2.775 1.00 85.81 633 SER A C 1
ATOM 4668 O O . SER A 1 633 ? 2.835 -1.081 -1.729 1.00 85.81 633 SER A O 1
ATOM 4670 N N . VAL A 1 634 ? 4.773 -0.847 -2.803 1.00 82.00 634 VAL A N 1
ATOM 4671 C CA . VAL A 1 634 ? 5.570 -0.546 -1.604 1.00 82.00 634 VAL A CA 1
ATOM 4672 C C . VAL A 1 634 ? 5.147 0.776 -0.964 1.00 82.00 634 VAL A C 1
ATOM 4674 O O . VAL A 1 634 ? 5.096 0.873 0.258 1.00 82.00 634 VAL A O 1
ATOM 4677 N N . SER A 1 635 ? 4.832 1.796 -1.768 1.00 78.06 635 SER A N 1
ATOM 4678 C CA . SER A 1 635 ? 4.405 3.101 -1.244 1.00 78.06 635 SER A CA 1
ATOM 4679 C C . SER A 1 635 ? 2.937 3.160 -0.816 1.00 78.06 635 SER A C 1
ATOM 4681 O O . SER A 1 635 ? 2.534 4.155 -0.211 1.00 78.06 635 SER A O 1
ATOM 4683 N N . GLY A 1 636 ? 2.125 2.157 -1.167 1.00 72.19 636 GLY A N 1
ATOM 4684 C CA . GLY A 1 636 ? 0.678 2.166 -0.939 1.00 72.19 636 GLY A CA 1
ATOM 4685 C C . GLY A 1 636 ? -0.040 3.356 -1.593 1.00 72.19 636 GLY A C 1
ATOM 4686 O O . GLY A 1 636 ? -1.125 3.752 -1.165 1.00 72.19 636 GLY A O 1
ATOM 4687 N N . SER A 1 637 ? 0.578 3.989 -2.597 1.00 78.06 637 SER A N 1
ATOM 4688 C CA . SER A 1 637 ? 0.120 5.252 -3.173 1.00 78.06 637 SER A CA 1
ATOM 4689 C C . SER A 1 637 ? 0.350 5.341 -4.684 1.00 78.06 637 SER A C 1
ATOM 4691 O O . SER A 1 637 ? 1.266 4.744 -5.240 1.00 78.06 637 SER A O 1
ATOM 4693 N N . THR A 1 638 ? -0.463 6.161 -5.351 1.00 85.06 638 THR A N 1
ATOM 4694 C CA . THR A 1 638 ? -0.256 6.605 -6.741 1.00 85.06 638 THR A CA 1
ATOM 4695 C C . THR A 1 638 ? 0.197 8.067 -6.825 1.00 85.06 638 THR A C 1
ATOM 4697 O O . THR A 1 638 ? 0.304 8.635 -7.913 1.00 85.06 638 THR A O 1
ATOM 4700 N N . THR A 1 639 ? 0.462 8.714 -5.683 1.00 81.50 639 THR A N 1
ATOM 4701 C CA . THR A 1 639 ? 0.925 10.106 -5.659 1.00 81.50 639 THR A CA 1
ATOM 4702 C C . THR A 1 639 ? 2.367 10.209 -6.170 1.00 81.50 639 THR A C 1
ATOM 4704 O O . THR A 1 639 ? 3.215 9.410 -5.764 1.00 81.50 639 THR A O 1
ATOM 4707 N N . PRO A 1 640 ? 2.699 11.213 -7.009 1.00 83.12 640 PRO A N 1
ATOM 4708 C CA . PRO A 1 640 ? 4.024 11.300 -7.621 1.00 83.12 640 PRO A CA 1
ATOM 4709 C C . PRO A 1 640 ? 5.193 11.291 -6.634 1.00 83.12 640 PRO A C 1
ATOM 4711 O O . PRO A 1 640 ? 6.178 10.593 -6.851 1.00 83.12 640 PRO A O 1
ATOM 4714 N N . ALA A 1 641 ? 5.070 12.017 -5.520 1.00 78.38 641 ALA A N 1
ATOM 4715 C CA . ALA A 1 641 ? 6.130 12.099 -4.520 1.00 78.38 641 ALA A CA 1
ATOM 4716 C C . ALA A 1 641 ? 6.402 10.750 -3.830 1.00 78.38 641 ALA A C 1
ATOM 4718 O O . ALA A 1 641 ? 7.562 10.384 -3.648 1.00 78.38 641 ALA A O 1
ATOM 4719 N N . ALA A 1 642 ? 5.349 10.004 -3.477 1.00 77.69 642 ALA A N 1
ATOM 4720 C CA . ALA A 1 642 ? 5.480 8.717 -2.798 1.00 77.69 642 ALA A CA 1
ATOM 4721 C C . ALA A 1 642 ? 6.050 7.650 -3.741 1.00 77.69 642 ALA A C 1
ATOM 4723 O O . ALA A 1 642 ? 7.045 7.005 -3.413 1.00 77.69 642 ALA A O 1
ATOM 4724 N N . VAL A 1 643 ? 5.481 7.540 -4.947 1.00 86.94 643 VAL A N 1
ATOM 4725 C CA . VAL A 1 643 ? 5.942 6.588 -5.967 1.00 86.94 643 VAL A CA 1
ATOM 4726 C C . VAL A 1 643 ? 7.370 6.910 -6.400 1.00 86.94 643 VAL A C 1
ATOM 4728 O O . VAL A 1 643 ? 8.204 6.016 -6.467 1.00 86.94 643 VAL A O 1
ATOM 4731 N N . GLY A 1 644 ? 7.691 8.185 -6.636 1.00 85.38 644 GLY A N 1
ATOM 4732 C CA . GLY A 1 644 ? 9.038 8.597 -7.022 1.00 85.38 644 GLY A CA 1
ATOM 4733 C C . GLY A 1 644 ? 10.083 8.336 -5.934 1.00 85.38 644 GLY A C 1
ATOM 4734 O O . GLY A 1 644 ? 11.201 7.930 -6.243 1.00 85.38 644 GLY A O 1
ATOM 4735 N N . SER A 1 645 ? 9.732 8.516 -4.655 1.00 83.06 645 SER A N 1
ATOM 4736 C CA . SER A 1 645 ? 10.620 8.160 -3.542 1.00 83.06 645 SER A CA 1
ATOM 4737 C C . SER A 1 645 ? 10.845 6.648 -3.454 1.00 83.06 645 SER A C 1
ATOM 4739 O O . SER A 1 645 ? 11.990 6.211 -3.327 1.00 83.06 645 SER A O 1
ATOM 4741 N N . ALA A 1 646 ? 9.784 5.845 -3.581 1.00 86.88 646 ALA A N 1
ATOM 4742 C CA . ALA A 1 646 ? 9.892 4.388 -3.597 1.00 86.88 646 ALA A CA 1
ATOM 4743 C C . ALA A 1 646 ? 10.732 3.890 -4.785 1.00 86.88 646 ALA A C 1
ATOM 4745 O O . ALA A 1 646 ? 11.619 3.062 -4.598 1.00 86.88 646 ALA A O 1
ATOM 4746 N N . LEU A 1 647 ? 10.531 4.460 -5.976 1.00 91.50 647 LEU A N 1
ATOM 4747 C CA . LEU A 1 647 ? 11.265 4.111 -7.193 1.00 91.50 647 LEU A CA 1
ATOM 4748 C C . LEU A 1 647 ? 12.776 4.356 -7.058 1.00 91.50 647 LEU A C 1
ATOM 4750 O O . LEU A 1 647 ? 13.569 3.489 -7.408 1.00 91.50 647 LEU A O 1
ATOM 4754 N N . LYS A 1 648 ? 13.199 5.490 -6.483 1.00 88.69 648 LYS A N 1
ATOM 4755 C CA . LYS A 1 648 ? 14.630 5.781 -6.240 1.00 88.69 648 LYS A CA 1
ATOM 4756 C C . LYS A 1 648 ? 15.272 4.835 -5.217 1.00 88.69 648 LYS A C 1
ATOM 4758 O O . LYS A 1 648 ? 16.458 4.508 -5.304 1.00 88.69 648 LYS A O 1
ATOM 4763 N N . ASN A 1 649 ? 14.487 4.381 -4.244 1.00 88.88 649 ASN A N 1
ATOM 4764 C CA . ASN A 1 649 ? 14.936 3.469 -3.192 1.00 88.88 649 ASN A CA 1
ATOM 4765 C C . ASN A 1 649 ? 14.812 1.987 -3.573 1.00 88.88 649 ASN A C 1
ATOM 4767 O O . ASN A 1 649 ? 15.210 1.124 -2.793 1.00 88.88 649 ASN A O 1
ATOM 4771 N N . LEU A 1 650 ? 14.304 1.683 -4.767 1.00 92.94 650 LEU A N 1
ATOM 4772 C CA . LEU A 1 650 ? 14.098 0.323 -5.248 1.00 92.94 650 LEU A CA 1
ATOM 4773 C C . LEU A 1 650 ? 15.432 -0.413 -5.411 1.00 92.94 650 LEU A C 1
ATOM 4775 O O . LEU A 1 650 ? 16.404 0.134 -5.941 1.00 92.94 650 LEU A O 1
ATOM 4779 N N . ARG A 1 651 ? 15.482 -1.655 -4.921 1.00 94.06 651 ARG A N 1
ATOM 4780 C CA . ARG A 1 651 ? 16.647 -2.545 -5.004 1.00 94.06 651 ARG A CA 1
ATOM 4781 C C . ARG A 1 651 ? 16.187 -3.948 -5.393 1.00 94.06 651 ARG A C 1
ATOM 4783 O O . ARG A 1 651 ? 15.570 -4.633 -4.582 1.00 94.06 651 ARG A O 1
ATOM 4790 N N . TYR A 1 652 ? 16.495 -4.375 -6.612 1.00 94.94 652 TYR A N 1
ATOM 4791 C CA . TYR A 1 652 ? 16.247 -5.734 -7.094 1.00 94.94 652 TYR A CA 1
ATOM 4792 C C . TYR A 1 652 ? 17.518 -6.559 -7.037 1.00 94.94 652 TYR A C 1
ATOM 4794 O O . TYR A 1 652 ? 18.583 -6.099 -7.442 1.00 94.94 652 TYR A O 1
ATOM 4802 N N . SER A 1 653 ? 17.390 -7.793 -6.554 1.00 93.44 653 SER A N 1
ATOM 4803 C CA . SER A 1 653 ? 18.420 -8.816 -6.722 1.00 93.44 653 SER A CA 1
ATOM 4804 C C . SER A 1 653 ? 18.441 -9.346 -8.159 1.00 93.44 653 SER A C 1
ATOM 4806 O O . SER A 1 653 ? 17.541 -9.069 -8.955 1.00 93.44 653 SER A O 1
ATOM 4808 N N . ALA A 1 654 ? 19.452 -10.151 -8.490 1.00 90.12 654 ALA A N 1
ATOM 4809 C CA . ALA A 1 654 ? 19.580 -10.745 -9.815 1.00 90.12 654 ALA A CA 1
ATOM 4810 C C . ALA A 1 654 ? 18.334 -11.552 -10.213 1.00 90.12 654 ALA A C 1
ATOM 4812 O O . ALA A 1 654 ? 17.884 -11.435 -11.346 1.00 90.12 654 ALA A O 1
ATOM 4813 N N . ASP A 1 655 ? 17.740 -12.321 -9.300 1.00 90.00 655 ASP A N 1
ATOM 4814 C CA . ASP A 1 655 ? 16.572 -13.152 -9.617 1.00 90.00 655 ASP A CA 1
ATOM 4815 C C . ASP A 1 655 ? 15.274 -12.347 -9.759 1.00 90.00 655 ASP A C 1
ATOM 4817 O O . ASP A 1 655 ? 14.340 -12.817 -10.400 1.00 90.00 655 ASP A O 1
ATOM 4821 N N . GLN A 1 656 ? 15.237 -11.122 -9.225 1.00 93.44 656 GLN A N 1
ATOM 4822 C CA . GLN A 1 656 ? 14.081 -10.218 -9.264 1.00 93.44 656 GLN A CA 1
ATOM 4823 C C . GLN A 1 656 ? 14.097 -9.249 -10.451 1.00 93.44 656 GLN A C 1
ATOM 4825 O O . GLN A 1 656 ? 13.265 -8.351 -10.505 1.00 93.44 656 GLN A O 1
ATOM 4830 N N . SER A 1 657 ? 15.036 -9.410 -11.383 1.00 94.88 657 SER A N 1
ATOM 4831 C CA . SER A 1 657 ? 15.149 -8.561 -12.565 1.00 94.88 657 SER A CA 1
ATOM 4832 C C . SER A 1 657 ? 15.394 -9.388 -13.815 1.00 94.88 657 SER A C 1
ATOM 4834 O O . SER A 1 657 ? 16.093 -10.404 -13.765 1.00 94.88 657 SER A O 1
ATOM 4836 N N . ILE A 1 658 ? 14.889 -8.937 -14.963 1.00 95.00 658 ILE A N 1
ATOM 4837 C CA . ILE A 1 658 ? 15.169 -9.599 -16.242 1.00 95.00 658 ILE A CA 1
ATOM 4838 C C . ILE A 1 658 ? 16.475 -9.149 -16.906 1.00 95.00 658 ILE A C 1
ATOM 4840 O O . ILE A 1 658 ? 16.829 -9.709 -17.937 1.00 95.00 658 ILE A O 1
ATOM 4844 N N . PHE A 1 659 ? 17.214 -8.179 -16.369 1.00 92.19 659 PHE A N 1
ATOM 4845 C CA . PHE A 1 659 ? 18.455 -7.714 -17.005 1.00 92.19 659 PHE A CA 1
ATOM 4846 C C . PHE A 1 659 ? 19.661 -8.607 -16.715 1.00 92.19 659 PHE A C 1
ATOM 4848 O O . PHE A 1 659 ? 19.626 -9.501 -15.871 1.00 92.19 659 PHE A O 1
ATOM 4855 N N . SER A 1 660 ? 20.749 -8.396 -17.445 1.00 86.69 660 SER A N 1
ATOM 4856 C CA . SER A 1 660 ? 22.060 -8.950 -17.118 1.00 86.69 660 SER A CA 1
ATOM 4857 C C . SER A 1 660 ? 22.551 -8.450 -15.748 1.00 86.69 660 SER A C 1
ATOM 4859 O O . SER A 1 660 ? 22.032 -7.487 -15.194 1.00 86.69 660 SER A O 1
ATOM 4861 N N . GLY A 1 661 ? 23.584 -9.088 -15.195 1.00 87.00 661 GLY A N 1
ATOM 4862 C CA . GLY A 1 661 ? 24.253 -8.592 -13.988 1.00 87.00 661 GLY A CA 1
ATOM 4863 C C . GLY A 1 661 ? 23.580 -8.983 -12.669 1.00 87.00 661 GLY A C 1
ATOM 4864 O O . GLY A 1 661 ? 22.929 -10.026 -12.567 1.00 87.00 661 GLY A O 1
ATOM 4865 N N . SER A 1 662 ? 23.826 -8.179 -11.633 1.00 86.06 662 SER A N 1
ATOM 4866 C CA . SER A 1 662 ? 23.534 -8.516 -10.230 1.00 86.06 662 SER A CA 1
ATOM 4867 C C . SER A 1 662 ? 22.163 -8.048 -9.735 1.00 86.06 662 SER A C 1
ATOM 4869 O O . SER A 1 662 ? 21.807 -8.342 -8.592 1.00 86.06 662 SER A O 1
ATOM 4871 N N . GLY A 1 663 ? 21.389 -7.368 -10.584 1.00 90.25 663 GLY A N 1
ATOM 4872 C CA . GLY A 1 663 ? 20.093 -6.788 -10.242 1.00 90.25 663 GLY A CA 1
ATOM 4873 C C . GLY A 1 663 ? 19.987 -5.329 -10.679 1.00 90.25 663 GLY A C 1
ATOM 4874 O O . GLY A 1 663 ? 20.727 -4.899 -11.561 1.00 90.25 663 GLY A O 1
ATOM 4875 N N . ILE A 1 664 ? 19.074 -4.575 -10.061 1.00 93.62 664 ILE A N 1
ATOM 4876 C CA . ILE A 1 664 ? 18.843 -3.154 -10.361 1.00 93.62 664 ILE A CA 1
ATOM 4877 C C . ILE A 1 664 ? 18.826 -2.342 -9.069 1.00 93.62 664 ILE A C 1
ATOM 4879 O O . ILE A 1 664 ? 18.107 -2.648 -8.120 1.00 93.62 664 ILE A O 1
ATOM 4883 N N . SER A 1 665 ? 19.582 -1.255 -9.063 1.00 92.56 665 SER A N 1
ATOM 4884 C CA . SER A 1 665 ? 19.447 -0.131 -8.139 1.00 92.56 665 SER A CA 1
ATOM 4885 C C . SER A 1 665 ? 19.633 1.179 -8.904 1.00 92.56 665 SER A C 1
ATOM 4887 O O . SER A 1 665 ? 19.873 1.141 -10.107 1.00 92.56 665 SER A O 1
ATOM 4889 N N . PHE A 1 666 ? 19.523 2.325 -8.234 1.00 90.88 666 PHE A N 1
ATOM 4890 C CA . PHE A 1 666 ? 19.686 3.630 -8.875 1.00 90.88 666 PHE A CA 1
ATOM 4891 C C . PHE A 1 666 ? 20.717 4.483 -8.147 1.00 90.88 666 PHE A C 1
ATOM 4893 O O . PHE A 1 666 ? 20.738 4.502 -6.911 1.00 90.88 666 PHE A O 1
ATOM 4900 N N . ASP A 1 667 ? 21.557 5.170 -8.921 1.00 87.31 667 ASP A N 1
ATOM 4901 C CA . ASP A 1 667 ? 22.471 6.190 -8.410 1.00 87.31 667 ASP A CA 1
ATOM 4902 C C . ASP A 1 667 ? 21.732 7.502 -8.062 1.00 87.31 667 ASP A C 1
ATOM 4904 O O . ASP A 1 667 ? 20.510 7.618 -8.197 1.00 87.31 667 ASP A O 1
ATOM 4908 N N . GLU A 1 668 ? 22.471 8.510 -7.591 1.00 84.44 668 GLU A N 1
ATOM 4909 C CA . GLU A 1 668 ? 21.903 9.818 -7.226 1.00 84.44 668 GLU A CA 1
ATOM 4910 C C . GLU A 1 668 ? 21.300 10.578 -8.419 1.00 84.44 668 GLU A C 1
ATOM 4912 O O . GLU A 1 668 ? 20.429 11.431 -8.230 1.00 84.44 668 GLU A O 1
ATOM 4917 N N . LEU A 1 669 ? 21.742 10.261 -9.638 1.00 81.69 669 LEU A N 1
ATOM 4918 C CA . LEU A 1 669 ? 21.253 10.840 -10.887 1.00 81.69 669 LEU A CA 1
ATOM 4919 C C . LEU A 1 669 ? 20.049 10.066 -11.452 1.00 81.69 669 LEU A C 1
ATOM 4921 O O . LEU A 1 669 ? 19.421 10.524 -12.405 1.00 81.69 669 LEU A O 1
ATOM 4925 N N . GLY A 1 670 ? 19.697 8.928 -10.847 1.00 83.81 670 GLY A N 1
ATOM 4926 C CA . GLY A 1 670 ? 18.614 8.056 -11.281 1.00 83.81 670 GLY A CA 1
ATOM 4927 C C . GLY A 1 670 ? 19.006 7.074 -12.387 1.00 83.81 670 GLY A C 1
ATOM 4928 O O . GLY A 1 670 ? 18.115 6.477 -12.986 1.00 83.81 670 GLY A O 1
ATOM 4929 N N . ASN A 1 671 ? 20.293 6.877 -12.677 1.00 84.88 671 ASN A N 1
ATOM 4930 C CA . ASN A 1 671 ? 20.737 5.868 -13.640 1.00 84.88 671 ASN A CA 1
ATOM 4931 C C . ASN A 1 671 ? 20.737 4.481 -13.000 1.00 84.88 671 ASN A C 1
ATOM 4933 O O . ASN A 1 671 ? 21.107 4.327 -11.832 1.00 84.88 671 ASN A O 1
ATOM 4937 N N . ALA A 1 672 ? 20.321 3.467 -13.760 1.00 86.81 672 ALA A N 1
ATOM 4938 C CA . ALA A 1 672 ? 20.362 2.087 -13.302 1.00 86.81 672 ALA A CA 1
ATOM 4939 C C . ALA A 1 672 ? 21.805 1.626 -13.035 1.00 86.81 672 ALA A C 1
ATOM 4941 O O . ALA A 1 672 ? 22.681 1.732 -13.887 1.00 86.81 672 ALA A O 1
ATOM 4942 N N . VAL A 1 673 ? 22.023 1.050 -11.855 1.00 87.31 673 VAL A N 1
ATOM 4943 C CA . VAL A 1 673 ? 23.276 0.438 -11.403 1.00 87.31 673 VAL A CA 1
ATOM 4944 C C . VAL A 1 673 ? 23.023 -1.034 -11.105 1.00 87.31 673 VAL A C 1
ATOM 4946 O O . VAL A 1 673 ? 22.050 -1.372 -10.426 1.00 87.31 673 VAL A O 1
ATOM 4949 N N . GLY A 1 674 ? 23.914 -1.912 -11.566 1.00 83.81 674 GLY A N 1
ATOM 4950 C CA . GLY A 1 674 ? 23.796 -3.364 -11.389 1.00 83.81 674 GLY A CA 1
ATOM 4951 C C . GLY A 1 674 ? 23.584 -4.141 -12.692 1.00 83.81 674 GLY A C 1
ATOM 4952 O O . GLY A 1 674 ? 24.202 -5.206 -12.827 1.00 83.81 674 GLY A O 1
ATOM 4953 N N . PRO A 1 675 ? 22.802 -3.633 -13.670 1.00 84.62 675 PRO A N 1
ATOM 4954 C CA . PRO A 1 675 ? 22.792 -4.203 -15.007 1.00 84.62 675 PRO A CA 1
ATOM 4955 C C . PRO A 1 675 ? 24.168 -4.088 -15.654 1.00 84.62 675 PRO A C 1
ATOM 4957 O O . PRO A 1 675 ? 24.817 -3.049 -15.567 1.00 84.62 675 PRO A O 1
ATOM 4960 N N . ASN A 1 676 ? 24.609 -5.155 -16.318 1.00 83.31 676 ASN A N 1
ATOM 4961 C CA . ASN A 1 676 ? 25.901 -5.174 -16.997 1.00 83.31 676 ASN A CA 1
ATOM 4962 C C . ASN A 1 676 ? 25.699 -5.016 -18.502 1.00 83.31 676 ASN A C 1
ATOM 4964 O O . ASN A 1 676 ? 25.130 -5.905 -19.140 1.00 83.31 676 ASN A O 1
ATOM 4968 N N . THR A 1 677 ? 26.208 -3.937 -19.087 1.00 83.62 677 THR A N 1
ATOM 4969 C CA . THR A 1 677 ? 26.219 -3.785 -20.544 1.00 83.62 677 THR A CA 1
ATOM 4970 C C . THR A 1 677 ? 26.976 -4.950 -21.191 1.00 83.62 677 THR A C 1
ATOM 4972 O O . THR A 1 677 ? 28.098 -5.278 -20.806 1.00 83.62 677 THR A O 1
ATOM 4975 N N . MET A 1 678 ? 26.341 -5.603 -22.160 1.00 84.25 678 MET A N 1
ATOM 4976 C CA . MET A 1 678 ? 26.888 -6.711 -22.942 1.00 84.25 678 MET A CA 1
ATOM 4977 C C . MET A 1 678 ? 27.074 -6.278 -24.388 1.00 84.25 678 MET A C 1
ATOM 4979 O O . MET A 1 678 ? 26.341 -5.417 -24.871 1.00 84.25 678 MET A O 1
ATOM 4983 N N . LEU A 1 679 ? 27.980 -6.947 -25.103 1.00 83.81 679 LEU A N 1
ATOM 4984 C CA . LEU A 1 679 ? 28.013 -6.855 -26.559 1.00 83.81 679 LEU A CA 1
ATOM 4985 C C . LEU A 1 679 ? 27.206 -7.973 -27.186 1.00 83.81 679 LEU A C 1
ATOM 4987 O O . LEU A 1 679 ? 27.474 -9.165 -27.000 1.00 83.81 679 LEU A O 1
ATOM 4991 N N . LEU A 1 680 ? 26.241 -7.545 -27.979 1.00 82.19 680 LEU A N 1
ATOM 4992 C CA . LEU A 1 680 ? 25.394 -8.382 -28.785 1.00 82.19 680 LEU A CA 1
ATOM 4993 C C . LEU A 1 680 ? 25.826 -8.291 -30.239 1.00 82.19 680 LEU A C 1
ATOM 4995 O O . LEU A 1 680 ? 26.161 -7.215 -30.722 1.00 82.19 680 LEU A O 1
ATOM 4999 N N . GLN A 1 681 ? 25.781 -9.408 -30.950 1.00 80.44 681 GLN A N 1
ATOM 5000 C CA . GLN A 1 681 ? 26.084 -9.454 -32.369 1.00 80.44 681 GLN A CA 1
ATOM 5001 C C . GLN A 1 681 ? 25.044 -10.268 -33.113 1.00 80.44 681 GLN A C 1
ATOM 5003 O O . GLN A 1 681 ? 24.655 -11.347 -32.665 1.00 80.44 681 GLN A O 1
ATOM 5008 N N . SER A 1 682 ? 24.621 -9.790 -34.276 1.00 76.94 682 SER A N 1
ATOM 5009 C CA . SER A 1 682 ? 23.803 -10.612 -35.155 1.00 76.94 682 SER A CA 1
ATOM 5010 C C . SER A 1 682 ? 24.612 -11.739 -35.789 1.00 76.94 682 SER A C 1
ATOM 5012 O O . SER A 1 682 ? 25.670 -11.500 -36.371 1.00 76.94 682 SER A O 1
ATOM 5014 N N . GLN A 1 683 ? 24.086 -12.959 -35.689 1.00 74.06 683 GLN A N 1
ATOM 5015 C CA . GLN A 1 683 ? 24.618 -14.163 -36.309 1.00 74.06 683 GLN A CA 1
ATOM 5016 C C . GLN A 1 683 ? 23.481 -14.988 -36.925 1.00 74.06 683 GLN A C 1
ATOM 5018 O O . GLN A 1 683 ? 22.637 -15.538 -36.212 1.00 74.06 683 GLN A O 1
ATOM 5023 N N . GLY A 1 684 ? 23.437 -15.080 -38.255 1.00 67.69 684 GLY A N 1
ATOM 5024 C CA . GLY A 1 684 ? 22.402 -15.813 -38.991 1.00 67.69 684 GLY A CA 1
ATOM 5025 C C . GLY A 1 684 ? 20.986 -15.278 -38.750 1.00 67.69 684 GLY A C 1
ATOM 5026 O O . GLY A 1 684 ? 20.036 -16.059 -38.697 1.00 67.69 684 GLY A O 1
ATOM 5027 N N . GLY A 1 685 ? 20.850 -13.962 -38.545 1.00 65.25 685 GLY A N 1
ATOM 5028 C CA . GLY A 1 685 ? 19.578 -13.303 -38.220 1.00 65.25 685 GLY A CA 1
ATOM 5029 C C . GLY A 1 685 ? 19.121 -13.461 -36.767 1.00 65.25 685 GLY A C 1
ATOM 5030 O O . GLY A 1 685 ? 17.976 -13.140 -36.458 1.00 65.25 685 GLY A O 1
ATOM 5031 N N . ILE A 1 686 ? 19.985 -13.968 -35.881 1.00 68.81 686 ILE A N 1
ATOM 5032 C CA . ILE A 1 686 ? 19.726 -14.107 -34.444 1.00 68.81 686 ILE A CA 1
ATOM 5033 C C . ILE A 1 686 ? 20.786 -13.323 -33.678 1.00 68.81 686 ILE A C 1
ATOM 5035 O O . ILE A 1 686 ? 21.979 -13.488 -33.914 1.00 68.81 686 ILE A O 1
ATOM 5039 N N . THR A 1 687 ? 20.365 -12.515 -32.714 1.00 74.19 687 THR A N 1
ATOM 5040 C CA . THR A 1 687 ? 21.284 -11.790 -31.837 1.00 74.19 687 THR A CA 1
ATOM 5041 C C . THR A 1 687 ? 21.902 -12.728 -30.799 1.00 74.19 687 THR A C 1
ATOM 5043 O O . THR A 1 687 ? 21.184 -13.412 -30.067 1.00 74.19 687 THR A O 1
ATOM 5046 N N . ARG A 1 688 ? 23.233 -12.754 -30.719 1.00 78.19 688 ARG A N 1
ATOM 5047 C CA . ARG A 1 688 ? 24.007 -13.559 -29.769 1.00 78.19 688 ARG A CA 1
ATOM 5048 C C . ARG A 1 688 ? 24.885 -12.708 -28.874 1.00 78.19 688 ARG A C 1
ATOM 5050 O O . ARG A 1 688 ? 25.355 -11.656 -29.292 1.00 78.19 688 ARG A O 1
ATOM 5057 N N . VAL A 1 689 ? 25.127 -13.183 -27.658 1.00 81.50 689 VAL A N 1
ATOM 5058 C CA . VAL A 1 689 ? 26.069 -12.540 -26.734 1.00 81.50 689 VAL A CA 1
ATOM 5059 C C . VAL A 1 689 ? 27.495 -12.895 -27.166 1.00 81.50 689 VAL A C 1
ATOM 5061 O O . VAL A 1 689 ? 27.847 -14.073 -27.211 1.00 81.50 689 VAL A O 1
ATOM 5064 N N . VAL A 1 690 ? 28.306 -11.888 -27.503 1.00 74.81 690 VAL A N 1
ATOM 5065 C CA . VAL A 1 690 ? 29.712 -12.068 -27.930 1.00 74.81 690 VAL A CA 1
ATOM 5066 C C . VAL A 1 690 ? 30.686 -11.852 -26.781 1.00 74.81 690 VAL A C 1
ATOM 5068 O O . VAL A 1 690 ? 31.673 -12.574 -26.676 1.00 74.81 690 VAL A O 1
ATOM 5071 N N . LEU A 1 691 ? 30.391 -10.888 -25.910 1.00 67.38 691 LEU A N 1
ATOM 5072 C CA . LEU A 1 691 ? 31.064 -10.711 -24.627 1.00 67.38 691 LEU A CA 1
ATOM 5073 C C . LEU A 1 691 ? 29.996 -10.551 -23.549 1.00 67.38 691 LEU A C 1
ATOM 5075 O O . LEU A 1 691 ? 29.189 -9.617 -23.595 1.00 67.38 691 LEU A O 1
ATOM 5079 N N . GLY A 1 692 ? 29.963 -11.505 -22.617 1.00 56.12 692 GLY A N 1
ATOM 5080 C CA . GLY A 1 692 ? 29.039 -11.511 -21.491 1.00 56.12 692 GLY A CA 1
ATOM 5081 C C . GLY A 1 692 ? 29.667 -10.975 -20.204 1.00 56.12 692 GLY A C 1
ATOM 5082 O O . GLY A 1 692 ? 30.882 -10.951 -20.033 1.00 56.12 692 GLY A O 1
ATOM 5083 N N . ALA A 1 693 ? 28.816 -10.633 -19.234 1.00 47.25 693 ALA A N 1
ATOM 5084 C CA . ALA A 1 693 ? 29.212 -10.146 -17.908 1.00 47.25 693 ALA A CA 1
ATOM 5085 C C . ALA A 1 693 ? 30.238 -11.031 -17.155 1.00 47.25 693 ALA A C 1
ATOM 5087 O O . ALA A 1 693 ? 30.977 -10.529 -16.314 1.00 47.25 693 ALA A O 1
ATOM 5088 N N . GLY A 1 694 ? 30.276 -12.342 -17.428 1.00 41.72 694 GLY A N 1
ATOM 5089 C CA . GLY A 1 694 ? 31.208 -13.295 -16.805 1.00 41.72 694 GLY A CA 1
ATOM 5090 C C . GLY A 1 694 ? 32.531 -13.498 -17.557 1.00 41.72 694 GLY A C 1
ATOM 5091 O O . GLY A 1 694 ? 33.471 -14.076 -17.006 1.00 41.72 694 GLY A O 1
ATOM 5092 N N . ASP A 1 695 ? 32.641 -13.016 -18.797 1.00 45.41 695 ASP A N 1
ATOM 5093 C CA . ASP A 1 695 ? 33.851 -13.193 -19.610 1.00 45.41 695 ASP A CA 1
ATOM 5094 C C . ASP A 1 695 ? 34.988 -12.255 -19.172 1.00 45.41 695 ASP A C 1
ATOM 5096 O O . ASP A 1 695 ? 36.157 -12.556 -19.403 1.00 45.41 695 ASP A O 1
ATOM 5100 N N . LEU A 1 696 ? 34.672 -11.187 -18.429 1.00 41.19 696 LEU A N 1
ATOM 5101 C CA . LEU A 1 696 ? 35.654 -10.273 -17.833 1.00 41.19 696 LEU A CA 1
ATOM 5102 C C . LEU A 1 696 ? 36.457 -10.921 -16.690 1.00 41.19 696 LEU A C 1
ATOM 5104 O O . LEU A 1 696 ? 37.630 -10.604 -16.512 1.00 41.19 696 LEU A O 1
ATOM 5108 N N . ILE A 1 697 ? 35.864 -11.869 -15.952 1.00 33.38 697 ILE A N 1
ATOM 5109 C CA . ILE A 1 697 ? 36.571 -12.618 -14.896 1.00 33.38 697 ILE A CA 1
ATOM 5110 C C . ILE A 1 697 ? 37.412 -13.739 -15.521 1.00 33.38 697 ILE A C 1
ATOM 5112 O O . ILE A 1 697 ? 38.583 -13.904 -15.188 1.00 33.38 697 ILE A O 1
ATOM 5116 N N . SER A 1 698 ? 36.864 -14.461 -16.504 1.00 30.53 698 SER A N 1
ATOM 5117 C CA . SER A 1 698 ? 37.565 -15.602 -17.109 1.00 30.53 698 SER A CA 1
ATOM 5118 C C . SER A 1 698 ? 38.621 -15.228 -18.160 1.00 30.53 698 SER A C 1
ATOM 5120 O O . SER A 1 698 ? 39.458 -16.069 -18.490 1.00 30.53 698 SER A O 1
ATOM 5122 N N . ALA A 1 699 ? 38.633 -13.993 -18.676 1.00 30.48 699 ALA A N 1
ATOM 5123 C CA . ALA A 1 699 ? 39.750 -13.460 -19.461 1.00 30.48 699 ALA A CA 1
ATOM 5124 C C . ALA A 1 699 ? 40.947 -13.074 -18.570 1.00 30.48 699 ALA A C 1
ATOM 5126 O O . ALA A 1 699 ? 42.087 -13.347 -18.941 1.00 30.48 699 ALA A O 1
ATOM 5127 N N . ALA A 1 700 ? 40.692 -12.531 -17.372 1.00 31.33 700 ALA A N 1
ATOM 5128 C CA . ALA A 1 700 ? 41.726 -12.234 -16.379 1.00 31.33 700 ALA A CA 1
ATOM 5129 C C . ALA A 1 700 ? 42.310 -13.512 -15.741 1.00 31.33 700 ALA A C 1
ATOM 5131 O O . ALA A 1 700 ? 43.514 -13.592 -15.514 1.00 31.33 700 ALA A O 1
ATOM 5132 N N . GLU A 1 701 ? 41.493 -14.549 -15.524 1.00 30.97 701 GLU A N 1
ATOM 5133 C CA . GLU A 1 701 ? 41.953 -15.854 -15.017 1.00 30.97 701 GLU A CA 1
ATOM 5134 C C . GLU A 1 701 ? 42.628 -16.730 -16.083 1.00 30.97 701 GLU A C 1
ATOM 5136 O O . GLU A 1 701 ? 43.402 -17.613 -15.736 1.00 30.97 701 GLU A O 1
ATOM 5141 N N . ARG A 1 702 ? 42.389 -16.490 -17.382 1.00 31.48 702 ARG A N 1
ATOM 5142 C CA . ARG A 1 702 ? 43.129 -17.157 -18.474 1.00 31.48 702 ARG A CA 1
ATOM 5143 C C . ARG A 1 702 ? 44.489 -16.516 -18.778 1.00 31.48 702 ARG A C 1
ATOM 5145 O O . ARG A 1 702 ? 45.219 -17.038 -19.620 1.00 31.48 702 ARG A O 1
ATOM 5152 N N . GLN A 1 703 ? 44.820 -15.405 -18.116 1.00 33.41 703 GLN A N 1
ATOM 5153 C CA . GLN A 1 703 ? 46.122 -14.734 -18.194 1.00 33.41 703 GLN A CA 1
ATOM 5154 C C . GLN A 1 703 ? 46.966 -14.855 -16.907 1.00 33.41 703 GLN A C 1
ATOM 5156 O O . GLN A 1 703 ? 48.055 -14.280 -16.849 1.00 33.41 703 GLN A O 1
ATOM 5161 N N . MET A 1 704 ? 46.518 -15.636 -15.916 1.00 29.20 704 MET A N 1
ATOM 5162 C CA . MET A 1 704 ? 47.351 -16.188 -14.832 1.00 29.20 704 MET A CA 1
ATOM 5163 C C . MET A 1 704 ? 47.574 -17.681 -15.065 1.00 29.20 704 MET A C 1
ATOM 5165 O O . MET A 1 704 ? 48.653 -18.172 -14.659 1.00 29.20 704 MET A O 1
#

Secondary structure (DSSP, 8-state):
-HHHHHHHHHHHHHHHHHHHHS-PPP-------------S---EEEEE--TT-HHHHHHHHHHHHHHHTS-TTTPPEEEEESSTT---TTEEEEEEESHHHHHHHHHHHSS-S-EEEEES-TTGGGTPPTT-EE-SPPHHHHHHHTHHHHTT-S-EEEEEESSHHHHHHHHHHHHHHTT-EEEEEESSGGGHHHHHHHHHTT--SEEEE--STTHHHHHHHHHHTT--S-EEE-HHHHT-HHHHT-GGGTT-EEEEESS--TTSHHHHHHHHHHSSPPPHHHHHHHHHHHHHHHHHHHHTT-HHHHHHTTTTEEEEETTEEEEE-TTSBEEE-EEEEEEETTEEEE-SS--PPPSEEEEEEES-HHHHHHHHHHHHHHHS---SSSTTTTSSSBGGGTTBEEEEEEE-TTPPPPTTEEEEEE--TT---SS-EEE-SSSS---S-TTEEE----HHHHHHHHHHHHHHHHTTT---EEEEEEETT----HHHHHHHHHTT-EEEEEEEPSSP-HHHHHHHHHSSS---SEEEE--SSHHHHHHHHHHHHHTT---SEEEE-STTGGGSHHHHHHHTSSTTEEEEES--GGGGGT-HHHHHHHHHHHHHSTT----HHHHHHHHHHHHHHHHHHHHT---HHHHHHHHHH--EEGGG-SSSTTEEEE-TT-BEESPPPEEEEEETTEEEEEE-TTHHHHHHHTT-

Foldseek 3Di:
DVVVVVVVVVVVVVVVVVCVVCVDDDDDDDPDDPPPPQPPDFAEEEEEEDPPDPLSVLLVLLLVLLQVVDDPSQFGHYYYDPDLVRDDPRHLEYEYEEQVRLVRNCVSQPPNNHAAEYFNYQLNLVVPFFLHAYPHHHLLLFVVQCLVVLVVWQAEEEEEAPDSRSVRNQVSSCVRNNPRYDYDHDNDLVRLLVRLLVRCVVVTLEYEYEYELSVLVSLVVNVVSPNLHAYEYEQRNQQDLNNLQDLSQQFHKYKYFPFDLVPPVSQVSSCVVPVDGRGLSSFSSNQVSNLCRVQCSVPVSNSCSSSQVQAQDWDQTSSGIWGAHRRNRTHTDIHMWGRHPSHTGGDPDDDRQALAAEEEEEDDPLLQLLQVLLLVQLLDADDQLAFSNRANAQSLSSRRGYDYDYDYPPDDDDPRHLEYEEPCAVPAELHQYEYLKDDHPDDPDDLYFYPFDDLLLFLVQVLVVVLVVVVVVDALEEEEEEAPPDDDPPSSVVSSVVSPHHYDYDHFYPPDDLVRLLCQCQDPNHGELHYEYEAPDQVRVLSNLVSCVVSVNQHVAAEYEIEFNLQDPSSLVSCLVVFWYKYKAQADCVCCVVQVSLVVSQVSSCVSPPPHGRTRSSQSSSQVSSLLSNLCSSQSDSHRVSSSVSSQQDWAASSNGRTAFGTWHADPVNYTDGRRIFMWTGHNSGIDTPGGPCVVVVVVVVVD

pLDDT: mean 83.0, std 14.0, range [29.2, 98.06]

Organism: NCBI:txid3028300